Protein 6QES (pdb70)

Organism: Gallus gallus (NCBI:txid9031)

Solvent-accessible surface area: 2973 Å² total; per-residue (Å²): 154,51,165,20,18,59,146,3,83,65,116,157,34,95,33,7,165,43,139,114,6,62,166,119,62,60,66,55,56,54,0,12,146,196,128,64,3,0,0,50

Structure (mmCIF, N/CA/C/O backbone):
data_6QES
#
_entry.id   6QES
#
loop_
_atom_site.group_PDB
_atom_site.id
_atom_site.type_symbol
_atom_site.label_atom_id
_atom_site.label_alt_id
_atom_site.label_comp_id
_atom_site.label_asym_id
_atom_site.label_entity_id
_atom_site.label_seq_id
_atom_site.pdbx_PDB_ins_code
_atom_site.Cartn_x
_atom_site.Cartn_y
_atom_site.Cartn_z
_atom_site.occupancy
_atom_site.B_iso_or_equiv
_atom_site.auth_seq_id
_atom_site.auth_comp_id
_atom_site.auth_asym_id
_atom_site.auth_atom_id
_atom_site.pdbx_PDB_model_num
ATOM 1 N N . LEU A 1 1 ? -12.774 3.623 -7.864 1.00 0.00 1 LEU A N 1
ATOM 2 C CA . LEU A 1 1 ? -11.783 2.780 -7.161 1.00 0.00 1 LEU A CA 1
ATOM 3 C C . LEU A 1 1 ? -12.424 2.110 -5.952 1.00 0.00 1 LEU A C 1
ATOM 4 O O . LEU A 1 1 ? -13.368 2.646 -5.375 1.00 0.00 1 LEU A O 1
ATOM 22 N N . PRO A 1 2 ? -11.916 0.916 -5.586 1.00 0.00 2 PRO A N 1
ATOM 23 C CA . PRO A 1 2 ? -12.388 0.104 -4.452 1.00 0.00 2 PRO A CA 1
ATOM 24 C C . PRO A 1 2 ? -12.906 0.898 -3.246 1.00 0.00 2 PRO A C 1
ATOM 25 O O . PRO A 1 2 ? -14.113 1.086 -3.101 1.00 0.00 2 PRO A O 1
ATOM 36 N N . ARG A 1 3 ? -12.004 1.350 -2.373 1.00 0.00 3 ARG A N 1
ATOM 37 C CA . ARG A 1 3 ? -12.421 2.076 -1.176 1.00 0.00 3 ARG A CA 1
ATOM 38 C C . ARG A 1 3 ? -11.269 2.889 -0.564 1.00 0.00 3 ARG A C 1
ATOM 39 O O . ARG A 1 3 ? -11.403 4.093 -0.347 1.00 0.00 3 ARG A O 1
ATOM 60 N N . ASP A 1 4 ? -10.137 2.241 -0.308 1.00 0.00 4 ASP A N 1
ATOM 61 C CA . ASP A 1 4 ? -9.006 2.892 0.348 1.00 0.00 4 ASP A CA 1
ATOM 62 C C . ASP A 1 4 ? -7.847 3.084 -0.620 1.00 0.00 4 ASP A C 1
ATOM 63 O O . ASP A 1 4 ? -6.829 3.676 -0.272 1.00 0.00 4 ASP A O 1
ATOM 72 N N . THR A 1 5 ? -8.014 2.592 -1.841 1.00 0.00 5 THR A N 1
ATOM 73 C CA . THR A 1 5 ? -6.999 2.736 -2.874 1.00 0.00 5 THR A CA 1
ATOM 74 C C . THR A 1 5 ? -6.669 4.210 -3.120 1.00 0.00 5 THR A C 1
ATOM 75 O O . THR A 1 5 ? -5.501 4.607 -3.111 1.00 0.00 5 THR A O 1
ATOM 86 N N . SER A 1 6 ? -7.712 5.015 -3.307 1.00 0.00 6 SER A N 1
ATOM 87 C CA . SER A 1 6 ? -7.558 6.439 -3.586 1.00 0.00 6 SER A CA 1
ATOM 88 C C . SER A 1 6 ? -6.909 7.154 -2.405 1.00 0.00 6 SER A C 1
ATOM 89 O O . SER A 1 6 ? -6.244 8.178 -2.564 1.00 0.00 6 SER A O 1
ATOM 97 N N . ARG A 1 7 ? -7.105 6.595 -1.224 1.00 0.00 7 ARG A N 1
ATOM 98 C CA . ARG A 1 7 ? -6.548 7.150 -0.005 1.00 0.00 7 ARG A CA 1
ATOM 99 C C . ARG A 1 7 ? -5.029 7.069 -0.016 1.00 0.00 7 ARG A C 1
ATOM 100 O O . ARG A 1 7 ? -4.343 8.069 0.202 1.00 0.00 7 ARG A O 1
ATOM 121 N N . CYS A 1 8 ? -4.510 5.889 -0.303 1.00 0.00 8 CYS A N 1
ATOM 122 C CA . CYS A 1 8 ? -3.083 5.651 -0.269 1.00 0.00 8 CYS A CA 1
ATOM 123 C C . CYS A 1 8 ? -2.370 6.270 -1.463 1.00 0.00 8 CYS A C 1
ATOM 124 O O . CYS A 1 8 ? -1.263 6.789 -1.329 1.00 0.00 8 CYS A O 1
ATOM 131 N N . VAL A 1 9 ? -3.002 6.228 -2.630 1.00 0.00 9 VAL A N 1
ATOM 132 C CA . VAL A 1 9 ? -2.406 6.817 -3.825 1.00 0.00 9 VAL A CA 1
ATOM 133 C C . VAL A 1 9 ? -2.471 8.341 -3.747 1.00 0.00 9 VAL A C 1
ATOM 134 O O . VAL A 1 9 ? -1.780 9.051 -4.482 1.00 0.00 9 VAL A O 1
ATOM 147 N N . GLY A 1 10 ? -3.299 8.834 -2.831 1.00 0.00 10 GLY A N 1
ATOM 148 C CA . GLY A 1 10 ? -3.311 10.249 -2.523 1.00 0.00 10 GLY A CA 1
ATOM 149 C C . GLY A 1 10 ? -2.020 10.672 -1.855 1.00 0.00 10 GLY A C 1
ATOM 150 O O . GLY A 1 10 ? -1.694 11.858 -1.797 1.00 0.00 10 GLY A O 1
ATOM 154 N N . TYR A 1 11 ? -1.289 9.689 -1.343 1.00 0.00 11 TYR A N 1
ATOM 155 C CA . TYR A 1 11 ? 0.041 9.913 -0.805 1.00 0.00 11 TYR A CA 1
ATOM 156 C C . TYR A 1 11 ? 1.071 9.748 -1.925 1.00 0.00 11 TYR A C 1
ATOM 157 O O . TYR A 1 11 ? 1.036 10.483 -2.912 1.00 0.00 11 TYR A O 1
ATOM 175 N N . HIS A 1 12 ? 1.967 8.776 -1.794 1.00 0.00 12 HIS A N 1
ATOM 176 C CA . HIS A 1 12 ? 3.000 8.527 -2.806 1.00 0.00 12 HIS A CA 1
ATOM 177 C C . HIS A 1 12 ? 3.428 7.073 -2.737 1.00 0.00 12 HIS A C 1
ATOM 178 O O . HIS A 1 12 ? 4.111 6.672 -1.798 1.00 0.00 12 HIS A O 1
ATOM 193 N N . GLY A 1 13 ? 3.039 6.291 -3.722 1.00 0.00 13 GLY A N 1
ATOM 194 C CA . GLY A 1 13 ? 3.398 4.891 -3.732 1.00 0.00 13 GLY A CA 1
ATOM 195 C C . GLY A 1 13 ? 2.484 4.089 -4.621 1.00 0.00 13 GLY A C 1
ATOM 196 O O . GLY A 1 13 ? 2.126 4.542 -5.711 1.00 0.00 13 GLY A O 1
ATOM 200 N N . TYR A 1 14 ? 2.085 2.911 -4.160 1.00 0.00 14 TYR A N 1
ATOM 201 C CA . TYR A 1 14 ? 1.238 2.037 -4.960 1.00 0.00 14 TYR A CA 1
ATOM 202 C C . TYR A 1 14 ? 0.646 0.909 -4.129 1.00 0.00 14 TYR A C 1
ATOM 203 O O . TYR A 1 14 ? 0.993 0.726 -2.963 1.00 0.00 14 TYR A O 1
ATOM 221 N N . CYS A 1 15 ? -0.256 0.164 -4.746 1.00 0.00 15 CYS A N 1
ATOM 222 C CA . CYS A 1 15 ? -0.980 -0.906 -4.077 1.00 0.00 15 CYS A CA 1
ATOM 223 C C . CYS A 1 15 ? -0.564 -2.260 -4.631 1.00 0.00 15 CYS A C 1
ATOM 224 O O . CYS A 1 15 ? -0.494 -2.440 -5.850 1.00 0.00 15 CYS A O 1
ATOM 231 N N . ILE A 1 16 ? -0.294 -3.210 -3.744 1.00 0.00 16 ILE A N 1
ATOM 232 C CA . ILE A 1 16 ? 0.131 -4.538 -4.160 1.00 0.00 16 ILE A CA 1
ATOM 233 C C . ILE A 1 16 ? -0.753 -5.606 -3.542 1.00 0.00 16 ILE A C 1
ATOM 234 O O . ILE A 1 16 ? -1.384 -5.391 -2.508 1.00 0.00 16 ILE A O 1
ATOM 250 N N . ARG A 1 17 ? -0.795 -6.752 -4.188 1.00 0.00 17 ARG A N 1
ATOM 251 C CA . ARG A 1 17 ? -1.427 -7.925 -3.613 1.00 0.00 17 ARG A CA 1
ATOM 252 C C . ARG A 1 17 ? -0.402 -8.729 -2.816 1.00 0.00 17 ARG A C 1
ATOM 253 O O . ARG A 1 17 ? 0.157 -9.711 -3.302 1.00 0.00 17 ARG A O 1
ATOM 274 N N . SER A 1 18 ? -0.200 -8.313 -1.577 1.00 0.00 18 SER A N 1
ATOM 275 C CA . SER A 1 18 ? 0.760 -8.934 -0.680 1.00 0.00 18 SER A CA 1
ATOM 276 C C . SER A 1 18 ? 0.745 -8.165 0.633 1.00 0.00 18 SER A C 1
ATOM 277 O O . SER A 1 18 ? 0.411 -6.981 0.646 1.00 0.00 18 SER A O 1
ATOM 285 N N . LYS A 1 19 ? 1.090 -8.820 1.731 1.00 0.00 19 LYS A N 1
ATOM 286 C CA . LYS A 1 19 ? 1.081 -8.156 3.026 1.00 0.00 19 LYS A CA 1
ATOM 287 C C . LYS A 1 19 ? 2.489 -7.729 3.423 1.00 0.00 19 LYS A C 1
ATOM 288 O O . LYS A 1 19 ? 2.711 -7.238 4.531 1.00 0.00 19 LYS A O 1
ATOM 307 N N . VAL A 1 20 ? 3.437 -7.926 2.515 1.00 0.00 20 VAL A N 1
ATOM 308 C CA . VAL A 1 20 ? 4.804 -7.475 2.726 1.00 0.00 20 VAL A CA 1
ATOM 309 C C . VAL A 1 20 ? 5.229 -6.546 1.595 1.00 0.00 20 VAL A C 1
ATOM 310 O O . VAL A 1 20 ? 5.448 -6.981 0.464 1.00 0.00 20 VAL A O 1
ATOM 323 N N . CYS A 1 21 ? 5.337 -5.269 1.910 1.00 0.00 21 CYS A N 1
ATOM 324 C CA . CYS A 1 21 ? 5.698 -4.264 0.926 1.00 0.00 21 CYS A CA 1
ATOM 325 C C . CYS A 1 21 ? 7.198 -4.258 0.660 1.00 0.00 21 CYS A C 1
ATOM 326 O O . CYS A 1 21 ? 8.005 -4.349 1.588 1.00 0.00 21 CYS A O 1
ATOM 333 N N . PRO A 1 22 ? 7.584 -4.177 -0.624 1.00 0.00 22 PRO A N 1
ATOM 334 C CA . PRO A 1 22 ? 8.985 -4.042 -1.023 1.00 0.00 22 PRO A CA 1
ATOM 335 C C . PRO A 1 22 ? 9.573 -2.732 -0.531 1.00 0.00 22 PRO A C 1
ATOM 336 O O . PRO A 1 22 ? 8.880 -1.721 -0.464 1.00 0.00 22 PRO A O 1
ATOM 347 N N . LYS A 1 23 ? 10.846 -2.743 -0.192 1.00 0.00 23 LYS A N 1
ATOM 348 C CA . LYS A 1 23 ? 11.478 -1.558 0.355 1.00 0.00 23 LYS A CA 1
ATOM 349 C C . LYS A 1 23 ? 12.082 -0.690 -0.747 1.00 0.00 23 LYS A C 1
ATOM 350 O O . LYS A 1 23 ? 12.468 -1.184 -1.806 1.00 0.00 23 LYS A O 1
ATOM 369 N N . PRO A 1 24 ? 12.143 0.621 -0.504 1.00 0.00 24 PRO A N 1
ATOM 370 C CA . PRO A 1 24 ? 11.629 1.198 0.726 1.00 0.00 24 PRO A CA 1
ATOM 371 C C . PRO A 1 24 ? 10.165 1.622 0.614 1.00 0.00 24 PRO A C 1
ATOM 372 O O . PRO A 1 24 ? 9.828 2.569 -0.095 1.00 0.00 24 PRO A O 1
ATOM 383 N N . PHE A 1 25 ? 9.314 0.929 1.355 1.00 0.00 25 PHE A N 1
ATOM 384 C CA . PHE A 1 25 ? 7.903 1.264 1.462 1.00 0.00 25 PHE A CA 1
ATOM 385 C C . PHE A 1 25 ? 7.360 0.715 2.771 1.00 0.00 25 PHE A C 1
ATOM 386 O O . PHE A 1 25 ? 7.938 -0.210 3.350 1.00 0.00 25 PHE A O 1
ATOM 403 N N . ALA A 1 26 ? 6.267 1.287 3.237 1.00 0.00 26 ALA A N 1
ATOM 404 C CA . ALA A 1 26 ? 5.648 0.851 4.475 1.00 0.00 26 ALA A CA 1
ATOM 405 C C . ALA A 1 26 ? 4.241 0.347 4.214 1.00 0.00 26 ALA A C 1
ATOM 406 O O . ALA A 1 26 ? 3.560 0.833 3.309 1.00 0.00 26 ALA A O 1
ATOM 413 N N . ALA A 1 27 ? 3.815 -0.632 5.001 1.00 0.00 27 ALA A N 1
ATOM 414 C CA . ALA A 1 27 ? 2.478 -1.193 4.876 1.00 0.00 27 ALA A CA 1
ATOM 415 C C . ALA A 1 27 ? 1.444 -0.220 5.428 1.00 0.00 27 ALA A C 1
ATOM 416 O O . ALA A 1 27 ? 1.118 -0.242 6.618 1.00 0.00 27 ALA A O 1
ATOM 423 N N . PHE A 1 28 ? 0.951 0.642 4.559 1.00 0.00 28 PHE A N 1
ATOM 424 C CA . PHE A 1 28 ? -0.014 1.658 4.935 1.00 0.00 28 PHE A CA 1
ATOM 425 C C . PHE A 1 28 ? -1.424 1.064 4.918 1.00 0.00 28 PHE A C 1
ATOM 426 O O . PHE A 1 28 ? -2.092 1.046 3.884 1.00 0.00 28 PHE A O 1
ATOM 443 N N . GLY A 1 29 ? -1.845 0.531 6.064 1.00 0.00 29 GLY A N 1
ATOM 444 C CA . GLY A 1 29 ? -3.197 0.026 6.218 1.00 0.00 29 GLY A CA 1
ATOM 445 C C . GLY A 1 29 ? -3.582 -0.978 5.153 1.00 0.00 29 GLY A C 1
ATOM 446 O O . GLY A 1 29 ? -2.932 -2.011 4.993 1.00 0.00 29 GLY A O 1
ATOM 450 N N . THR A 1 30 ? -4.633 -0.660 4.415 1.00 0.00 30 THR A N 1
ATOM 451 C CA . THR A 1 30 ? -5.139 -1.532 3.374 1.00 0.00 30 THR A CA 1
ATOM 452 C C . THR A 1 30 ? -5.586 -0.744 2.161 1.00 0.00 30 THR A C 1
ATOM 453 O O . THR A 1 30 ? -6.197 0.317 2.274 1.00 0.00 30 THR A O 1
ATOM 464 N N . CYS A 1 31 ? -5.249 -1.280 1.010 1.00 0.00 31 CYS A N 1
ATOM 465 C CA . CYS A 1 31 ? -5.692 -0.768 -0.269 1.00 0.00 31 CYS A CA 1
ATOM 466 C C . CYS A 1 31 ? -6.954 -1.496 -0.657 1.00 0.00 31 CYS A C 1
ATOM 467 O O . CYS A 1 31 ? -7.604 -2.060 0.215 1.00 0.00 31 CYS A O 1
ATOM 474 N N . SER A 1 32 ? -7.293 -1.454 -1.948 1.00 0.00 32 SER A N 1
ATOM 475 C CA . SER A 1 32 ? -8.513 -2.040 -2.487 1.00 0.00 32 SER A CA 1
ATOM 476 C C . SER A 1 32 ? -9.099 -3.135 -1.597 1.00 0.00 32 SER A C 1
ATOM 477 O O . SER A 1 32 ? -8.562 -4.246 -1.502 1.00 0.00 32 SER A O 1
ATOM 485 N N . TRP A 1 33 ? -10.207 -2.779 -0.947 1.00 0.00 33 TRP A N 1
ATOM 486 C CA . TRP A 1 33 ? -10.916 -3.662 -0.033 1.00 0.00 33 TRP A CA 1
ATOM 487 C C . TRP A 1 33 ? -10.023 -4.059 1.144 1.00 0.00 33 TRP A C 1
ATOM 488 O O . TRP A 1 33 ? -9.570 -3.191 1.889 1.00 0.00 33 TRP A O 1
ATOM 509 N N . ARG A 1 34 ? -9.777 -5.344 1.332 1.00 0.00 34 ARG A N 1
ATOM 510 C CA . ARG A 1 34 ? -8.800 -5.783 2.324 1.00 0.00 34 ARG A CA 1
ATOM 511 C C . ARG A 1 34 ? -7.853 -6.790 1.696 1.00 0.00 34 ARG A C 1
ATOM 512 O O . ARG A 1 34 ? -7.266 -7.632 2.372 1.00 0.00 34 ARG A O 1
ATOM 533 N N . GLN A 1 35 ? -7.713 -6.684 0.388 1.00 0.00 35 GLN A N 1
ATOM 534 C CA . GLN A 1 35 ? -6.948 -7.645 -0.384 1.00 0.00 35 GLN A CA 1
ATOM 535 C C . GLN A 1 35 ? -5.554 -7.123 -0.670 1.00 0.00 35 GLN A C 1
ATOM 536 O O . GLN A 1 35 ? -4.574 -7.868 -0.636 1.00 0.00 35 GLN A O 1
ATOM 550 N N . LYS A 1 36 ? -5.466 -5.837 -0.952 1.00 0.00 36 LYS A N 1
ATOM 551 C CA . LYS A 1 36 ? -4.201 -5.239 -1.314 1.00 0.00 36 LYS A CA 1
ATOM 552 C C . LYS A 1 36 ? -3.700 -4.370 -0.172 1.00 0.00 36 LYS A C 1
ATOM 553 O O . LYS A 1 36 ? -4.493 -3.762 0.542 1.00 0.00 36 LYS A O 1
ATOM 572 N N . THR A 1 37 ? -2.397 -4.337 0.014 1.00 0.00 37 THR A N 1
ATOM 573 C CA . THR A 1 37 ? -1.791 -3.494 1.030 1.00 0.00 37 THR A CA 1
ATOM 574 C C . THR A 1 37 ? -1.221 -2.241 0.368 1.00 0.00 37 THR A C 1
ATOM 575 O O . THR A 1 37 ? -0.754 -2.303 -0.775 1.00 0.00 37 THR A O 1
ATOM 586 N N . CYS A 1 38 ? -1.287 -1.105 1.052 1.00 0.00 38 CYS A N 1
ATOM 587 C CA . CYS A 1 38 ? -0.772 0.128 0.493 1.00 0.00 38 CYS A CA 1
ATOM 588 C C . CYS A 1 38 ? 0.715 0.256 0.771 1.00 0.00 38 CYS A C 1
ATOM 589 O O . CYS A 1 38 ? 1.150 0.127 1.913 1.00 0.00 38 CYS A O 1
ATOM 596 N N . CYS A 1 39 ? 1.487 0.502 -0.269 1.00 0.00 39 CYS A N 1
ATOM 597 C CA . CYS A 1 39 ? 2.919 0.663 -0.125 1.00 0.00 39 CYS A CA 1
ATOM 598 C C . CYS A 1 39 ? 3.318 2.101 -0.411 1.00 0.00 39 CYS A C 1
ATOM 599 O O . CYS A 1 39 ? 3.272 2.553 -1.557 1.00 0.00 39 CYS A O 1
ATOM 606 N N . VAL A 1 40 ? 3.683 2.819 0.642 1.00 0.00 40 VAL A N 1
ATOM 607 C CA . VAL A 1 40 ? 4.104 4.207 0.525 1.00 0.00 40 VAL A CA 1
ATOM 608 C C . VAL A 1 40 ? 5.317 4.469 1.414 1.00 0.00 40 VAL A C 1
ATOM 609 O O . VAL A 1 40 ? 5.375 3.898 2.525 1.00 0.00 40 VAL A O 1
ATOM 623 N N . LEU A 1 1 ? -13.039 4.614 -7.077 1.00 0.00 1 LEU A N 2
ATOM 624 C CA . LEU A 1 1 ? -11.993 3.655 -6.658 1.00 0.00 1 LEU A CA 2
ATOM 625 C C . LEU A 1 1 ? -12.504 2.796 -5.503 1.00 0.00 1 LEU A C 2
ATOM 626 O O . LEU A 1 1 ? -13.431 3.198 -4.800 1.00 0.00 1 LEU A O 2
ATOM 644 N N . PRO A 1 2 ? -11.923 1.588 -5.330 1.00 0.00 2 PRO A N 2
ATOM 645 C CA . PRO A 1 2 ? -12.297 0.625 -4.282 1.00 0.00 2 PRO A CA 2
ATOM 646 C C . PRO A 1 2 ? -12.700 1.247 -2.939 1.00 0.00 2 PRO A C 2
ATOM 647 O O . PRO A 1 2 ? -13.886 1.400 -2.652 1.00 0.00 2 PRO A O 2
ATOM 658 N N . ARG A 1 3 ? -11.715 1.600 -2.114 1.00 0.00 3 ARG A N 2
ATOM 659 C CA . ARG A 1 3 ? -11.997 2.112 -0.776 1.00 0.00 3 ARG A CA 2
ATOM 660 C C . ARG A 1 3 ? -10.802 2.871 -0.198 1.00 0.00 3 ARG A C 2
ATOM 661 O O . ARG A 1 3 ? -10.954 3.975 0.318 1.00 0.00 3 ARG A O 2
ATOM 682 N N . ASP A 1 4 ? -9.615 2.284 -0.292 1.00 0.00 4 ASP A N 2
ATOM 683 C CA . ASP A 1 4 ? -8.418 2.883 0.297 1.00 0.00 4 ASP A CA 2
ATOM 684 C C . ASP A 1 4 ? -7.361 3.171 -0.764 1.00 0.00 4 ASP A C 2
ATOM 685 O O . ASP A 1 4 ? -6.302 3.717 -0.463 1.00 0.00 4 ASP A O 2
ATOM 694 N N . THR A 1 5 ? -7.656 2.800 -2.003 1.00 0.00 5 THR A N 2
ATOM 695 C CA . THR A 1 5 ? -6.758 3.047 -3.124 1.00 0.00 5 THR A CA 2
ATOM 696 C C . THR A 1 5 ? -6.410 4.529 -3.259 1.00 0.00 5 THR A C 2
ATOM 697 O O . THR A 1 5 ? -5.238 4.908 -3.253 1.00 0.00 5 THR A O 2
ATOM 708 N N . SER A 1 6 ? -7.437 5.361 -3.371 1.00 0.00 6 SER A N 2
ATOM 709 C CA . SER A 1 6 ? -7.250 6.796 -3.547 1.00 0.00 6 SER A CA 2
ATOM 710 C C . SER A 1 6 ? -6.590 7.414 -2.318 1.00 0.00 6 SER A C 2
ATOM 711 O O . SER A 1 6 ? -5.915 8.439 -2.408 1.00 0.00 6 SER A O 2
ATOM 719 N N . ARG A 1 7 ? -6.786 6.770 -1.175 1.00 0.00 7 ARG A N 2
ATOM 720 C CA . ARG A 1 7 ? -6.138 7.170 0.065 1.00 0.00 7 ARG A CA 2
ATOM 721 C C . ARG A 1 7 ? -4.635 6.947 -0.046 1.00 0.00 7 ARG A C 2
ATOM 722 O O . ARG A 1 7 ? -3.835 7.772 0.389 1.00 0.00 7 ARG A O 2
ATOM 743 N N . CYS A 1 8 ? -4.272 5.831 -0.658 1.00 0.00 8 CYS A N 2
ATOM 744 C CA . CYS A 1 8 ? -2.877 5.460 -0.835 1.00 0.00 8 CYS A CA 2
ATOM 745 C C . CYS A 1 8 ? -2.184 6.389 -1.822 1.00 0.00 8 CYS A C 2
ATOM 746 O O . CYS A 1 8 ? -1.057 6.831 -1.596 1.00 0.00 8 CYS A O 2
ATOM 753 N N . VAL A 1 9 ? -2.878 6.710 -2.907 1.00 0.00 9 VAL A N 2
ATOM 754 C CA . VAL A 1 9 ? -2.339 7.618 -3.910 1.00 0.00 9 VAL A CA 2
ATOM 755 C C . VAL A 1 9 ? -2.414 9.049 -3.399 1.00 0.00 9 VAL A C 2
ATOM 756 O O . VAL A 1 9 ? -1.700 9.935 -3.873 1.00 0.00 9 VAL A O 2
ATOM 769 N N . GLY A 1 10 ? -3.292 9.259 -2.422 1.00 0.00 10 GLY A N 2
ATOM 770 C CA . GLY A 1 10 ? -3.342 10.526 -1.717 1.00 0.00 10 GLY A CA 2
ATOM 771 C C . GLY A 1 10 ? -1.999 10.854 -1.109 1.00 0.00 10 GLY A C 2
ATOM 772 O O . GLY A 1 10 ? -1.606 12.018 -1.027 1.00 0.00 10 GLY A O 2
ATOM 776 N N . TYR A 1 11 ? -1.298 9.811 -0.686 1.00 0.00 11 TYR A N 2
ATOM 777 C CA . TYR A 1 11 ? 0.092 9.925 -0.296 1.00 0.00 11 TYR A CA 2
ATOM 778 C C . TYR A 1 11 ? 0.962 9.777 -1.544 1.00 0.00 11 TYR A C 2
ATOM 779 O O . TYR A 1 11 ? 0.847 10.574 -2.473 1.00 0.00 11 TYR A O 2
ATOM 797 N N . HIS A 1 12 ? 1.804 8.747 -1.583 1.00 0.00 12 HIS A N 2
ATOM 798 C CA . HIS A 1 12 ? 2.645 8.470 -2.749 1.00 0.00 12 HIS A CA 2
ATOM 799 C C . HIS A 1 12 ? 3.035 6.998 -2.730 1.00 0.00 12 HIS A C 2
ATOM 800 O O . HIS A 1 12 ? 3.877 6.599 -1.927 1.00 0.00 12 HIS A O 2
ATOM 815 N N . GLY A 1 13 ? 2.448 6.196 -3.606 1.00 0.00 13 GLY A N 2
ATOM 816 C CA . GLY A 1 13 ? 2.787 4.786 -3.627 1.00 0.00 13 GLY A CA 2
ATOM 817 C C . GLY A 1 13 ? 1.893 3.981 -4.539 1.00 0.00 13 GLY A C 2
ATOM 818 O O . GLY A 1 13 ? 1.484 4.467 -5.597 1.00 0.00 13 GLY A O 2
ATOM 822 N N . TYR A 1 14 ? 1.579 2.756 -4.132 1.00 0.00 14 TYR A N 2
ATOM 823 C CA . TYR A 1 14 ? 0.807 1.847 -4.973 1.00 0.00 14 TYR A CA 2
ATOM 824 C C . TYR A 1 14 ? 0.247 0.679 -4.165 1.00 0.00 14 TYR A C 2
ATOM 825 O O . TYR A 1 14 ? 0.534 0.532 -2.975 1.00 0.00 14 TYR A O 2
ATOM 843 N N . CYS A 1 15 ? -0.539 -0.153 -4.837 1.00 0.00 15 CYS A N 2
ATOM 844 C CA . CYS A 1 15 ? -1.254 -1.249 -4.197 1.00 0.00 15 CYS A CA 2
ATOM 845 C C . CYS A 1 15 ? -0.634 -2.597 -4.545 1.00 0.00 15 CYS A C 2
ATOM 846 O O . CYS A 1 15 ? -0.322 -2.859 -5.708 1.00 0.00 15 CYS A O 2
ATOM 853 N N . ILE A 1 16 ? -0.457 -3.457 -3.545 1.00 0.00 16 ILE A N 2
ATOM 854 C CA . ILE A 1 16 ? 0.055 -4.798 -3.787 1.00 0.00 16 ILE A CA 2
ATOM 855 C C . ILE A 1 16 ? -0.823 -5.842 -3.109 1.00 0.00 16 ILE A C 2
ATOM 856 O O . ILE A 1 16 ? -1.469 -5.566 -2.101 1.00 0.00 16 ILE A O 2
ATOM 872 N N . ARG A 1 17 ? -0.860 -7.031 -3.680 1.00 0.00 17 ARG A N 2
ATOM 873 C CA . ARG A 1 17 ? -1.472 -8.169 -3.017 1.00 0.00 17 ARG A CA 2
ATOM 874 C C . ARG A 1 17 ? -0.424 -8.901 -2.180 1.00 0.00 17 ARG A C 2
ATOM 875 O O . ARG A 1 17 ? 0.168 -9.887 -2.621 1.00 0.00 17 ARG A O 2
ATOM 896 N N . SER A 1 18 ? -0.219 -8.408 -0.967 1.00 0.00 18 SER A N 2
ATOM 897 C CA . SER A 1 18 ? 0.755 -8.962 -0.038 1.00 0.00 18 SER A CA 2
ATOM 898 C C . SER A 1 18 ? 0.776 -8.097 1.214 1.00 0.00 18 SER A C 2
ATOM 899 O O . SER A 1 18 ? 0.458 -6.913 1.148 1.00 0.00 18 SER A O 2
ATOM 907 N N . LYS A 1 19 ? 1.131 -8.679 2.350 1.00 0.00 19 LYS A N 2
ATOM 908 C CA . LYS A 1 19 ? 1.288 -7.906 3.572 1.00 0.00 19 LYS A CA 2
ATOM 909 C C . LYS A 1 19 ? 2.751 -7.541 3.776 1.00 0.00 19 LYS A C 2
ATOM 910 O O . LYS A 1 19 ? 3.149 -7.086 4.850 1.00 0.00 19 LYS A O 2
ATOM 929 N N . VAL A 1 20 ? 3.552 -7.758 2.742 1.00 0.00 20 VAL A N 2
ATOM 930 C CA . VAL A 1 20 ? 4.973 -7.457 2.789 1.00 0.00 20 VAL A CA 2
ATOM 931 C C . VAL A 1 20 ? 5.348 -6.488 1.675 1.00 0.00 20 VAL A C 2
ATOM 932 O O . VAL A 1 20 ? 5.445 -6.874 0.506 1.00 0.00 20 VAL A O 2
ATOM 945 N N . CYS A 1 21 ? 5.538 -5.231 2.035 1.00 0.00 21 CYS A N 2
ATOM 946 C CA . CYS A 1 21 ? 5.924 -4.214 1.076 1.00 0.00 21 CYS A CA 2
ATOM 947 C C . CYS A 1 21 ? 7.430 -4.227 0.838 1.00 0.00 21 CYS A C 2
ATOM 948 O O . CYS A 1 21 ? 8.217 -4.455 1.762 1.00 0.00 21 CYS A O 2
ATOM 955 N N . PRO A 1 22 ? 7.844 -4.014 -0.421 1.00 0.00 22 PRO A N 2
ATOM 956 C CA . PRO A 1 22 ? 9.253 -3.898 -0.779 1.00 0.00 22 PRO A CA 2
ATOM 957 C C . PRO A 1 22 ? 9.820 -2.563 -0.327 1.00 0.00 22 PRO A C 2
ATOM 958 O O . PRO A 1 22 ? 9.087 -1.587 -0.187 1.00 0.00 22 PRO A O 2
ATOM 969 N N . LYS A 1 23 ? 11.115 -2.514 -0.093 1.00 0.00 23 LYS A N 2
ATOM 970 C CA . LYS A 1 23 ? 11.726 -1.301 0.414 1.00 0.00 23 LYS A CA 2
ATOM 971 C C . LYS A 1 23 ? 12.303 -0.453 -0.713 1.00 0.00 23 LYS A C 2
ATOM 972 O O . LYS A 1 23 ? 12.750 -0.972 -1.737 1.00 0.00 23 LYS A O 2
ATOM 991 N N . PRO A 1 24 ? 12.288 0.873 -0.521 1.00 0.00 24 PRO A N 2
ATOM 992 C CA . PRO A 1 24 ? 11.705 1.475 0.667 1.00 0.00 24 PRO A CA 2
ATOM 993 C C . PRO A 1 24 ? 10.231 1.850 0.488 1.00 0.00 24 PRO A C 2
ATOM 994 O O . PRO A 1 24 ? 9.894 2.765 -0.262 1.00 0.00 24 PRO A O 2
ATOM 1005 N N . PHE A 1 25 ? 9.371 1.164 1.229 1.00 0.00 25 PHE A N 2
ATOM 1006 C CA . PHE A 1 25 ? 7.946 1.462 1.273 1.00 0.00 25 PHE A CA 2
ATOM 1007 C C . PHE A 1 25 ? 7.379 0.986 2.597 1.00 0.00 25 PHE A C 2
ATOM 1008 O O . PHE A 1 25 ? 7.959 0.114 3.247 1.00 0.00 25 PHE A O 2
ATOM 1025 N N . ALA A 1 26 ? 6.261 1.557 2.994 1.00 0.00 26 ALA A N 2
ATOM 1026 C CA . ALA A 1 26 ? 5.614 1.176 4.237 1.00 0.00 26 ALA A CA 2
ATOM 1027 C C . ALA A 1 26 ? 4.270 0.525 3.958 1.00 0.00 26 ALA A C 2
ATOM 1028 O O . ALA A 1 26 ? 3.536 0.964 3.069 1.00 0.00 26 ALA A O 2
ATOM 1035 N N . ALA A 1 27 ? 3.963 -0.528 4.708 1.00 0.00 27 ALA A N 2
ATOM 1036 C CA . ALA A 1 27 ? 2.687 -1.215 4.585 1.00 0.00 27 ALA A CA 2
ATOM 1037 C C . ALA A 1 27 ? 1.574 -0.363 5.176 1.00 0.00 27 ALA A C 2
ATOM 1038 O O . ALA A 1 27 ? 1.263 -0.448 6.364 1.00 0.00 27 ALA A O 2
ATOM 1045 N N . PHE A 1 28 ? 0.992 0.466 4.335 1.00 0.00 28 PHE A N 2
ATOM 1046 C CA . PHE A 1 28 ? -0.036 1.400 4.746 1.00 0.00 28 PHE A CA 2
ATOM 1047 C C . PHE A 1 28 ? -1.393 0.707 4.775 1.00 0.00 28 PHE A C 2
ATOM 1048 O O . PHE A 1 28 ? -2.099 0.677 3.769 1.00 0.00 28 PHE A O 2
ATOM 1065 N N . GLY A 1 29 ? -1.717 0.119 5.928 1.00 0.00 29 GLY A N 2
ATOM 1066 C CA . GLY A 1 29 ? -3.016 -0.485 6.154 1.00 0.00 29 GLY A CA 2
ATOM 1067 C C . GLY A 1 29 ? -3.484 -1.349 5.006 1.00 0.00 29 GLY A C 2
ATOM 1068 O O . GLY A 1 29 ? -3.004 -2.468 4.815 1.00 0.00 29 GLY A O 2
ATOM 1072 N N . THR A 1 30 ? -4.406 -0.809 4.232 1.00 0.00 30 THR A N 2
ATOM 1073 C CA . THR A 1 30 ? -4.999 -1.527 3.129 1.00 0.00 30 THR A CA 2
ATOM 1074 C C . THR A 1 30 ? -5.141 -0.637 1.903 1.00 0.00 30 THR A C 2
ATOM 1075 O O . THR A 1 30 ? -5.134 0.591 1.993 1.00 0.00 30 THR A O 2
ATOM 1086 N N . CYS A 1 31 ? -5.232 -1.286 0.769 1.00 0.00 31 CYS A N 2
ATOM 1087 C CA . CYS A 1 31 ? -5.474 -0.650 -0.509 1.00 0.00 31 CYS A CA 2
ATOM 1088 C C . CYS A 1 31 ? -6.813 -1.123 -1.013 1.00 0.00 31 CYS A C 2
ATOM 1089 O O . CYS A 1 31 ? -7.671 -1.451 -0.197 1.00 0.00 31 CYS A O 2
ATOM 1096 N N . SER A 1 32 ? -7.034 -1.036 -2.323 1.00 0.00 32 SER A N 2
ATOM 1097 C CA . SER A 1 32 ? -8.219 -1.599 -2.952 1.00 0.00 32 SER A CA 2
ATOM 1098 C C . SER A 1 32 ? -8.707 -2.850 -2.220 1.00 0.00 32 SER A C 2
ATOM 1099 O O . SER A 1 32 ? -8.125 -3.930 -2.353 1.00 0.00 32 SER A O 2
ATOM 1107 N N . TRP A 1 33 ? -9.797 -2.678 -1.468 1.00 0.00 33 TRP A N 2
ATOM 1108 C CA . TRP A 1 33 ? -10.395 -3.739 -0.659 1.00 0.00 33 TRP A CA 2
ATOM 1109 C C . TRP A 1 33 ? -9.397 -4.331 0.345 1.00 0.00 33 TRP A C 2
ATOM 1110 O O . TRP A 1 33 ? -8.201 -4.052 0.303 1.00 0.00 33 TRP A O 2
ATOM 1131 N N . ARG A 1 34 ? -9.892 -5.145 1.265 1.00 0.00 34 ARG A N 2
ATOM 1132 C CA . ARG A 1 34 ? -9.043 -5.730 2.303 1.00 0.00 34 ARG A CA 2
ATOM 1133 C C . ARG A 1 34 ? -8.206 -6.878 1.740 1.00 0.00 34 ARG A C 2
ATOM 1134 O O . ARG A 1 34 ? -7.794 -7.783 2.464 1.00 0.00 34 ARG A O 2
ATOM 1155 N N . GLN A 1 35 ? -7.966 -6.825 0.440 1.00 0.00 35 GLN A N 2
ATOM 1156 C CA . GLN A 1 35 ? -7.234 -7.861 -0.265 1.00 0.00 35 GLN A CA 2
ATOM 1157 C C . GLN A 1 35 ? -5.825 -7.385 -0.566 1.00 0.00 35 GLN A C 2
ATOM 1158 O O . GLN A 1 35 ? -4.878 -8.173 -0.611 1.00 0.00 35 GLN A O 2
ATOM 1172 N N . LYS A 1 36 ? -5.696 -6.083 -0.771 1.00 0.00 36 LYS A N 2
ATOM 1173 C CA . LYS A 1 36 ? -4.426 -5.496 -1.153 1.00 0.00 36 LYS A CA 2
ATOM 1174 C C . LYS A 1 36 ? -3.933 -4.570 -0.052 1.00 0.00 36 LYS A C 2
ATOM 1175 O O . LYS A 1 36 ? -4.729 -3.920 0.625 1.00 0.00 36 LYS A O 2
ATOM 1194 N N . THR A 1 37 ? -2.630 -4.532 0.136 1.00 0.00 37 THR A N 2
ATOM 1195 C CA . THR A 1 37 ? -2.012 -3.618 1.077 1.00 0.00 37 THR A CA 2
ATOM 1196 C C . THR A 1 37 ? -1.436 -2.428 0.318 1.00 0.00 37 THR A C 2
ATOM 1197 O O . THR A 1 37 ? -1.015 -2.567 -0.836 1.00 0.00 37 THR A O 2
ATOM 1208 N N . CYS A 1 38 ? -1.452 -1.262 0.939 1.00 0.00 38 CYS A N 2
ATOM 1209 C CA . CYS A 1 38 ? -0.871 -0.078 0.336 1.00 0.00 38 CYS A CA 2
ATOM 1210 C C . CYS A 1 38 ? 0.608 0.009 0.667 1.00 0.00 38 CYS A C 2
ATOM 1211 O O . CYS A 1 38 ? 1.018 -0.312 1.781 1.00 0.00 38 CYS A O 2
ATOM 1218 N N . CYS A 1 39 ? 1.401 0.425 -0.299 1.00 0.00 39 CYS A N 2
ATOM 1219 C CA . CYS A 1 39 ? 2.823 0.608 -0.083 1.00 0.00 39 CYS A CA 2
ATOM 1220 C C . CYS A 1 39 ? 3.217 2.047 -0.365 1.00 0.00 39 CYS A C 2
ATOM 1221 O O . CYS A 1 39 ? 3.205 2.489 -1.515 1.00 0.00 39 CYS A O 2
ATOM 1228 N N . VAL A 1 40 ? 3.537 2.774 0.695 1.00 0.00 40 VAL A N 2
ATOM 1229 C CA . VAL A 1 40 ? 3.962 4.160 0.580 1.00 0.00 40 VAL A CA 2
ATOM 1230 C C . VAL A 1 40 ? 5.191 4.415 1.450 1.00 0.00 40 VAL A C 2
ATOM 1231 O O . VAL A 1 40 ? 6.311 4.440 0.905 1.00 0.00 40 VAL A O 2
ATOM 1245 N N . LEU A 1 1 ? -13.295 3.786 -7.447 1.00 0.00 1 LEU A N 3
ATOM 1246 C CA . LEU A 1 1 ? -12.240 2.852 -6.998 1.00 0.00 1 LEU A CA 3
ATOM 1247 C C . LEU A 1 1 ? -12.703 2.088 -5.766 1.00 0.00 1 LEU A C 3
ATOM 1248 O O . LEU A 1 1 ? -13.536 2.589 -5.010 1.00 0.00 1 LEU A O 3
ATOM 1266 N N . PRO A 1 2 ? -12.170 0.859 -5.576 1.00 0.00 2 PRO A N 3
ATOM 1267 C CA . PRO A 1 2 ? -12.480 -0.037 -4.458 1.00 0.00 2 PRO A CA 3
ATOM 1268 C C . PRO A 1 2 ? -12.942 0.661 -3.176 1.00 0.00 2 PRO A C 3
ATOM 1269 O O . PRO A 1 2 ? -14.139 0.741 -2.903 1.00 0.00 2 PRO A O 3
ATOM 1280 N N . ARG A 1 3 ? -11.992 1.159 -2.387 1.00 0.00 3 ARG A N 3
ATOM 1281 C CA . ARG A 1 3 ? -12.325 1.823 -1.135 1.00 0.00 3 ARG A CA 3
ATOM 1282 C C . ARG A 1 3 ? -11.171 2.685 -0.625 1.00 0.00 3 ARG A C 3
ATOM 1283 O O . ARG A 1 3 ? -11.357 3.863 -0.324 1.00 0.00 3 ARG A O 3
ATOM 1304 N N . ASP A 1 4 ? -9.980 2.104 -0.544 1.00 0.00 4 ASP A N 3
ATOM 1305 C CA . ASP A 1 4 ? -8.831 2.789 0.034 1.00 0.00 4 ASP A CA 3
ATOM 1306 C C . ASP A 1 4 ? -7.783 3.111 -1.022 1.00 0.00 4 ASP A C 3
ATOM 1307 O O . ASP A 1 4 ? -6.742 3.691 -0.715 1.00 0.00 4 ASP A O 3
ATOM 1316 N N . THR A 1 5 ? -8.052 2.722 -2.263 1.00 0.00 5 THR A N 3
ATOM 1317 C CA . THR A 1 5 ? -7.169 3.044 -3.377 1.00 0.00 5 THR A CA 3
ATOM 1318 C C . THR A 1 5 ? -6.905 4.547 -3.453 1.00 0.00 5 THR A C 3
ATOM 1319 O O . THR A 1 5 ? -5.755 4.989 -3.441 1.00 0.00 5 THR A O 3
ATOM 1330 N N . SER A 1 6 ? -7.984 5.320 -3.508 1.00 0.00 6 SER A N 3
ATOM 1331 C CA . SER A 1 6 ? -7.895 6.771 -3.602 1.00 0.00 6 SER A CA 3
ATOM 1332 C C . SER A 1 6 ? -7.195 7.346 -2.375 1.00 0.00 6 SER A C 3
ATOM 1333 O O . SER A 1 6 ? -6.518 8.371 -2.448 1.00 0.00 6 SER A O 3
ATOM 1341 N N . ARG A 1 7 ? -7.364 6.669 -1.249 1.00 0.00 7 ARG A N 3
ATOM 1342 C CA . ARG A 1 7 ? -6.705 7.053 -0.014 1.00 0.00 7 ARG A CA 3
ATOM 1343 C C . ARG A 1 7 ? -5.197 6.906 -0.156 1.00 0.00 7 ARG A C 3
ATOM 1344 O O . ARG A 1 7 ? -4.447 7.837 0.119 1.00 0.00 7 ARG A O 3
ATOM 1365 N N . CYS A 1 8 ? -4.768 5.742 -0.625 1.00 0.00 8 CYS A N 3
ATOM 1366 C CA . CYS A 1 8 ? -3.350 5.446 -0.777 1.00 0.00 8 CYS A CA 3
ATOM 1367 C C . CYS A 1 8 ? -2.688 6.362 -1.800 1.00 0.00 8 CYS A C 3
ATOM 1368 O O . CYS A 1 8 ? -1.582 6.858 -1.582 1.00 0.00 8 CYS A O 3
ATOM 1375 N N . VAL A 1 9 ? -3.377 6.615 -2.904 1.00 0.00 9 VAL A N 3
ATOM 1376 C CA . VAL A 1 9 ? -2.826 7.455 -3.958 1.00 0.00 9 VAL A CA 3
ATOM 1377 C C . VAL A 1 9 ? -2.970 8.934 -3.588 1.00 0.00 9 VAL A C 3
ATOM 1378 O O . VAL A 1 9 ? -2.444 9.819 -4.261 1.00 0.00 9 VAL A O 3
ATOM 1391 N N . GLY A 1 10 ? -3.686 9.193 -2.504 1.00 0.00 10 GLY A N 3
ATOM 1392 C CA . GLY A 1 10 ? -3.685 10.518 -1.916 1.00 0.00 10 GLY A CA 3
ATOM 1393 C C . GLY A 1 10 ? -2.338 10.815 -1.290 1.00 0.00 10 GLY A C 3
ATOM 1394 O O . GLY A 1 10 ? -1.973 11.969 -1.062 1.00 0.00 10 GLY A O 3
ATOM 1398 N N . TYR A 1 11 ? -1.606 9.748 -1.012 1.00 0.00 11 TYR A N 3
ATOM 1399 C CA . TYR A 1 11 ? -0.238 9.841 -0.549 1.00 0.00 11 TYR A CA 3
ATOM 1400 C C . TYR A 1 11 ? 0.700 9.704 -1.749 1.00 0.00 11 TYR A C 3
ATOM 1401 O O . TYR A 1 11 ? 0.552 10.425 -2.735 1.00 0.00 11 TYR A O 3
ATOM 1419 N N . HIS A 1 12 ? 1.639 8.769 -1.684 1.00 0.00 12 HIS A N 3
ATOM 1420 C CA . HIS A 1 12 ? 2.637 8.594 -2.741 1.00 0.00 12 HIS A CA 3
ATOM 1421 C C . HIS A 1 12 ? 3.158 7.167 -2.711 1.00 0.00 12 HIS A C 3
ATOM 1422 O O . HIS A 1 12 ? 3.950 6.818 -1.839 1.00 0.00 12 HIS A O 3
ATOM 1437 N N . GLY A 1 13 ? 2.748 6.354 -3.668 1.00 0.00 13 GLY A N 3
ATOM 1438 C CA . GLY A 1 13 ? 3.196 4.976 -3.698 1.00 0.00 13 GLY A CA 3
ATOM 1439 C C . GLY A 1 13 ? 2.376 4.136 -4.646 1.00 0.00 13 GLY A C 3
ATOM 1440 O O . GLY A 1 13 ? 2.106 4.560 -5.773 1.00 0.00 13 GLY A O 3
ATOM 1444 N N . TYR A 1 14 ? 1.971 2.954 -4.195 1.00 0.00 14 TYR A N 3
ATOM 1445 C CA . TYR A 1 14 ? 1.204 2.047 -5.038 1.00 0.00 14 TYR A CA 3
ATOM 1446 C C . TYR A 1 14 ? 0.532 0.956 -4.215 1.00 0.00 14 TYR A C 3
ATOM 1447 O O . TYR A 1 14 ? 0.763 0.834 -3.009 1.00 0.00 14 TYR A O 3
ATOM 1465 N N . CYS A 1 15 ? -0.288 0.165 -4.886 1.00 0.00 15 CYS A N 3
ATOM 1466 C CA . CYS A 1 15 ? -1.101 -0.847 -4.229 1.00 0.00 15 CYS A CA 3
ATOM 1467 C C . CYS A 1 15 ? -0.726 -2.243 -4.704 1.00 0.00 15 CYS A C 3
ATOM 1468 O O . CYS A 1 15 ? -0.774 -2.531 -5.899 1.00 0.00 15 CYS A O 3
ATOM 1475 N N . ILE A 1 16 ? -0.369 -3.112 -3.767 1.00 0.00 16 ILE A N 3
ATOM 1476 C CA . ILE A 1 16 ? 0.017 -4.474 -4.102 1.00 0.00 16 ILE A CA 3
ATOM 1477 C C . ILE A 1 16 ? -0.995 -5.456 -3.548 1.00 0.00 16 ILE A C 3
ATOM 1478 O O . ILE A 1 16 ? -1.602 -5.210 -2.508 1.00 0.00 16 ILE A O 3
ATOM 1494 N N . ARG A 1 17 ? -1.175 -6.565 -4.234 1.00 0.00 17 ARG A N 3
ATOM 1495 C CA . ARG A 1 17 ? -2.009 -7.630 -3.708 1.00 0.00 17 ARG A CA 3
ATOM 1496 C C . ARG A 1 17 ? -1.166 -8.578 -2.863 1.00 0.00 17 ARG A C 3
ATOM 1497 O O . ARG A 1 17 ? -0.795 -9.666 -3.292 1.00 0.00 17 ARG A O 3
ATOM 1518 N N . SER A 1 18 ? -0.944 -8.156 -1.629 1.00 0.00 18 SER A N 3
ATOM 1519 C CA . SER A 1 18 ? -0.104 -8.850 -0.660 1.00 0.00 18 SER A CA 3
ATOM 1520 C C . SER A 1 18 ? -0.095 -8.022 0.614 1.00 0.00 18 SER A C 3
ATOM 1521 O O . SER A 1 18 ? -0.704 -6.953 0.655 1.00 0.00 18 SER A O 3
ATOM 1529 N N . LYS A 1 19 ? 0.583 -8.500 1.644 1.00 0.00 19 LYS A N 3
ATOM 1530 C CA . LYS A 1 19 ? 0.748 -7.723 2.862 1.00 0.00 19 LYS A CA 3
ATOM 1531 C C . LYS A 1 19 ? 2.219 -7.632 3.231 1.00 0.00 19 LYS A C 3
ATOM 1532 O O . LYS A 1 19 ? 2.581 -7.521 4.401 1.00 0.00 19 LYS A O 3
ATOM 1551 N N . VAL A 1 20 ? 3.060 -7.689 2.208 1.00 0.00 20 VAL A N 3
ATOM 1552 C CA . VAL A 1 20 ? 4.499 -7.557 2.374 1.00 0.00 20 VAL A CA 3
ATOM 1553 C C . VAL A 1 20 ? 5.038 -6.527 1.388 1.00 0.00 20 VAL A C 3
ATOM 1554 O O . VAL A 1 20 ? 5.192 -6.810 0.197 1.00 0.00 20 VAL A O 3
ATOM 1567 N N . CYS A 1 21 ? 5.302 -5.330 1.884 1.00 0.00 21 CYS A N 3
ATOM 1568 C CA . CYS A 1 21 ? 5.776 -4.245 1.045 1.00 0.00 21 CYS A CA 3
ATOM 1569 C C . CYS A 1 21 ? 7.291 -4.262 0.929 1.00 0.00 21 CYS A C 3
ATOM 1570 O O . CYS A 1 21 ? 8.004 -4.296 1.937 1.00 0.00 21 CYS A O 3
ATOM 1577 N N . PRO A 1 22 ? 7.800 -4.257 -0.311 1.00 0.00 22 PRO A N 3
ATOM 1578 C CA . PRO A 1 22 ? 9.234 -4.221 -0.574 1.00 0.00 22 PRO A CA 3
ATOM 1579 C C . PRO A 1 22 ? 9.832 -2.869 -0.227 1.00 0.00 22 PRO A C 3
ATOM 1580 O O . PRO A 1 22 ? 9.162 -1.840 -0.327 1.00 0.00 22 PRO A O 3
ATOM 1591 N N . LYS A 1 23 ? 11.084 -2.871 0.187 1.00 0.00 23 LYS A N 3
ATOM 1592 C CA . LYS A 1 23 ? 11.756 -1.645 0.552 1.00 0.00 23 LYS A CA 3
ATOM 1593 C C . LYS A 1 23 ? 12.204 -0.852 -0.675 1.00 0.00 23 LYS A C 3
ATOM 1594 O O . LYS A 1 23 ? 12.491 -1.416 -1.731 1.00 0.00 23 LYS A O 3
ATOM 1613 N N . PRO A 1 24 ? 12.262 0.475 -0.526 1.00 0.00 24 PRO A N 3
ATOM 1614 C CA . PRO A 1 24 ? 11.797 1.125 0.684 1.00 0.00 24 PRO A CA 3
ATOM 1615 C C . PRO A 1 24 ? 10.328 1.545 0.583 1.00 0.00 24 PRO A C 3
ATOM 1616 O O . PRO A 1 24 ? 9.984 2.473 -0.149 1.00 0.00 24 PRO A O 3
ATOM 1627 N N . PHE A 1 25 ? 9.480 0.886 1.360 1.00 0.00 25 PHE A N 3
ATOM 1628 C CA . PHE A 1 25 ? 8.065 1.226 1.456 1.00 0.00 25 PHE A CA 3
ATOM 1629 C C . PHE A 1 25 ? 7.511 0.708 2.771 1.00 0.00 25 PHE A C 3
ATOM 1630 O O . PHE A 1 25 ? 8.082 -0.202 3.375 1.00 0.00 25 PHE A O 3
ATOM 1647 N N . ALA A 1 26 ? 6.405 1.279 3.209 1.00 0.00 26 ALA A N 3
ATOM 1648 C CA . ALA A 1 26 ? 5.776 0.863 4.451 1.00 0.00 26 ALA A CA 3
ATOM 1649 C C . ALA A 1 26 ? 4.415 0.249 4.179 1.00 0.00 26 ALA A C 3
ATOM 1650 O O . ALA A 1 26 ? 3.719 0.666 3.253 1.00 0.00 26 ALA A O 3
ATOM 1657 N N . ALA A 1 27 ? 4.046 -0.747 4.980 1.00 0.00 27 ALA A N 3
ATOM 1658 C CA . ALA A 1 27 ? 2.740 -1.378 4.864 1.00 0.00 27 ALA A CA 3
ATOM 1659 C C . ALA A 1 27 ? 1.659 -0.440 5.390 1.00 0.00 27 ALA A C 3
ATOM 1660 O O . ALA A 1 27 ? 1.305 -0.471 6.574 1.00 0.00 27 ALA A O 3
ATOM 1667 N N . PHE A 1 28 ? 1.144 0.389 4.502 1.00 0.00 28 PHE A N 3
ATOM 1668 C CA . PHE A 1 28 ? 0.167 1.402 4.854 1.00 0.00 28 PHE A CA 3
ATOM 1669 C C . PHE A 1 28 ? -1.236 0.805 4.843 1.00 0.00 28 PHE A C 3
ATOM 1670 O O . PHE A 1 28 ? -1.897 0.784 3.806 1.00 0.00 28 PHE A O 3
ATOM 1687 N N . GLY A 1 29 ? -1.659 0.290 5.996 1.00 0.00 29 GLY A N 3
ATOM 1688 C CA . GLY A 1 29 ? -3.014 -0.204 6.161 1.00 0.00 29 GLY A CA 3
ATOM 1689 C C . GLY A 1 29 ? -3.467 -1.095 5.025 1.00 0.00 29 GLY A C 3
ATOM 1690 O O . GLY A 1 29 ? -2.910 -2.172 4.802 1.00 0.00 29 GLY A O 3
ATOM 1694 N N . THR A 1 30 ? -4.470 -0.633 4.298 1.00 0.00 30 THR A N 3
ATOM 1695 C CA . THR A 1 30 ? -5.026 -1.390 3.199 1.00 0.00 30 THR A CA 3
ATOM 1696 C C . THR A 1 30 ? -5.311 -0.501 1.998 1.00 0.00 30 THR A C 3
ATOM 1697 O O . THR A 1 30 ? -5.561 0.695 2.126 1.00 0.00 30 THR A O 3
ATOM 1708 N N . CYS A 1 31 ? -5.237 -1.120 0.844 1.00 0.00 31 CYS A N 3
ATOM 1709 C CA . CYS A 1 31 ? -5.607 -0.530 -0.426 1.00 0.00 31 CYS A CA 3
ATOM 1710 C C . CYS A 1 31 ? -6.936 -1.113 -0.845 1.00 0.00 31 CYS A C 3
ATOM 1711 O O . CYS A 1 31 ? -7.723 -1.482 0.018 1.00 0.00 31 CYS A O 3
ATOM 1718 N N . SER A 1 32 ? -7.230 -1.070 -2.142 1.00 0.00 32 SER A N 3
ATOM 1719 C CA . SER A 1 32 ? -8.379 -1.760 -2.704 1.00 0.00 32 SER A CA 3
ATOM 1720 C C . SER A 1 32 ? -8.734 -3.022 -1.917 1.00 0.00 32 SER A C 3
ATOM 1721 O O . SER A 1 32 ? -8.085 -4.066 -2.061 1.00 0.00 32 SER A O 3
ATOM 1729 N N . TRP A 1 33 ? -9.805 -2.910 -1.127 1.00 0.00 33 TRP A N 3
ATOM 1730 C CA . TRP A 1 33 ? -10.271 -3.973 -0.237 1.00 0.00 33 TRP A CA 3
ATOM 1731 C C . TRP A 1 33 ? -9.167 -4.425 0.729 1.00 0.00 33 TRP A C 3
ATOM 1732 O O . TRP A 1 33 ? -8.005 -4.054 0.594 1.00 0.00 33 TRP A O 3
ATOM 1753 N N . ARG A 1 34 ? -9.530 -5.231 1.716 1.00 0.00 34 ARG A N 3
ATOM 1754 C CA . ARG A 1 34 ? -8.574 -5.664 2.736 1.00 0.00 34 ARG A CA 3
ATOM 1755 C C . ARG A 1 34 ? -7.588 -6.687 2.175 1.00 0.00 34 ARG A C 3
ATOM 1756 O O . ARG A 1 34 ? -6.870 -7.354 2.920 1.00 0.00 34 ARG A O 3
ATOM 1777 N N . GLN A 1 35 ? -7.552 -6.778 0.858 1.00 0.00 35 GLN A N 3
ATOM 1778 C CA . GLN A 1 35 ? -6.724 -7.739 0.162 1.00 0.00 35 GLN A CA 3
ATOM 1779 C C . GLN A 1 35 ? -5.389 -7.111 -0.198 1.00 0.00 35 GLN A C 3
ATOM 1780 O O . GLN A 1 35 ? -4.329 -7.694 0.032 1.00 0.00 35 GLN A O 3
ATOM 1794 N N . LYS A 1 36 ? -5.450 -5.909 -0.750 1.00 0.00 36 LYS A N 3
ATOM 1795 C CA . LYS A 1 36 ? -4.251 -5.220 -1.178 1.00 0.00 36 LYS A CA 3
ATOM 1796 C C . LYS A 1 36 ? -3.767 -4.296 -0.074 1.00 0.00 36 LYS A C 3
ATOM 1797 O O . LYS A 1 36 ? -4.565 -3.655 0.602 1.00 0.00 36 LYS A O 3
ATOM 1816 N N . THR A 1 37 ? -2.469 -4.259 0.122 1.00 0.00 37 THR A N 3
ATOM 1817 C CA . THR A 1 37 ? -1.868 -3.355 1.084 1.00 0.00 37 THR A CA 3
ATOM 1818 C C . THR A 1 37 ? -1.268 -2.160 0.350 1.00 0.00 37 THR A C 3
ATOM 1819 O O . THR A 1 37 ? -0.791 -2.297 -0.781 1.00 0.00 37 THR A O 3
ATOM 1830 N N . CYS A 1 38 ? -1.321 -0.995 0.972 1.00 0.00 38 CYS A N 3
ATOM 1831 C CA . CYS A 1 38 ? -0.739 0.196 0.391 1.00 0.00 38 CYS A CA 3
ATOM 1832 C C . CYS A 1 38 ? 0.744 0.266 0.710 1.00 0.00 38 CYS A C 3
ATOM 1833 O O . CYS A 1 38 ? 1.155 0.018 1.843 1.00 0.00 38 CYS A O 3
ATOM 1840 N N . CYS A 1 39 ? 1.544 0.582 -0.290 1.00 0.00 39 CYS A N 3
ATOM 1841 C CA . CYS A 1 39 ? 2.972 0.729 -0.097 1.00 0.00 39 CYS A CA 3
ATOM 1842 C C . CYS A 1 39 ? 3.389 2.161 -0.393 1.00 0.00 39 CYS A C 3
ATOM 1843 O O . CYS A 1 39 ? 3.373 2.598 -1.547 1.00 0.00 39 CYS A O 3
ATOM 1850 N N . VAL A 1 40 ? 3.741 2.889 0.658 1.00 0.00 40 VAL A N 3
ATOM 1851 C CA . VAL A 1 40 ? 4.136 4.285 0.536 1.00 0.00 40 VAL A CA 3
ATOM 1852 C C . VAL A 1 40 ? 5.358 4.576 1.397 1.00 0.00 40 VAL A C 3
ATOM 1853 O O . VAL A 1 40 ? 5.453 4.011 2.508 1.00 0.00 40 VAL A O 3
ATOM 1867 N N . LEU A 1 1 ? -14.024 3.904 -6.934 1.00 0.00 1 LEU A N 4
ATOM 1868 C CA . LEU A 1 1 ? -12.831 3.171 -6.459 1.00 0.00 1 LEU A CA 4
ATOM 1869 C C . LEU A 1 1 ? -13.223 2.154 -5.394 1.00 0.00 1 LEU A C 4
ATOM 1870 O O . LEU A 1 1 ? -14.272 2.294 -4.764 1.00 0.00 1 LEU A O 4
ATOM 1888 N N . PRO A 1 2 ? -12.395 1.110 -5.205 1.00 0.00 2 PRO A N 4
ATOM 1889 C CA . PRO A 1 2 ? -12.585 0.092 -4.162 1.00 0.00 2 PRO A CA 4
ATOM 1890 C C . PRO A 1 2 ? -13.011 0.670 -2.809 1.00 0.00 2 PRO A C 4
ATOM 1891 O O . PRO A 1 2 ? -14.190 0.641 -2.460 1.00 0.00 2 PRO A O 4
ATOM 1902 N N . ARG A 1 3 ? -12.050 1.201 -2.055 1.00 0.00 3 ARG A N 4
ATOM 1903 C CA . ARG A 1 3 ? -12.336 1.753 -0.735 1.00 0.00 3 ARG A CA 4
ATOM 1904 C C . ARG A 1 3 ? -11.236 2.706 -0.273 1.00 0.00 3 ARG A C 4
ATOM 1905 O O . ARG A 1 3 ? -11.516 3.822 0.154 1.00 0.00 3 ARG A O 4
ATOM 1926 N N . ASP A 1 4 ? -9.986 2.272 -0.373 1.00 0.00 4 ASP A N 4
ATOM 1927 C CA . ASP A 1 4 ? -8.873 3.036 0.180 1.00 0.00 4 ASP A CA 4
ATOM 1928 C C . ASP A 1 4 ? -7.789 3.308 -0.855 1.00 0.00 4 ASP A C 4
ATOM 1929 O O . ASP A 1 4 ? -6.806 3.981 -0.559 1.00 0.00 4 ASP A O 4
ATOM 1938 N N . THR A 1 5 ? -7.972 2.783 -2.060 1.00 0.00 5 THR A N 4
ATOM 1939 C CA . THR A 1 5 ? -6.997 2.937 -3.137 1.00 0.00 5 THR A CA 4
ATOM 1940 C C . THR A 1 5 ? -6.510 4.381 -3.304 1.00 0.00 5 THR A C 4
ATOM 1941 O O . THR A 1 5 ? -5.328 4.671 -3.109 1.00 0.00 5 THR A O 4
ATOM 1952 N N . SER A 1 6 ? -7.426 5.282 -3.650 1.00 0.00 6 SER A N 4
ATOM 1953 C CA . SER A 1 6 ? -7.065 6.671 -3.927 1.00 0.00 6 SER A CA 4
ATOM 1954 C C . SER A 1 6 ? -6.505 7.351 -2.685 1.00 0.00 6 SER A C 4
ATOM 1955 O O . SER A 1 6 ? -5.725 8.298 -2.781 1.00 0.00 6 SER A O 4
ATOM 1963 N N . ARG A 1 7 ? -6.894 6.852 -1.523 1.00 0.00 7 ARG A N 4
ATOM 1964 C CA . ARG A 1 7 ? -6.401 7.377 -0.264 1.00 0.00 7 ARG A CA 4
ATOM 1965 C C . ARG A 1 7 ? -4.897 7.169 -0.154 1.00 0.00 7 ARG A C 4
ATOM 1966 O O . ARG A 1 7 ? -4.152 8.105 0.123 1.00 0.00 7 ARG A O 4
ATOM 1987 N N . CYS A 1 8 ? -4.451 5.948 -0.404 1.00 0.00 8 CYS A N 4
ATOM 1988 C CA . CYS A 1 8 ? -3.051 5.611 -0.271 1.00 0.00 8 CYS A CA 4
ATOM 1989 C C . CYS A 1 8 ? -2.207 6.194 -1.399 1.00 0.00 8 CYS A C 4
ATOM 1990 O O . CYS A 1 8 ? -1.115 6.709 -1.159 1.00 0.00 8 CYS A O 4
ATOM 1997 N N . VAL A 1 9 ? -2.713 6.136 -2.629 1.00 0.00 9 VAL A N 4
ATOM 1998 C CA . VAL A 1 9 ? -1.970 6.660 -3.771 1.00 0.00 9 VAL A CA 4
ATOM 1999 C C . VAL A 1 9 ? -1.945 8.182 -3.721 1.00 0.00 9 VAL A C 4
ATOM 2000 O O . VAL A 1 9 ? -1.092 8.829 -4.332 1.00 0.00 9 VAL A O 4
ATOM 2013 N N . GLY A 1 10 ? -2.891 8.744 -2.978 1.00 0.00 10 GLY A N 4
ATOM 2014 C CA . GLY A 1 10 ? -2.907 10.176 -2.738 1.00 0.00 10 GLY A CA 4
ATOM 2015 C C . GLY A 1 10 ? -1.662 10.639 -2.007 1.00 0.00 10 GLY A C 4
ATOM 2016 O O . GLY A 1 10 ? -1.256 11.796 -2.121 1.00 0.00 10 GLY A O 4
ATOM 2020 N N . TYR A 1 11 ? -1.056 9.731 -1.249 1.00 0.00 11 TYR A N 4
ATOM 2021 C CA . TYR A 1 11 ? 0.212 10.008 -0.602 1.00 0.00 11 TYR A CA 4
ATOM 2022 C C . TYR A 1 11 ? 1.346 9.862 -1.617 1.00 0.00 11 TYR A C 4
ATOM 2023 O O . TYR A 1 11 ? 1.492 10.703 -2.504 1.00 0.00 11 TYR A O 4
ATOM 2041 N N . HIS A 1 12 ? 2.130 8.790 -1.510 1.00 0.00 12 HIS A N 4
ATOM 2042 C CA . HIS A 1 12 ? 3.186 8.505 -2.487 1.00 0.00 12 HIS A CA 4
ATOM 2043 C C . HIS A 1 12 ? 3.463 7.009 -2.523 1.00 0.00 12 HIS A C 4
ATOM 2044 O O . HIS A 1 12 ? 4.110 6.485 -1.621 1.00 0.00 12 HIS A O 4
ATOM 2059 N N . GLY A 1 13 ? 3.017 6.328 -3.567 1.00 0.00 13 GLY A N 4
ATOM 2060 C CA . GLY A 1 13 ? 3.289 4.907 -3.673 1.00 0.00 13 GLY A CA 4
ATOM 2061 C C . GLY A 1 13 ? 2.272 4.183 -4.523 1.00 0.00 13 GLY A C 4
ATOM 2062 O O . GLY A 1 13 ? 1.785 4.731 -5.514 1.00 0.00 13 GLY A O 4
ATOM 2066 N N . TYR A 1 14 ? 1.931 2.958 -4.132 1.00 0.00 14 TYR A N 4
ATOM 2067 C CA . TYR A 1 14 ? 1.033 2.134 -4.929 1.00 0.00 14 TYR A CA 4
ATOM 2068 C C . TYR A 1 14 ? 0.438 0.998 -4.107 1.00 0.00 14 TYR A C 4
ATOM 2069 O O . TYR A 1 14 ? 0.728 0.853 -2.918 1.00 0.00 14 TYR A O 4
ATOM 2087 N N . CYS A 1 15 ? -0.394 0.202 -4.762 1.00 0.00 15 CYS A N 4
ATOM 2088 C CA . CYS A 1 15 ? -1.111 -0.888 -4.115 1.00 0.00 15 CYS A CA 4
ATOM 2089 C C . CYS A 1 15 ? -0.566 -2.236 -4.564 1.00 0.00 15 CYS A C 4
ATOM 2090 O O . CYS A 1 15 ? -0.315 -2.444 -5.752 1.00 0.00 15 CYS A O 4
ATOM 2097 N N . ILE A 1 16 ? -0.381 -3.153 -3.621 1.00 0.00 16 ILE A N 4
ATOM 2098 C CA . ILE A 1 16 ? 0.166 -4.460 -3.940 1.00 0.00 16 ILE A CA 4
ATOM 2099 C C . ILE A 1 16 ? -0.678 -5.565 -3.316 1.00 0.00 16 ILE A C 4
ATOM 2100 O O . ILE A 1 16 ? -1.301 -5.371 -2.277 1.00 0.00 16 ILE A O 4
ATOM 2116 N N . ARG A 1 17 ? -0.710 -6.716 -3.963 1.00 0.00 17 ARG A N 4
ATOM 2117 C CA . ARG A 1 17 ? -1.318 -7.897 -3.367 1.00 0.00 17 ARG A CA 4
ATOM 2118 C C . ARG A 1 17 ? -0.265 -8.688 -2.599 1.00 0.00 17 ARG A C 4
ATOM 2119 O O . ARG A 1 17 ? 0.344 -9.620 -3.130 1.00 0.00 17 ARG A O 4
ATOM 2140 N N . SER A 1 18 ? -0.073 -8.291 -1.348 1.00 0.00 18 SER A N 4
ATOM 2141 C CA . SER A 1 18 ? 0.901 -8.897 -0.449 1.00 0.00 18 SER A CA 4
ATOM 2142 C C . SER A 1 18 ? 0.865 -8.140 0.874 1.00 0.00 18 SER A C 4
ATOM 2143 O O . SER A 1 18 ? 0.561 -6.948 0.894 1.00 0.00 18 SER A O 4
ATOM 2151 N N . LYS A 1 19 ? 1.149 -8.820 1.974 1.00 0.00 19 LYS A N 4
ATOM 2152 C CA . LYS A 1 19 ? 1.172 -8.166 3.275 1.00 0.00 19 LYS A CA 4
ATOM 2153 C C . LYS A 1 19 ? 2.575 -7.673 3.599 1.00 0.00 19 LYS A C 4
ATOM 2154 O O . LYS A 1 19 ? 2.810 -7.057 4.640 1.00 0.00 19 LYS A O 4
ATOM 2173 N N . VAL A 1 20 ? 3.505 -7.951 2.700 1.00 0.00 20 VAL A N 4
ATOM 2174 C CA . VAL A 1 20 ? 4.879 -7.513 2.861 1.00 0.00 20 VAL A CA 4
ATOM 2175 C C . VAL A 1 20 ? 5.235 -6.510 1.774 1.00 0.00 20 VAL A C 4
ATOM 2176 O O . VAL A 1 20 ? 5.359 -6.870 0.605 1.00 0.00 20 VAL A O 4
ATOM 2189 N N . CYS A 1 21 ? 5.380 -5.256 2.157 1.00 0.00 21 CYS A N 4
ATOM 2190 C CA . CYS A 1 21 ? 5.706 -4.206 1.207 1.00 0.00 21 CYS A CA 4
ATOM 2191 C C . CYS A 1 21 ? 7.199 -4.181 0.906 1.00 0.00 21 CYS A C 4
ATOM 2192 O O . CYS A 1 21 ? 8.029 -4.179 1.821 1.00 0.00 21 CYS A O 4
ATOM 2199 N N . PRO A 1 22 ? 7.551 -4.175 -0.390 1.00 0.00 22 PRO A N 4
ATOM 2200 C CA . PRO A 1 22 ? 8.942 -4.128 -0.838 1.00 0.00 22 PRO A CA 4
ATOM 2201 C C . PRO A 1 22 ? 9.626 -2.836 -0.425 1.00 0.00 22 PRO A C 4
ATOM 2202 O O . PRO A 1 22 ? 8.987 -1.788 -0.341 1.00 0.00 22 PRO A O 4
ATOM 2213 N N . LYS A 1 23 ? 10.917 -2.905 -0.170 1.00 0.00 23 LYS A N 4
ATOM 2214 C CA . LYS A 1 23 ? 11.655 -1.735 0.241 1.00 0.00 23 LYS A CA 4
ATOM 2215 C C . LYS A 1 23 ? 12.080 -0.897 -0.963 1.00 0.00 23 LYS A C 4
ATOM 2216 O O . LYS A 1 23 ? 12.318 -1.425 -2.051 1.00 0.00 23 LYS A O 4
ATOM 2235 N N . PRO A 1 24 ? 12.149 0.425 -0.782 1.00 0.00 24 PRO A N 4
ATOM 2236 C CA . PRO A 1 24 ? 11.708 1.071 0.444 1.00 0.00 24 PRO A CA 4
ATOM 2237 C C . PRO A 1 24 ? 10.247 1.525 0.373 1.00 0.00 24 PRO A C 4
ATOM 2238 O O . PRO A 1 24 ? 9.902 2.434 -0.387 1.00 0.00 24 PRO A O 4
ATOM 2249 N N . PHE A 1 25 ? 9.404 0.914 1.195 1.00 0.00 25 PHE A N 4
ATOM 2250 C CA . PHE A 1 25 ? 7.991 1.280 1.288 1.00 0.00 25 PHE A CA 4
ATOM 2251 C C . PHE A 1 25 ? 7.433 0.865 2.636 1.00 0.00 25 PHE A C 4
ATOM 2252 O O . PHE A 1 25 ? 7.988 -0.006 3.304 1.00 0.00 25 PHE A O 4
ATOM 2269 N N . ALA A 1 26 ? 6.330 1.480 3.021 1.00 0.00 26 ALA A N 4
ATOM 2270 C CA . ALA A 1 26 ? 5.671 1.156 4.277 1.00 0.00 26 ALA A CA 4
ATOM 2271 C C . ALA A 1 26 ? 4.282 0.598 4.021 1.00 0.00 26 ALA A C 4
ATOM 2272 O O . ALA A 1 26 ? 3.561 1.092 3.153 1.00 0.00 26 ALA A O 4
ATOM 2279 N N . ALA A 1 27 ? 3.920 -0.438 4.767 1.00 0.00 27 ALA A N 4
ATOM 2280 C CA . ALA A 1 27 ? 2.596 -1.029 4.666 1.00 0.00 27 ALA A CA 4
ATOM 2281 C C . ALA A 1 27 ? 1.563 -0.103 5.292 1.00 0.00 27 ALA A C 4
ATOM 2282 O O . ALA A 1 27 ? 1.434 -0.021 6.514 1.00 0.00 27 ALA A O 4
ATOM 2289 N N . PHE A 1 28 ? 0.849 0.606 4.442 1.00 0.00 28 PHE A N 4
ATOM 2290 C CA . PHE A 1 28 ? -0.147 1.570 4.873 1.00 0.00 28 PHE A CA 4
ATOM 2291 C C . PHE A 1 28 ? -1.535 0.931 4.841 1.00 0.00 28 PHE A C 4
ATOM 2292 O O . PHE A 1 28 ? -2.160 0.852 3.788 1.00 0.00 28 PHE A O 4
ATOM 2309 N N . GLY A 1 29 ? -1.977 0.436 5.994 1.00 0.00 29 GLY A N 4
ATOM 2310 C CA . GLY A 1 29 ? -3.323 -0.095 6.132 1.00 0.00 29 GLY A CA 4
ATOM 2311 C C . GLY A 1 29 ? -3.703 -1.067 5.034 1.00 0.00 29 GLY A C 4
ATOM 2312 O O . GLY A 1 29 ? -3.059 -2.103 4.857 1.00 0.00 29 GLY A O 4
ATOM 2316 N N . THR A 1 30 ? -4.743 -0.721 4.291 1.00 0.00 30 THR A N 4
ATOM 2317 C CA . THR A 1 30 ? -5.249 -1.572 3.231 1.00 0.00 30 THR A CA 4
ATOM 2318 C C . THR A 1 30 ? -5.671 -0.753 2.026 1.00 0.00 30 THR A C 4
ATOM 2319 O O . THR A 1 30 ? -6.270 0.309 2.159 1.00 0.00 30 THR A O 4
ATOM 2330 N N . CYS A 1 31 ? -5.335 -1.269 0.862 1.00 0.00 31 CYS A N 4
ATOM 2331 C CA . CYS A 1 31 ? -5.705 -0.681 -0.412 1.00 0.00 31 CYS A CA 4
ATOM 2332 C C . CYS A 1 31 ? -7.035 -1.243 -0.842 1.00 0.00 31 CYS A C 4
ATOM 2333 O O . CYS A 1 31 ? -7.838 -1.606 0.013 1.00 0.00 31 CYS A O 4
ATOM 2340 N N . SER A 1 32 ? -7.316 -1.182 -2.141 1.00 0.00 32 SER A N 4
ATOM 2341 C CA . SER A 1 32 ? -8.488 -1.823 -2.703 1.00 0.00 32 SER A CA 4
ATOM 2342 C C . SER A 1 32 ? -8.812 -3.123 -1.972 1.00 0.00 32 SER A C 4
ATOM 2343 O O . SER A 1 32 ? -8.180 -4.157 -2.206 1.00 0.00 32 SER A O 4
ATOM 2351 N N . TRP A 1 33 ? -9.839 -3.051 -1.121 1.00 0.00 33 TRP A N 4
ATOM 2352 C CA . TRP A 1 33 ? -10.264 -4.169 -0.285 1.00 0.00 33 TRP A CA 4
ATOM 2353 C C . TRP A 1 33 ? -9.109 -4.696 0.582 1.00 0.00 33 TRP A C 4
ATOM 2354 O O . TRP A 1 33 ? -7.963 -4.276 0.446 1.00 0.00 33 TRP A O 4
ATOM 2375 N N . ARG A 1 34 ? -9.406 -5.615 1.489 1.00 0.00 34 ARG A N 4
ATOM 2376 C CA . ARG A 1 34 ? -8.368 -6.169 2.360 1.00 0.00 34 ARG A CA 4
ATOM 2377 C C . ARG A 1 34 ? -7.544 -7.220 1.616 1.00 0.00 34 ARG A C 4
ATOM 2378 O O . ARG A 1 34 ? -6.983 -8.136 2.215 1.00 0.00 34 ARG A O 4
ATOM 2399 N N . GLN A 1 35 ? -7.491 -7.076 0.303 1.00 0.00 35 GLN A N 4
ATOM 2400 C CA . GLN A 1 35 ? -6.776 -8.000 -0.559 1.00 0.00 35 GLN A CA 4
ATOM 2401 C C . GLN A 1 35 ? -5.443 -7.397 -0.962 1.00 0.00 35 GLN A C 4
ATOM 2402 O O . GLN A 1 35 ? -4.468 -8.108 -1.212 1.00 0.00 35 GLN A O 4
ATOM 2416 N N . LYS A 1 36 ? -5.413 -6.075 -1.023 1.00 0.00 36 LYS A N 4
ATOM 2417 C CA . LYS A 1 36 ? -4.216 -5.357 -1.415 1.00 0.00 36 LYS A CA 4
ATOM 2418 C C . LYS A 1 36 ? -3.764 -4.459 -0.271 1.00 0.00 36 LYS A C 4
ATOM 2419 O O . LYS A 1 36 ? -4.585 -3.828 0.392 1.00 0.00 36 LYS A O 4
ATOM 2438 N N . THR A 1 37 ? -2.470 -4.418 -0.035 1.00 0.00 37 THR A N 4
ATOM 2439 C CA . THR A 1 37 ? -1.902 -3.545 0.976 1.00 0.00 37 THR A CA 4
ATOM 2440 C C . THR A 1 37 ? -1.322 -2.306 0.298 1.00 0.00 37 THR A C 4
ATOM 2441 O O . THR A 1 37 ? -0.841 -2.384 -0.836 1.00 0.00 37 THR A O 4
ATOM 2452 N N . CYS A 1 38 ? -1.396 -1.166 0.967 1.00 0.00 38 CYS A N 4
ATOM 2453 C CA . CYS A 1 38 ? -0.855 0.061 0.418 1.00 0.00 38 CYS A CA 4
ATOM 2454 C C . CYS A 1 38 ? 0.625 0.169 0.738 1.00 0.00 38 CYS A C 4
ATOM 2455 O O . CYS A 1 38 ? 1.038 -0.086 1.866 1.00 0.00 38 CYS A O 4
ATOM 2462 N N . CYS A 1 39 ? 1.420 0.537 -0.244 1.00 0.00 39 CYS A N 4
ATOM 2463 C CA . CYS A 1 39 ? 2.844 0.709 -0.036 1.00 0.00 39 CYS A CA 4
ATOM 2464 C C . CYS A 1 39 ? 3.245 2.145 -0.312 1.00 0.00 39 CYS A C 4
ATOM 2465 O O . CYS A 1 39 ? 3.205 2.603 -1.457 1.00 0.00 39 CYS A O 4
ATOM 2472 N N . VAL A 1 40 ? 3.604 2.859 0.749 1.00 0.00 40 VAL A N 4
ATOM 2473 C CA . VAL A 1 40 ? 3.977 4.261 0.647 1.00 0.00 40 VAL A CA 4
ATOM 2474 C C . VAL A 1 40 ? 5.177 4.581 1.543 1.00 0.00 40 VAL A C 4
ATOM 2475 O O . VAL A 1 40 ? 6.322 4.468 1.062 1.00 0.00 40 VAL A O 4
ATOM 2489 N N . LEU A 1 1 ? -13.981 4.147 -6.683 1.00 0.00 1 LEU A N 5
ATOM 2490 C CA . LEU A 1 1 ? -12.760 3.479 -6.181 1.00 0.00 1 LEU A CA 5
ATOM 2491 C C . LEU A 1 1 ? -13.125 2.438 -5.126 1.00 0.00 1 LEU A C 5
ATOM 2492 O O . LEU A 1 1 ? -14.104 2.613 -4.400 1.00 0.00 1 LEU A O 5
ATOM 2510 N N . PRO A 1 2 ? -12.356 1.331 -5.061 1.00 0.00 2 PRO A N 5
ATOM 2511 C CA . PRO A 1 2 ? -12.573 0.236 -4.105 1.00 0.00 2 PRO A CA 5
ATOM 2512 C C . PRO A 1 2 ? -12.981 0.702 -2.707 1.00 0.00 2 PRO A C 5
ATOM 2513 O O . PRO A 1 2 ? -14.154 0.639 -2.339 1.00 0.00 2 PRO A O 5
ATOM 2524 N N . ARG A 1 3 ? -12.007 1.163 -1.929 1.00 0.00 3 ARG A N 5
ATOM 2525 C CA . ARG A 1 3 ? -12.277 1.645 -0.582 1.00 0.00 3 ARG A CA 5
ATOM 2526 C C . ARG A 1 3 ? -11.133 2.518 -0.066 1.00 0.00 3 ARG A C 5
ATOM 2527 O O . ARG A 1 3 ? -11.364 3.606 0.450 1.00 0.00 3 ARG A O 5
ATOM 2548 N N . ASP A 1 4 ? -9.898 2.049 -0.225 1.00 0.00 4 ASP A N 5
ATOM 2549 C CA . ASP A 1 4 ? -8.740 2.753 0.330 1.00 0.00 4 ASP A CA 5
ATOM 2550 C C . ASP A 1 4 ? -7.739 3.165 -0.746 1.00 0.00 4 ASP A C 5
ATOM 2551 O O . ASP A 1 4 ? -6.727 3.796 -0.447 1.00 0.00 4 ASP A O 5
ATOM 2560 N N . THR A 1 5 ? -8.019 2.791 -1.988 1.00 0.00 5 THR A N 5
ATOM 2561 C CA . THR A 1 5 ? -7.181 3.162 -3.125 1.00 0.00 5 THR A CA 5
ATOM 2562 C C . THR A 1 5 ? -6.838 4.657 -3.149 1.00 0.00 5 THR A C 5
ATOM 2563 O O . THR A 1 5 ? -5.665 5.032 -3.143 1.00 0.00 5 THR A O 5
ATOM 2574 N N . SER A 1 6 ? -7.865 5.502 -3.158 1.00 0.00 6 SER A N 5
ATOM 2575 C CA . SER A 1 6 ? -7.672 6.942 -3.290 1.00 0.00 6 SER A CA 5
ATOM 2576 C C . SER A 1 6 ? -7.002 7.529 -2.049 1.00 0.00 6 SER A C 5
ATOM 2577 O O . SER A 1 6 ? -6.366 8.581 -2.112 1.00 0.00 6 SER A O 5
ATOM 2585 N N . ARG A 1 7 ? -7.148 6.843 -0.927 1.00 0.00 7 ARG A N 5
ATOM 2586 C CA . ARG A 1 7 ? -6.471 7.230 0.301 1.00 0.00 7 ARG A CA 5
ATOM 2587 C C . ARG A 1 7 ? -4.973 6.973 0.174 1.00 0.00 7 ARG A C 5
ATOM 2588 O O . ARG A 1 7 ? -4.153 7.798 0.568 1.00 0.00 7 ARG A O 5
ATOM 2609 N N . CYS A 1 8 ? -4.630 5.835 -0.413 1.00 0.00 8 CYS A N 5
ATOM 2610 C CA . CYS A 1 8 ? -3.238 5.439 -0.567 1.00 0.00 8 CYS A CA 5
ATOM 2611 C C . CYS A 1 8 ? -2.520 6.292 -1.608 1.00 0.00 8 CYS A C 5
ATOM 2612 O O . CYS A 1 8 ? -1.399 6.750 -1.384 1.00 0.00 8 CYS A O 5
ATOM 2619 N N . VAL A 1 9 ? -3.185 6.541 -2.728 1.00 0.00 9 VAL A N 5
ATOM 2620 C CA . VAL A 1 9 ? -2.570 7.290 -3.817 1.00 0.00 9 VAL A CA 5
ATOM 2621 C C . VAL A 1 9 ? -2.609 8.788 -3.519 1.00 0.00 9 VAL A C 5
ATOM 2622 O O . VAL A 1 9 ? -1.992 9.597 -4.212 1.00 0.00 9 VAL A O 5
ATOM 2635 N N . GLY A 1 10 ? -3.336 9.144 -2.470 1.00 0.00 10 GLY A N 5
ATOM 2636 C CA . GLY A 1 10 ? -3.288 10.499 -1.960 1.00 0.00 10 GLY A CA 5
ATOM 2637 C C . GLY A 1 10 ? -1.920 10.814 -1.392 1.00 0.00 10 GLY A C 5
ATOM 2638 O O . GLY A 1 10 ? -1.531 11.978 -1.278 1.00 0.00 10 GLY A O 5
ATOM 2642 N N . TYR A 1 11 ? -1.191 9.764 -1.034 1.00 0.00 11 TYR A N 5
ATOM 2643 C CA . TYR A 1 11 ? 0.181 9.897 -0.576 1.00 0.00 11 TYR A CA 5
ATOM 2644 C C . TYR A 1 11 ? 1.140 9.718 -1.755 1.00 0.00 11 TYR A C 5
ATOM 2645 O O . TYR A 1 11 ? 1.104 10.500 -2.704 1.00 0.00 11 TYR A O 5
ATOM 2663 N N . HIS A 1 12 ? 1.978 8.683 -1.709 1.00 0.00 12 HIS A N 5
ATOM 2664 C CA . HIS A 1 12 ? 2.959 8.421 -2.770 1.00 0.00 12 HIS A CA 5
ATOM 2665 C C . HIS A 1 12 ? 3.366 6.957 -2.735 1.00 0.00 12 HIS A C 5
ATOM 2666 O O . HIS A 1 12 ? 4.119 6.549 -1.856 1.00 0.00 12 HIS A O 5
ATOM 2681 N N . GLY A 1 13 ? 2.902 6.178 -3.695 1.00 0.00 13 GLY A N 5
ATOM 2682 C CA . GLY A 1 13 ? 3.242 4.769 -3.721 1.00 0.00 13 GLY A CA 5
ATOM 2683 C C . GLY A 1 13 ? 2.322 3.977 -4.617 1.00 0.00 13 GLY A C 5
ATOM 2684 O O . GLY A 1 13 ? 1.955 4.446 -5.694 1.00 0.00 13 GLY A O 5
ATOM 2688 N N . TYR A 1 14 ? 1.935 2.784 -4.177 1.00 0.00 14 TYR A N 5
ATOM 2689 C CA . TYR A 1 14 ? 1.086 1.917 -4.986 1.00 0.00 14 TYR A CA 5
ATOM 2690 C C . TYR A 1 14 ? 0.510 0.770 -4.165 1.00 0.00 14 TYR A C 5
ATOM 2691 O O . TYR A 1 14 ? 0.843 0.594 -2.993 1.00 0.00 14 TYR A O 5
ATOM 2709 N N . CYS A 1 15 ? -0.355 -0.003 -4.804 1.00 0.00 15 CYS A N 5
ATOM 2710 C CA . CYS A 1 15 ? -1.056 -1.099 -4.154 1.00 0.00 15 CYS A CA 5
ATOM 2711 C C . CYS A 1 15 ? -0.462 -2.439 -4.563 1.00 0.00 15 CYS A C 5
ATOM 2712 O O . CYS A 1 15 ? -0.160 -2.652 -5.740 1.00 0.00 15 CYS A O 5
ATOM 2719 N N . ILE A 1 16 ? -0.288 -3.341 -3.601 1.00 0.00 16 ILE A N 5
ATOM 2720 C CA . ILE A 1 16 ? 0.210 -4.677 -3.899 1.00 0.00 16 ILE A CA 5
ATOM 2721 C C . ILE A 1 16 ? -0.681 -5.737 -3.265 1.00 0.00 16 ILE A C 5
ATOM 2722 O O . ILE A 1 16 ? -1.294 -5.505 -2.223 1.00 0.00 16 ILE A O 5
ATOM 2738 N N . ARG A 1 17 ? -0.770 -6.889 -3.905 1.00 0.00 17 ARG A N 5
ATOM 2739 C CA . ARG A 1 17 ? -1.426 -8.036 -3.290 1.00 0.00 17 ARG A CA 5
ATOM 2740 C C . ARG A 1 17 ? -0.418 -8.854 -2.484 1.00 0.00 17 ARG A C 5
ATOM 2741 O O . ARG A 1 17 ? 0.138 -9.848 -2.955 1.00 0.00 17 ARG A O 5
ATOM 2762 N N . SER A 1 18 ? -0.221 -8.422 -1.247 1.00 0.00 18 SER A N 5
ATOM 2763 C CA . SER A 1 18 ? 0.715 -9.046 -0.323 1.00 0.00 18 SER A CA 5
ATOM 2764 C C . SER A 1 18 ? 0.686 -8.270 0.983 1.00 0.00 18 SER A C 5
ATOM 2765 O O . SER A 1 18 ? 0.194 -7.141 1.023 1.00 0.00 18 SER A O 5
ATOM 2773 N N . LYS A 1 19 ? 1.177 -8.873 2.051 1.00 0.00 19 LYS A N 5
ATOM 2774 C CA . LYS A 1 19 ? 1.239 -8.199 3.334 1.00 0.00 19 LYS A CA 5
ATOM 2775 C C . LYS A 1 19 ? 2.671 -7.801 3.664 1.00 0.00 19 LYS A C 5
ATOM 2776 O O . LYS A 1 19 ? 2.969 -7.380 4.784 1.00 0.00 19 LYS A O 5
ATOM 2795 N N . VAL A 1 20 ? 3.554 -7.945 2.687 1.00 0.00 20 VAL A N 5
ATOM 2796 C CA . VAL A 1 20 ? 4.945 -7.547 2.843 1.00 0.00 20 VAL A CA 5
ATOM 2797 C C . VAL A 1 20 ? 5.327 -6.559 1.748 1.00 0.00 20 VAL A C 5
ATOM 2798 O O . VAL A 1 20 ? 5.499 -6.940 0.591 1.00 0.00 20 VAL A O 5
ATOM 2811 N N . CYS A 1 21 ? 5.436 -5.292 2.112 1.00 0.00 21 CYS A N 5
ATOM 2812 C CA . CYS A 1 21 ? 5.784 -4.252 1.156 1.00 0.00 21 CYS A CA 5
ATOM 2813 C C . CYS A 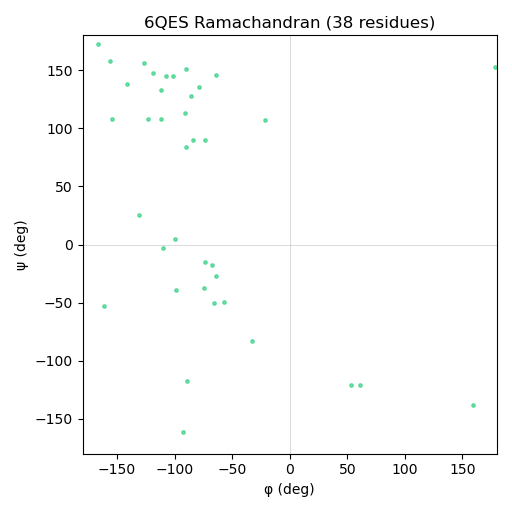1 21 ? 7.292 -4.184 0.931 1.00 0.00 21 CYS A C 5
ATOM 2814 O O . CYS A 1 21 ? 8.067 -4.142 1.888 1.00 0.00 21 CYS A O 5
ATOM 2821 N N . PRO A 1 22 ? 7.720 -4.180 -0.342 1.00 0.00 22 PRO A N 5
ATOM 2822 C CA . PRO A 1 22 ? 9.135 -4.056 -0.704 1.00 0.00 22 PRO A CA 5
ATOM 2823 C C . PRO A 1 22 ? 9.688 -2.683 -0.349 1.00 0.00 22 PRO A C 5
ATOM 2824 O O . PRO A 1 22 ? 8.954 -1.698 -0.338 1.00 0.00 22 PRO A O 5
ATOM 2835 N N . LYS A 1 23 ? 10.977 -2.615 -0.057 1.00 0.00 23 LYS A N 5
ATOM 2836 C CA . LYS A 1 23 ? 11.588 -1.362 0.337 1.00 0.00 23 LYS A CA 5
ATOM 2837 C C . LYS A 1 23 ? 12.025 -0.531 -0.872 1.00 0.00 23 LYS A C 5
ATOM 2838 O O . LYS A 1 23 ? 12.337 -1.064 -1.938 1.00 0.00 23 LYS A O 5
ATOM 2857 N N . PRO A 1 24 ? 12.038 0.796 -0.701 1.00 0.00 24 PRO A N 5
ATOM 2858 C CA . PRO A 1 24 ? 11.559 1.413 0.522 1.00 0.00 24 PRO A CA 5
ATOM 2859 C C . PRO A 1 24 ? 10.074 1.766 0.444 1.00 0.00 24 PRO A C 5
ATOM 2860 O O . PRO A 1 24 ? 9.672 2.671 -0.291 1.00 0.00 24 PRO A O 5
ATOM 2871 N N . PHE A 1 25 ? 9.274 1.072 1.239 1.00 0.00 25 PHE A N 5
ATOM 2872 C CA . PHE A 1 25 ? 7.844 1.334 1.347 1.00 0.00 25 PHE A CA 5
ATOM 2873 C C . PHE A 1 25 ? 7.332 0.835 2.689 1.00 0.00 25 PHE A C 5
ATOM 2874 O O . PHE A 1 25 ? 7.922 -0.063 3.292 1.00 0.00 25 PHE A O 5
ATOM 2891 N N . ALA A 1 26 ? 6.240 1.414 3.145 1.00 0.00 26 ALA A N 5
ATOM 2892 C CA . ALA A 1 26 ? 5.622 1.004 4.395 1.00 0.00 26 ALA A CA 5
ATOM 2893 C C . ALA A 1 26 ? 4.254 0.398 4.133 1.00 0.00 26 ALA A C 5
ATOM 2894 O O . ALA A 1 26 ? 3.551 0.819 3.212 1.00 0.00 26 ALA A O 5
ATOM 2901 N N . ALA A 1 27 ? 3.889 -0.598 4.932 1.00 0.00 27 ALA A N 5
ATOM 2902 C CA . ALA A 1 27 ? 2.581 -1.226 4.826 1.00 0.00 27 ALA A CA 5
ATOM 2903 C C . ALA A 1 27 ? 1.507 -0.289 5.368 1.00 0.00 27 ALA A C 5
ATOM 2904 O O . ALA A 1 27 ? 1.184 -0.306 6.558 1.00 0.00 27 ALA A O 5
ATOM 2911 N N . PHE A 1 28 ? 0.974 0.533 4.488 1.00 0.00 28 PHE A N 5
ATOM 2912 C CA . PHE A 1 28 ? -0.015 1.527 4.855 1.00 0.00 28 PHE A CA 5
ATOM 2913 C C . PHE A 1 28 ? -1.409 0.903 4.851 1.00 0.00 28 PHE A C 5
ATOM 2914 O O . PHE A 1 28 ? -2.085 0.882 3.823 1.00 0.00 28 PHE A O 5
ATOM 2931 N N . GLY A 1 29 ? -1.803 0.359 6.003 1.00 0.00 29 GLY A N 5
ATOM 2932 C CA . GLY A 1 29 ? -3.139 -0.180 6.182 1.00 0.00 29 GLY A CA 5
ATOM 2933 C C . GLY A 1 29 ? -3.570 -1.092 5.056 1.00 0.00 29 GLY A C 5
ATOM 2934 O O . GLY A 1 29 ? -3.050 -2.200 4.901 1.00 0.00 29 GLY A O 5
ATOM 2938 N N . THR A 1 30 ? -4.508 -0.609 4.260 1.00 0.00 30 THR A N 5
ATOM 2939 C CA . THR A 1 30 ? -5.056 -1.370 3.157 1.00 0.00 30 THR A CA 5
ATOM 2940 C C . THR A 1 30 ? -5.251 -0.491 1.933 1.00 0.00 30 THR A C 5
ATOM 2941 O O . THR A 1 30 ? -5.344 0.733 2.033 1.00 0.00 30 THR A O 5
ATOM 2952 N N . CYS A 1 31 ? -5.264 -1.136 0.788 1.00 0.00 31 CYS A N 5
ATOM 2953 C CA . CYS A 1 31 ? -5.547 -0.508 -0.486 1.00 0.00 31 CYS A CA 5
ATOM 2954 C C . CYS A 1 31 ? -6.875 -1.032 -0.977 1.00 0.00 31 CYS A C 5
ATOM 2955 O O . CYS A 1 31 ? -7.707 -1.404 -0.153 1.00 0.00 31 CYS A O 5
ATOM 2962 N N . SER A 1 32 ? -7.121 -0.945 -2.283 1.00 0.00 32 SER A N 5
ATOM 2963 C CA . SER A 1 32 ? -8.287 -1.565 -2.887 1.00 0.00 32 SER A CA 5
ATOM 2964 C C . SER A 1 32 ? -8.647 -2.880 -2.188 1.00 0.00 32 SER A C 5
ATOM 2965 O O . SER A 1 32 ? -7.998 -3.908 -2.399 1.00 0.00 32 SER A O 5
ATOM 2973 N N . TRP A 1 33 ? -9.707 -2.822 -1.376 1.00 0.00 33 TRP A N 5
ATOM 2974 C CA . TRP A 1 33 ? -10.173 -3.960 -0.581 1.00 0.00 33 TRP A CA 5
ATOM 2975 C C . TRP A 1 33 ? -9.072 -4.484 0.355 1.00 0.00 33 TRP A C 5
ATOM 2976 O O . TRP A 1 33 ? -7.903 -4.119 0.239 1.00 0.00 33 TRP A O 5
ATOM 2997 N N . ARG A 1 34 ? -9.441 -5.345 1.298 1.00 0.00 34 ARG A N 5
ATOM 2998 C CA . ARG A 1 34 ? -8.460 -5.914 2.229 1.00 0.00 34 ARG A CA 5
ATOM 2999 C C . ARG A 1 34 ? -7.645 -7.011 1.548 1.00 0.00 34 ARG A C 5
ATOM 3000 O O . ARG A 1 34 ? -7.136 -7.931 2.191 1.00 0.00 34 ARG A O 5
ATOM 3021 N N . GLN A 1 35 ? -7.543 -6.899 0.237 1.00 0.00 35 GLN A N 5
ATOM 3022 C CA . GLN A 1 35 ? -6.835 -7.861 -0.582 1.00 0.00 35 GLN A CA 5
ATOM 3023 C C . GLN A 1 35 ? -5.488 -7.288 -0.979 1.00 0.00 35 GLN A C 5
ATOM 3024 O O . GLN A 1 35 ? -4.522 -8.017 -1.209 1.00 0.00 35 GLN A O 5
ATOM 3038 N N . LYS A 1 36 ? -5.432 -5.967 -1.054 1.00 0.00 36 LYS A N 5
ATOM 3039 C CA . LYS A 1 36 ? -4.212 -5.278 -1.418 1.00 0.00 36 LYS A CA 5
ATOM 3040 C C . LYS A 1 36 ? -3.781 -4.378 -0.272 1.00 0.00 36 LYS A C 5
ATOM 3041 O O . LYS A 1 36 ? -4.610 -3.726 0.362 1.00 0.00 36 LYS A O 5
ATOM 3060 N N . THR A 1 37 ? -2.496 -4.356 -0.000 1.00 0.00 37 THR A N 5
ATOM 3061 C CA . THR A 1 37 ? -1.945 -3.480 1.017 1.00 0.00 37 THR A CA 5
ATOM 3062 C C . THR A 1 37 ? -1.357 -2.250 0.337 1.00 0.00 37 THR A C 5
ATOM 3063 O O . THR A 1 37 ? -0.851 -2.345 -0.785 1.00 0.00 37 THR A O 5
ATOM 3074 N N . CYS A 1 38 ? -1.456 -1.098 0.981 1.00 0.00 38 CYS A N 5
ATOM 3075 C CA . CYS A 1 38 ? -0.885 0.112 0.426 1.00 0.00 38 CYS A CA 5
ATOM 3076 C C . CYS A 1 38 ? 0.596 0.181 0.743 1.00 0.00 38 CYS A C 5
ATOM 3077 O O . CYS A 1 38 ? 1.007 -0.054 1.877 1.00 0.00 38 CYS A O 5
ATOM 3084 N N . CYS A 1 39 ? 1.394 0.484 -0.259 1.00 0.00 39 CYS A N 5
ATOM 3085 C CA . CYS A 1 39 ? 2.821 0.626 -0.072 1.00 0.00 39 CYS A CA 5
ATOM 3086 C C . CYS A 1 39 ? 3.251 2.037 -0.421 1.00 0.00 39 CYS A C 5
ATOM 3087 O O . CYS A 1 39 ? 3.181 2.452 -1.579 1.00 0.00 39 CYS A O 5
ATOM 3094 N N . VAL A 1 40 ? 3.672 2.777 0.591 1.00 0.00 40 VAL A N 5
ATOM 3095 C CA . VAL A 1 40 ? 4.098 4.155 0.413 1.00 0.00 40 VAL A CA 5
ATOM 3096 C C . VAL A 1 40 ? 5.399 4.422 1.164 1.00 0.00 40 VAL A C 5
ATOM 3097 O O . VAL A 1 40 ? 5.477 4.089 2.365 1.00 0.00 40 VAL A O 5
ATOM 3111 N N . LEU A 1 1 ? -13.515 3.854 -7.258 1.00 0.00 1 LEU A N 6
ATOM 3112 C CA . LEU A 1 1 ? -12.373 3.080 -6.723 1.00 0.00 1 LEU A CA 6
ATOM 3113 C C . LEU A 1 1 ? -12.849 2.166 -5.604 1.00 0.00 1 LEU A C 6
ATOM 3114 O O . LEU A 1 1 ? -13.839 2.472 -4.943 1.00 0.00 1 LEU A O 6
ATOM 3132 N N . PRO A 1 2 ? -12.159 1.020 -5.414 1.00 0.00 2 PRO A N 6
ATOM 3133 C CA . PRO A 1 2 ? -12.445 0.051 -4.353 1.00 0.00 2 PRO A CA 6
ATOM 3134 C C . PRO A 1 2 ? -12.916 0.680 -3.040 1.00 0.00 2 PRO A C 6
ATOM 3135 O O . PRO A 1 2 ? -14.112 0.716 -2.761 1.00 0.00 2 PRO A O 6
ATOM 3146 N N . ARG A 1 3 ? -11.972 1.153 -2.227 1.00 0.00 3 ARG A N 6
ATOM 3147 C CA . ARG A 1 3 ? -12.311 1.807 -0.971 1.00 0.00 3 ARG A CA 6
ATOM 3148 C C . ARG A 1 3 ? -11.135 2.623 -0.430 1.00 0.00 3 ARG A C 6
ATOM 3149 O O . ARG A 1 3 ? -11.274 3.809 -0.142 1.00 0.00 3 ARG A O 6
ATOM 3170 N N . ASP A 1 4 ? -9.968 1.996 -0.322 1.00 0.00 4 ASP A N 6
ATOM 3171 C CA . ASP A 1 4 ? -8.805 2.647 0.285 1.00 0.00 4 ASP A CA 6
ATOM 3172 C C . ASP A 1 4 ? -7.800 3.117 -0.757 1.00 0.00 4 ASP A C 6
ATOM 3173 O O . ASP A 1 4 ? -6.852 3.829 -0.429 1.00 0.00 4 ASP A O 6
ATOM 3182 N N . THR A 1 5 ? -8.000 2.701 -2.005 1.00 0.00 5 THR A N 6
ATOM 3183 C CA . THR A 1 5 ? -7.138 3.114 -3.112 1.00 0.00 5 THR A CA 6
ATOM 3184 C C . THR A 1 5 ? -6.880 4.626 -3.113 1.00 0.00 5 THR A C 6
ATOM 3185 O O . THR A 1 5 ? -5.730 5.065 -3.162 1.00 0.00 5 THR A O 6
ATOM 3196 N N . SER A 1 6 ? -7.954 5.409 -3.047 1.00 0.00 6 SER A N 6
ATOM 3197 C CA . SER A 1 6 ? -7.854 6.863 -3.070 1.00 0.00 6 SER A CA 6
ATOM 3198 C C . SER A 1 6 ? -7.012 7.372 -1.905 1.00 0.00 6 SER A C 6
ATOM 3199 O O . SER A 1 6 ? -6.210 8.292 -2.057 1.00 0.00 6 SER A O 6
ATOM 3207 N N . ARG A 1 7 ? -7.187 6.748 -0.751 1.00 0.00 7 ARG A N 6
ATOM 3208 C CA . ARG A 1 7 ? -6.447 7.123 0.436 1.00 0.00 7 ARG A CA 6
ATOM 3209 C C . ARG A 1 7 ? -4.955 6.894 0.224 1.00 0.00 7 ARG A C 6
ATOM 3210 O O . ARG A 1 7 ? -4.136 7.740 0.566 1.00 0.00 7 ARG A O 6
ATOM 3231 N N . CYS A 1 8 ? -4.618 5.762 -0.377 1.00 0.00 8 CYS A N 6
ATOM 3232 C CA . CYS A 1 8 ? -3.227 5.403 -0.617 1.00 0.00 8 CYS A CA 6
ATOM 3233 C C . CYS A 1 8 ? -2.579 6.312 -1.657 1.00 0.00 8 CYS A C 6
ATOM 3234 O O . CYS A 1 8 ? -1.451 6.778 -1.477 1.00 0.00 8 CYS A O 6
ATOM 3241 N N . VAL A 1 9 ? -3.310 6.601 -2.725 1.00 0.00 9 VAL A N 6
ATOM 3242 C CA . VAL A 1 9 ? -2.757 7.369 -3.832 1.00 0.00 9 VAL A CA 6
ATOM 3243 C C . VAL A 1 9 ? -2.729 8.860 -3.503 1.00 0.00 9 VAL A C 6
ATOM 3244 O O . VAL A 1 9 ? -2.017 9.636 -4.143 1.00 0.00 9 VAL A O 6
ATOM 3257 N N . GLY A 1 10 ? -3.489 9.251 -2.488 1.00 0.00 10 GLY A N 6
ATOM 3258 C CA . GLY A 1 10 ? -3.415 10.609 -1.987 1.00 0.00 10 GLY A CA 6
ATOM 3259 C C . GLY A 1 10 ? -2.050 10.902 -1.396 1.00 0.00 10 GLY A C 6
ATOM 3260 O O . GLY A 1 10 ? -1.643 12.058 -1.276 1.00 0.00 10 GLY A O 6
ATOM 3264 N N . TYR A 1 11 ? -1.346 9.839 -1.023 1.00 0.00 11 TYR A N 6
ATOM 3265 C CA . TYR A 1 11 ? 0.029 9.945 -0.572 1.00 0.00 11 TYR A CA 6
ATOM 3266 C C . TYR A 1 11 ? 0.966 9.804 -1.774 1.00 0.00 11 TYR A C 6
ATOM 3267 O O . TYR A 1 11 ? 0.913 10.614 -2.700 1.00 0.00 11 TYR A O 6
ATOM 3285 N N . HIS A 1 12 ? 1.790 8.761 -1.775 1.00 0.00 12 HIS A N 6
ATOM 3286 C CA . HIS A 1 12 ? 2.735 8.500 -2.865 1.00 0.00 12 HIS A CA 6
ATOM 3287 C C . HIS A 1 12 ? 3.146 7.043 -2.804 1.00 0.00 12 HIS A C 6
ATOM 3288 O O . HIS A 1 12 ? 3.932 6.666 -1.940 1.00 0.00 12 HIS A O 6
ATOM 3303 N N . GLY A 1 13 ? 2.656 6.232 -3.717 1.00 0.00 13 GLY A N 6
ATOM 3304 C CA . GLY A 1 13 ? 2.994 4.827 -3.690 1.00 0.00 13 GLY A CA 6
ATOM 3305 C C . GLY A 1 13 ? 2.146 4.024 -4.639 1.00 0.00 13 GLY A C 6
ATOM 3306 O O . GLY A 1 13 ? 1.881 4.466 -5.756 1.00 0.00 13 GLY A O 6
ATOM 3310 N N . TYR A 1 14 ? 1.714 2.850 -4.204 1.00 0.00 14 TYR A N 6
ATOM 3311 C CA . TYR A 1 14 ? 0.940 1.964 -5.061 1.00 0.00 14 TYR A CA 6
ATOM 3312 C C . TYR A 1 14 ? 0.361 0.798 -4.275 1.00 0.00 14 TYR A C 6
ATOM 3313 O O . TYR A 1 14 ? 0.695 0.587 -3.106 1.00 0.00 14 TYR A O 6
ATOM 3331 N N . CYS A 1 15 ? -0.499 0.045 -4.940 1.00 0.00 15 CYS A N 6
ATOM 3332 C CA . CYS A 1 15 ? -1.218 -1.056 -4.322 1.00 0.00 15 CYS A CA 6
ATOM 3333 C C . CYS A 1 15 ? -0.693 -2.391 -4.823 1.00 0.00 15 CYS A C 6
ATOM 3334 O O . CYS A 1 15 ? -0.553 -2.594 -6.028 1.00 0.00 15 CYS A O 6
ATOM 3341 N N . ILE A 1 16 ? -0.404 -3.303 -3.902 1.00 0.00 16 ILE A N 6
ATOM 3342 C CA . ILE A 1 16 ? 0.086 -4.620 -4.273 1.00 0.00 16 ILE A CA 6
ATOM 3343 C C . ILE A 1 16 ? -0.789 -5.705 -3.672 1.00 0.00 16 ILE A C 6
ATOM 3344 O O . ILE A 1 16 ? -1.436 -5.502 -2.644 1.00 0.00 16 ILE A O 6
ATOM 3360 N N . ARG A 1 17 ? -0.807 -6.853 -4.319 1.00 0.00 17 ARG A N 6
ATOM 3361 C CA . ARG A 1 17 ? -1.461 -8.021 -3.760 1.00 0.00 17 ARG A CA 6
ATOM 3362 C C . ARG A 1 17 ? -0.500 -8.773 -2.840 1.00 0.00 17 ARG A C 6
ATOM 3363 O O . ARG A 1 17 ? 0.131 -9.757 -3.230 1.00 0.00 17 ARG A O 6
ATOM 3384 N N . SER A 1 18 ? -0.427 -8.298 -1.608 1.00 0.00 18 SER A N 6
ATOM 3385 C CA . SER A 1 18 ? 0.420 -8.872 -0.575 1.00 0.00 18 SER A CA 6
ATOM 3386 C C . SER A 1 18 ? 0.269 -8.016 0.673 1.00 0.00 18 SER A C 6
ATOM 3387 O O . SER A 1 18 ? -0.370 -6.962 0.620 1.00 0.00 18 SER A O 6
ATOM 3395 N N . LYS A 1 19 ? 0.831 -8.456 1.787 1.00 0.00 19 LYS A N 6
ATOM 3396 C CA . LYS A 1 19 ? 0.840 -7.646 2.994 1.00 0.00 19 LYS A CA 6
ATOM 3397 C C . LYS A 1 19 ? 2.272 -7.376 3.434 1.00 0.00 19 LYS A C 6
ATOM 3398 O O . LYS A 1 19 ? 2.515 -6.869 4.530 1.00 0.00 19 LYS A O 6
ATOM 3417 N N . VAL A 1 20 ? 3.213 -7.724 2.565 1.00 0.00 20 VAL A N 6
ATOM 3418 C CA . VAL A 1 20 ? 4.623 -7.435 2.788 1.00 0.00 20 VAL A CA 6
ATOM 3419 C C . VAL A 1 20 ? 5.121 -6.472 1.719 1.00 0.00 20 VAL A C 6
ATOM 3420 O O . VAL A 1 20 ? 5.323 -6.860 0.564 1.00 0.00 20 VAL A O 6
ATOM 3433 N N . CYS A 1 21 ? 5.308 -5.221 2.099 1.00 0.00 21 CYS A N 6
ATOM 3434 C CA . CYS A 1 21 ? 5.699 -4.188 1.157 1.00 0.00 21 CYS A CA 6
ATOM 3435 C C . CYS A 1 21 ? 7.206 -4.159 0.938 1.00 0.00 21 CYS A C 6
ATOM 3436 O O . CYS A 1 21 ? 7.991 -4.169 1.896 1.00 0.00 21 CYS A O 6
ATOM 3443 N N . PRO A 1 22 ? 7.624 -4.138 -0.341 1.00 0.00 22 PRO A N 6
ATOM 3444 C CA . PRO A 1 22 ? 9.033 -4.035 -0.720 1.00 0.00 22 PRO A CA 6
ATOM 3445 C C . PRO A 1 22 ? 9.637 -2.721 -0.258 1.00 0.00 22 PRO A C 6
ATOM 3446 O O . PRO A 1 22 ? 8.930 -1.733 -0.082 1.00 0.00 22 PRO A O 6
ATOM 3457 N N . LYS A 1 23 ? 10.939 -2.707 -0.064 1.00 0.00 23 LYS A N 6
ATOM 3458 C CA . LYS A 1 23 ? 11.598 -1.533 0.473 1.00 0.00 23 LYS A CA 6
ATOM 3459 C C . LYS A 1 23 ? 12.175 -0.656 -0.633 1.00 0.00 23 LYS A C 6
ATOM 3460 O O . LYS A 1 23 ? 12.532 -1.139 -1.709 1.00 0.00 23 LYS A O 6
ATOM 3479 N N . PRO A 1 24 ? 12.243 0.657 -0.375 1.00 0.00 24 PRO A N 6
ATOM 3480 C CA . PRO A 1 24 ? 11.704 1.232 0.846 1.00 0.00 24 PRO A CA 6
ATOM 3481 C C . PRO A 1 24 ? 10.249 1.676 0.694 1.00 0.00 24 PRO A C 6
ATOM 3482 O O . PRO A 1 24 ? 9.941 2.631 -0.027 1.00 0.00 24 PRO A O 6
ATOM 3493 N N . PHE A 1 25 ? 9.369 0.999 1.415 1.00 0.00 25 PHE A N 6
ATOM 3494 C CA . PHE A 1 25 ? 7.950 1.323 1.456 1.00 0.00 25 PHE A CA 6
ATOM 3495 C C . PHE A 1 25 ? 7.358 0.765 2.735 1.00 0.00 25 PHE A C 6
ATOM 3496 O O . PHE A 1 25 ? 7.837 -0.242 3.261 1.00 0.00 25 PHE A O 6
ATOM 3513 N N . ALA A 1 26 ? 6.320 1.407 3.222 1.00 0.00 26 ALA A N 6
ATOM 3514 C CA . ALA A 1 26 ? 5.658 0.981 4.441 1.00 0.00 26 ALA A CA 6
ATOM 3515 C C . ALA A 1 26 ? 4.313 0.364 4.115 1.00 0.00 26 ALA A C 6
ATOM 3516 O O . ALA A 1 26 ? 3.644 0.794 3.174 1.00 0.00 26 ALA A O 6
ATOM 3523 N N . ALA A 1 27 ? 3.930 -0.651 4.878 1.00 0.00 27 ALA A N 6
ATOM 3524 C CA . ALA A 1 27 ? 2.630 -1.275 4.711 1.00 0.00 27 ALA A CA 6
ATOM 3525 C C . ALA A 1 27 ? 1.547 -0.364 5.267 1.00 0.00 27 ALA A C 6
ATOM 3526 O O . ALA A 1 27 ? 1.180 -0.451 6.441 1.00 0.00 27 ALA A O 6
ATOM 3533 N N . PHE A 1 28 ? 1.050 0.508 4.412 1.00 0.00 28 PHE A N 6
ATOM 3534 C CA . PHE A 1 28 ? 0.076 1.508 4.800 1.00 0.00 28 PHE A CA 6
ATOM 3535 C C . PHE A 1 28 ? -1.320 0.900 4.825 1.00 0.00 28 PHE A C 6
ATOM 3536 O O . PHE A 1 28 ? -1.979 0.806 3.788 1.00 0.00 28 PHE A O 6
ATOM 3553 N N . GLY A 1 29 ? -1.733 0.448 6.008 1.00 0.00 29 GLY A N 6
ATOM 3554 C CA . GLY A 1 29 ? -3.082 -0.037 6.216 1.00 0.00 29 GLY A CA 6
ATOM 3555 C C . GLY A 1 29 ? -3.529 -1.010 5.153 1.00 0.00 29 GLY A C 6
ATOM 3556 O O . GLY A 1 29 ? -3.075 -2.156 5.112 1.00 0.00 29 GLY A O 6
ATOM 3560 N N . THR A 1 30 ? -4.412 -0.542 4.287 1.00 0.00 30 THR A N 6
ATOM 3561 C CA . THR A 1 30 ? -4.937 -1.347 3.207 1.00 0.00 30 THR A CA 6
ATOM 3562 C C . THR A 1 30 ? -5.160 -0.505 1.957 1.00 0.00 30 THR A C 6
ATOM 3563 O O . THR A 1 30 ? -5.285 0.718 2.018 1.00 0.00 30 THR A O 6
ATOM 3574 N N . CYS A 1 31 ? -5.173 -1.184 0.836 1.00 0.00 31 CYS A N 6
ATOM 3575 C CA . CYS A 1 31 ? -5.464 -0.602 -0.458 1.00 0.00 31 CYS A CA 6
ATOM 3576 C C . CYS A 1 31 ? -6.814 -1.094 -0.916 1.00 0.00 31 CYS A C 6
ATOM 3577 O O . CYS A 1 31 ? -7.662 -1.398 -0.079 1.00 0.00 31 CYS A O 6
ATOM 3584 N N . SER A 1 32 ? -7.049 -1.042 -2.223 1.00 0.00 32 SER A N 6
ATOM 3585 C CA . SER A 1 32 ? -8.210 -1.662 -2.831 1.00 0.00 32 SER A CA 6
ATOM 3586 C C . SER A 1 32 ? -8.632 -2.925 -2.076 1.00 0.00 32 SER A C 6
ATOM 3587 O O . SER A 1 32 ? -7.999 -3.976 -2.198 1.00 0.00 32 SER A O 6
ATOM 3595 N N . TRP A 1 33 ? -9.727 -2.795 -1.316 1.00 0.00 33 TRP A N 6
ATOM 3596 C CA . TRP A 1 33 ? -10.241 -3.857 -0.447 1.00 0.00 33 TRP A CA 6
ATOM 3597 C C . TRP A 1 33 ? -9.183 -4.328 0.557 1.00 0.00 33 TRP A C 6
ATOM 3598 O O . TRP A 1 33 ? -8.004 -3.998 0.449 1.00 0.00 33 TRP A O 6
ATOM 3619 N N . ARG A 1 34 ? -9.603 -5.099 1.549 1.00 0.00 34 ARG A N 6
ATOM 3620 C CA . ARG A 1 34 ? -8.681 -5.589 2.573 1.00 0.00 34 ARG A CA 6
ATOM 3621 C C . ARG A 1 34 ? -7.827 -6.733 2.028 1.00 0.00 34 ARG A C 6
ATOM 3622 O O . ARG A 1 34 ? -7.349 -7.589 2.771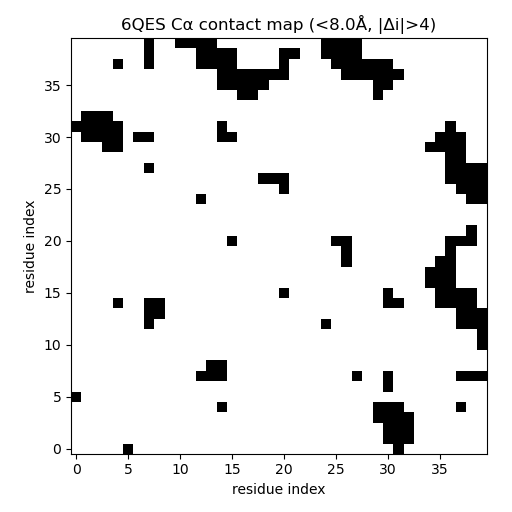 1.00 0.00 34 ARG A O 6
ATOM 3643 N N . GLN A 1 35 ? -7.650 -6.733 0.716 1.00 0.00 35 GLN A N 6
ATOM 3644 C CA . GLN A 1 35 ? -6.906 -7.762 0.021 1.00 0.00 35 GLN A CA 6
ATOM 3645 C C . GLN A 1 35 ? -5.533 -7.240 -0.369 1.00 0.00 35 GLN A C 6
ATOM 3646 O O . GLN A 1 35 ? -4.528 -7.934 -0.225 1.00 0.00 35 GLN A O 6
ATOM 3660 N N . LYS A 1 36 ? -5.491 -5.999 -0.839 1.00 0.00 36 LYS A N 6
ATOM 3661 C CA . LYS A 1 36 ? -4.240 -5.398 -1.265 1.00 0.00 36 LYS A CA 6
ATOM 3662 C C . LYS A 1 36 ? -3.765 -4.425 -0.198 1.00 0.00 36 LYS A C 6
ATOM 3663 O O . LYS A 1 36 ? -4.571 -3.712 0.395 1.00 0.00 36 LYS A O 6
ATOM 3682 N N . THR A 1 37 ? -2.472 -4.409 0.064 1.00 0.00 37 THR A N 6
ATOM 3683 C CA . THR A 1 37 ? -1.910 -3.485 1.034 1.00 0.00 37 THR A CA 6
ATOM 3684 C C . THR A 1 37 ? -1.277 -2.300 0.308 1.00 0.00 37 THR A C 6
ATOM 3685 O O . THR A 1 37 ? -0.781 -2.448 -0.812 1.00 0.00 37 THR A O 6
ATOM 3696 N N . CYS A 1 38 ? -1.331 -1.128 0.925 1.00 0.00 38 CYS A N 6
ATOM 3697 C CA . CYS A 1 38 ? -0.745 0.065 0.338 1.00 0.00 38 CYS A CA 6
ATOM 3698 C C . CYS A 1 38 ? 0.736 0.140 0.654 1.00 0.00 38 CYS A C 6
ATOM 3699 O O . CYS A 1 38 ? 1.147 -0.110 1.786 1.00 0.00 38 CYS A O 6
ATOM 3706 N N . CYS A 1 39 ? 1.533 0.471 -0.344 1.00 0.00 39 CYS A N 6
ATOM 3707 C CA . CYS A 1 39 ? 2.963 0.612 -0.155 1.00 0.00 39 CYS A CA 6
ATOM 3708 C C . CYS A 1 39 ? 3.395 2.037 -0.454 1.00 0.00 39 CYS A C 6
ATOM 3709 O O . CYS A 1 39 ? 3.381 2.471 -1.609 1.00 0.00 39 CYS A O 6
ATOM 3716 N N . VAL A 1 40 ? 3.759 2.761 0.595 1.00 0.00 40 VAL A N 6
ATOM 3717 C CA . VAL A 1 40 ? 4.195 4.145 0.474 1.00 0.00 40 VAL A CA 6
ATOM 3718 C C . VAL A 1 40 ? 5.456 4.381 1.302 1.00 0.00 40 VAL A C 6
ATOM 3719 O O . VAL A 1 40 ? 5.528 3.872 2.440 1.00 0.00 40 VAL A O 6
ATOM 3733 N N . LEU A 1 1 ? -12.781 3.955 -7.893 1.00 0.00 1 LEU A N 7
ATOM 3734 C CA . LEU A 1 1 ? -11.751 3.110 -7.249 1.00 0.00 1 LEU A CA 7
ATOM 3735 C C . LEU A 1 1 ? -12.372 2.254 -6.151 1.00 0.00 1 LEU A C 7
ATOM 3736 O O . LEU A 1 1 ? -13.414 2.607 -5.603 1.00 0.00 1 LEU A O 7
ATOM 3754 N N . PRO A 1 2 ? -11.740 1.104 -5.843 1.00 0.00 2 PRO A N 7
ATOM 3755 C CA . PRO A 1 2 ? -12.197 0.164 -4.811 1.00 0.00 2 PRO A CA 7
ATOM 3756 C C . PRO A 1 2 ? -12.698 0.826 -3.526 1.00 0.00 2 PRO A C 7
ATOM 3757 O O . PRO A 1 2 ? -13.899 0.938 -3.303 1.00 0.00 2 PRO A O 7
ATOM 3768 N N . ARG A 1 3 ? -11.766 1.255 -2.679 1.00 0.00 3 ARG A N 7
ATOM 3769 C CA . ARG A 1 3 ? -12.113 1.821 -1.381 1.00 0.00 3 ARG A CA 7
ATOM 3770 C C . ARG A 1 3 ? -10.944 2.637 -0.823 1.00 0.00 3 ARG A C 7
ATOM 3771 O O . ARG A 1 3 ? -10.939 3.863 -0.904 1.00 0.00 3 ARG A O 7
ATOM 3792 N N . ASP A 1 4 ? -9.938 1.946 -0.298 1.00 0.00 4 ASP A N 7
ATOM 3793 C CA . ASP A 1 4 ? -8.778 2.604 0.303 1.00 0.00 4 ASP A CA 7
ATOM 3794 C C . ASP A 1 4 ? -7.736 2.945 -0.751 1.00 0.00 4 ASP A C 7
ATOM 3795 O O . ASP A 1 4 ? -6.713 3.554 -0.447 1.00 0.00 4 ASP A O 7
ATOM 3804 N N . THR A 1 5 ? -7.996 2.551 -1.991 1.00 0.00 5 THR A N 7
ATOM 3805 C CA . THR A 1 5 ? -7.105 2.872 -3.094 1.00 0.00 5 THR A CA 7
ATOM 3806 C C . THR A 1 5 ? -6.919 4.381 -3.231 1.00 0.00 5 THR A C 7
ATOM 3807 O O . THR A 1 5 ? -5.792 4.873 -3.289 1.00 0.00 5 THR A O 7
ATOM 3818 N N . SER A 1 6 ? -8.032 5.108 -3.261 1.00 0.00 6 SER A N 7
ATOM 3819 C CA . SER A 1 6 ? -8.003 6.560 -3.408 1.00 0.00 6 SER A CA 7
ATOM 3820 C C . SER A 1 6 ? -7.258 7.197 -2.239 1.00 0.00 6 SER A C 7
ATOM 3821 O O . SER A 1 6 ? -6.596 8.226 -2.384 1.00 0.00 6 SER A O 7
ATOM 3829 N N . ARG A 1 7 ? -7.371 6.556 -1.088 1.00 0.00 7 ARG A N 7
ATOM 3830 C CA . ARG A 1 7 ? -6.680 6.982 0.116 1.00 0.00 7 ARG A CA 7
ATOM 3831 C C . ARG A 1 7 ? -5.173 6.806 -0.046 1.00 0.00 7 ARG A C 7
ATOM 3832 O O . ARG A 1 7 ? -4.399 7.725 0.206 1.00 0.00 7 ARG A O 7
ATOM 3853 N N . CYS A 1 8 ? -4.771 5.623 -0.491 1.00 0.00 8 CYS A N 7
ATOM 3854 C CA . CYS A 1 8 ? -3.362 5.300 -0.673 1.00 0.00 8 CYS A CA 7
ATOM 3855 C C . CYS A 1 8 ? -2.708 6.178 -1.736 1.00 0.00 8 CYS A C 7
ATOM 3856 O O . CYS A 1 8 ? -1.592 6.666 -1.553 1.00 0.00 8 CYS A O 7
ATOM 3863 N N . VAL A 1 9 ? -3.412 6.406 -2.836 1.00 0.00 9 VAL A N 7
ATOM 3864 C CA . VAL A 1 9 ? -2.865 7.194 -3.935 1.00 0.00 9 VAL A CA 7
ATOM 3865 C C . VAL A 1 9 ? -2.955 8.684 -3.614 1.00 0.00 9 VAL A C 7
ATOM 3866 O O . VAL A 1 9 ? -2.344 9.523 -4.283 1.00 0.00 9 VAL A O 7
ATOM 3879 N N . GLY A 1 10 ? -3.712 9.006 -2.575 1.00 0.00 10 GLY A N 7
ATOM 3880 C CA . GLY A 1 10 ? -3.721 10.354 -2.052 1.00 0.00 10 GLY A CA 7
ATOM 3881 C C . GLY A 1 10 ? -2.368 10.715 -1.474 1.00 0.00 10 GLY A C 7
ATOM 3882 O O . GLY A 1 10 ? -2.018 11.889 -1.358 1.00 0.00 10 GLY A O 7
ATOM 3886 N N . TYR A 1 11 ? -1.610 9.687 -1.110 1.00 0.00 11 TYR A N 7
ATOM 3887 C CA . TYR A 1 11 ? -0.242 9.857 -0.658 1.00 0.00 11 TYR A CA 7
ATOM 3888 C C . TYR A 1 11 ? 0.711 9.730 -1.847 1.00 0.00 11 TYR A C 7
ATOM 3889 O O . TYR A 1 11 ? 0.593 10.477 -2.816 1.00 0.00 11 TYR A O 7
ATOM 3907 N N . HIS A 1 12 ? 1.628 8.771 -1.788 1.00 0.00 12 HIS A N 7
ATOM 3908 C CA . HIS A 1 12 ? 2.637 8.590 -2.835 1.00 0.00 12 HIS A CA 7
ATOM 3909 C C . HIS A 1 12 ? 3.149 7.163 -2.795 1.00 0.00 12 HIS A C 7
ATOM 3910 O O . HIS A 1 12 ? 3.920 6.807 -1.907 1.00 0.00 12 HIS A O 7
ATOM 3925 N N . GLY A 1 13 ? 2.750 6.362 -3.759 1.00 0.00 13 GLY A N 7
ATOM 3926 C CA . GLY A 1 13 ? 3.195 4.987 -3.802 1.00 0.00 13 GLY A CA 7
ATOM 3927 C C . GLY A 1 13 ? 2.299 4.144 -4.667 1.00 0.00 13 GLY A C 7
ATOM 3928 O O . GLY A 1 13 ? 1.865 4.590 -5.731 1.00 0.00 13 GLY A O 7
ATOM 3932 N N . TYR A 1 14 ? 1.993 2.938 -4.213 1.00 0.00 14 TYR A N 7
ATOM 3933 C CA . TYR A 1 14 ? 1.172 2.034 -4.999 1.00 0.00 14 TYR A CA 7
ATOM 3934 C C . TYR A 1 14 ? 0.627 0.897 -4.156 1.00 0.00 14 TYR A C 7
ATOM 3935 O O . TYR A 1 14 ? 1.036 0.695 -3.012 1.00 0.00 14 TYR A O 7
ATOM 3953 N N . CYS A 1 15 ? -0.295 0.159 -4.745 1.00 0.00 15 CYS A N 7
ATOM 3954 C CA . CYS A 1 15 ? -0.995 -0.908 -4.056 1.00 0.00 15 CYS A CA 7
ATOM 3955 C C . CYS A 1 15 ? -0.551 -2.268 -4.571 1.00 0.00 15 CYS A C 7
ATOM 3956 O O . CYS A 1 15 ? -0.480 -2.488 -5.780 1.00 0.00 15 CYS A O 7
ATOM 3963 N N . ILE A 1 16 ? -0.258 -3.183 -3.661 1.00 0.00 16 ILE A N 7
ATOM 3964 C CA . ILE A 1 16 ? 0.154 -4.519 -4.053 1.00 0.00 16 ILE A CA 7
ATOM 3965 C C . ILE A 1 16 ? -0.746 -5.563 -3.413 1.00 0.00 16 ILE A C 7
ATOM 3966 O O . ILE A 1 16 ? -1.312 -5.341 -2.341 1.00 0.00 16 ILE A O 7
ATOM 3982 N N . ARG A 1 17 ? -0.897 -6.688 -4.081 1.00 0.00 17 ARG A N 7
ATOM 3983 C CA . ARG A 1 17 ? -1.555 -7.831 -3.483 1.00 0.00 17 ARG A CA 7
ATOM 3984 C C . ARG A 1 17 ? -0.527 -8.702 -2.768 1.00 0.00 17 ARG A C 7
ATOM 3985 O O . ARG A 1 17 ? -0.073 -9.715 -3.295 1.00 0.00 17 ARG A O 7
ATOM 4006 N N . SER A 1 18 ? -0.219 -8.304 -1.541 1.00 0.00 18 SER A N 7
ATOM 4007 C CA . SER A 1 18 ? 0.754 -8.968 -0.675 1.00 0.00 18 SER A CA 7
ATOM 4008 C C . SER A 1 18 ? 0.743 -8.244 0.663 1.00 0.00 18 SER A C 7
ATOM 4009 O O . SER A 1 18 ? 0.413 -7.063 0.719 1.00 0.00 18 SER A O 7
ATOM 4017 N N . LYS A 1 19 ? 1.075 -8.941 1.738 1.00 0.00 19 LYS A N 7
ATOM 4018 C CA . LYS A 1 19 ? 1.057 -8.331 3.059 1.00 0.00 19 LYS A CA 7
ATOM 4019 C C . LYS A 1 19 ? 2.434 -7.805 3.446 1.00 0.00 19 LYS A C 7
ATOM 4020 O O . LYS A 1 19 ? 2.582 -7.109 4.449 1.00 0.00 19 LYS A O 7
ATOM 4039 N N . VAL A 1 20 ? 3.439 -8.144 2.651 1.00 0.00 20 VAL A N 7
ATOM 4040 C CA . VAL A 1 20 ? 4.787 -7.642 2.875 1.00 0.00 20 VAL A CA 7
ATOM 4041 C C . VAL A 1 20 ? 5.162 -6.647 1.782 1.00 0.00 20 VAL A C 7
ATOM 4042 O O . VAL A 1 20 ? 5.172 -6.991 0.600 1.00 0.00 20 VAL A O 7
ATOM 4055 N N . CYS A 1 21 ? 5.454 -5.416 2.177 1.00 0.00 21 CYS A N 7
ATOM 4056 C CA . CYS A 1 21 ? 5.810 -4.374 1.226 1.00 0.00 21 CYS A CA 7
ATOM 4057 C C . CYS A 1 21 ? 7.308 -4.367 0.944 1.00 0.00 21 CYS A C 7
ATOM 4058 O O . CYS A 1 21 ? 8.124 -4.534 1.854 1.00 0.00 21 CYS A O 7
ATOM 4065 N N . PRO A 1 22 ? 7.681 -4.199 -0.334 1.00 0.00 22 PRO A N 7
ATOM 4066 C CA . PRO A 1 22 ? 9.081 -4.075 -0.744 1.00 0.00 22 PRO A CA 7
ATOM 4067 C C . PRO A 1 22 ? 9.691 -2.766 -0.268 1.00 0.00 22 PRO A C 7
ATOM 4068 O O . PRO A 1 22 ? 8.977 -1.803 0.006 1.00 0.00 22 PRO A O 7
ATOM 4079 N N . LYS A 1 23 ? 11.005 -2.729 -0.159 1.00 0.00 23 LYS A N 7
ATOM 4080 C CA . LYS A 1 23 ? 11.688 -1.517 0.247 1.00 0.00 23 LYS A CA 7
ATOM 4081 C C . LYS A 1 23 ? 11.994 -0.630 -0.955 1.00 0.00 23 LYS A C 7
ATOM 4082 O O . LYS A 1 23 ? 12.218 -1.122 -2.063 1.00 0.00 23 LYS A O 7
ATOM 4101 N N . PRO A 1 24 ? 12.008 0.692 -0.742 1.00 0.00 24 PRO A N 7
ATOM 4102 C CA . PRO A 1 24 ? 11.672 1.292 0.531 1.00 0.00 24 PRO A CA 7
ATOM 4103 C C . PRO A 1 24 ? 10.216 1.732 0.562 1.00 0.00 24 PRO A C 7
ATOM 4104 O O . PRO A 1 24 ? 9.841 2.719 -0.077 1.00 0.00 24 PRO A O 7
ATOM 4115 N N . PHE A 1 25 ? 9.422 1.046 1.353 1.00 0.00 25 PHE A N 7
ATOM 4116 C CA . PHE A 1 25 ? 7.999 1.330 1.463 1.00 0.00 25 PHE A CA 7
ATOM 4117 C C . PHE A 1 25 ? 7.472 0.820 2.792 1.00 0.00 25 PHE A C 7
ATOM 4118 O O . PHE A 1 25 ? 8.064 -0.073 3.405 1.00 0.00 25 PHE A O 7
ATOM 4135 N N . ALA A 1 26 ? 6.371 1.390 3.234 1.00 0.00 26 ALA A N 7
ATOM 4136 C CA . ALA A 1 26 ? 5.738 0.976 4.470 1.00 0.00 26 ALA A CA 7
ATOM 4137 C C . ALA A 1 26 ? 4.379 0.366 4.182 1.00 0.00 26 ALA A C 7
ATOM 4138 O O . ALA A 1 26 ? 3.669 0.825 3.286 1.00 0.00 26 ALA A O 7
ATOM 4145 N N . ALA A 1 27 ? 4.030 -0.680 4.924 1.00 0.00 27 ALA A N 7
ATOM 4146 C CA . ALA A 1 27 ? 2.720 -1.295 4.801 1.00 0.00 27 ALA A CA 7
ATOM 4147 C C . ALA A 1 27 ? 1.660 -0.362 5.366 1.00 0.00 27 ALA A C 7
ATOM 4148 O O . ALA A 1 27 ? 1.342 -0.398 6.560 1.00 0.00 27 ALA A O 7
ATOM 4155 N N . PHE A 1 28 ? 1.143 0.487 4.500 1.00 0.00 28 PHE A N 7
ATOM 4156 C CA . PHE A 1 28 ? 0.162 1.484 4.872 1.00 0.00 28 PHE A CA 7
ATOM 4157 C C . PHE A 1 28 ? -1.224 0.857 4.905 1.00 0.00 28 PHE A C 7
ATOM 4158 O O . PHE A 1 28 ? -1.887 0.757 3.874 1.00 0.00 28 PHE A O 7
ATOM 4175 N N . GLY A 1 29 ? -1.618 0.388 6.087 1.00 0.00 29 GLY A N 7
ATOM 4176 C CA . GLY A 1 29 ? -2.954 -0.128 6.301 1.00 0.00 29 GLY A CA 7
ATOM 4177 C C . GLY A 1 29 ? -3.409 -1.073 5.216 1.00 0.00 29 GLY A C 7
ATOM 4178 O O . GLY A 1 29 ? -2.941 -2.211 5.131 1.00 0.00 29 GLY A O 7
ATOM 4182 N N . THR A 1 30 ? -4.299 -0.584 4.369 1.00 0.00 30 THR A N 7
ATOM 4183 C CA . THR A 1 30 ? -4.885 -1.387 3.318 1.00 0.00 30 THR A CA 7
ATOM 4184 C C . THR A 1 30 ? -5.163 -0.561 2.072 1.00 0.00 30 THR A C 7
ATOM 4185 O O . THR A 1 30 ? -5.291 0.661 2.116 1.00 0.00 30 THR A O 7
ATOM 4196 N N . CYS A 1 31 ? -5.194 -1.256 0.966 1.00 0.00 31 CYS A N 7
ATOM 4197 C CA . CYS A 1 31 ? -5.626 -0.725 -0.302 1.00 0.00 31 CYS A CA 7
ATOM 4198 C C . CYS A 1 31 ? -6.937 -1.381 -0.655 1.00 0.00 31 CYS A C 7
ATOM 4199 O O . CYS A 1 31 ? -7.596 -1.895 0.243 1.00 0.00 31 CYS A O 7
ATOM 4206 N N . SER A 1 32 ? -7.304 -1.338 -1.937 1.00 0.00 32 SER A N 7
ATOM 4207 C CA . SER A 1 32 ? -8.575 -1.847 -2.438 1.00 0.00 32 SER A CA 7
ATOM 4208 C C . SER A 1 32 ? -9.231 -2.864 -1.505 1.00 0.00 32 SER A C 7
ATOM 4209 O O . SER A 1 32 ? -8.764 -4.000 -1.363 1.00 0.00 32 SER A O 7
ATOM 4217 N N . TRP A 1 33 ? -10.314 -2.411 -0.865 1.00 0.00 33 TRP A N 7
ATOM 4218 C CA . TRP A 1 33 ? -11.074 -3.214 0.085 1.00 0.00 33 TRP A CA 7
ATOM 4219 C C . TRP A 1 33 ? -10.200 -3.608 1.278 1.00 0.00 33 TRP A C 7
ATOM 4220 O O . TRP A 1 33 ? -9.771 -2.747 2.045 1.00 0.00 33 TRP A O 7
ATOM 4241 N N . ARG A 1 34 ? -9.965 -4.897 1.450 1.00 0.00 34 ARG A N 7
ATOM 4242 C CA . ARG A 1 34 ? -8.956 -5.369 2.390 1.00 0.00 34 ARG A CA 7
ATOM 4243 C C . ARG A 1 34 ? -8.085 -6.406 1.700 1.00 0.00 34 ARG A C 7
ATOM 4244 O O . ARG A 1 34 ? -7.484 -7.275 2.334 1.00 0.00 34 ARG A O 7
ATOM 4265 N N . GLN A 1 35 ? -8.026 -6.296 0.382 1.00 0.00 35 GLN A N 7
ATOM 4266 C CA . GLN A 1 35 ? -7.372 -7.290 -0.449 1.00 0.00 35 GLN A CA 7
ATOM 4267 C C . GLN A 1 35 ? -5.926 -6.913 -0.700 1.00 0.00 35 GLN A C 7
ATOM 4268 O O . GLN A 1 35 ? -5.026 -7.750 -0.617 1.00 0.00 35 GLN A O 7
ATOM 4282 N N . LYS A 1 36 ? -5.707 -5.648 -0.997 1.00 0.00 36 LYS A N 7
ATOM 4283 C CA . LYS A 1 36 ? -4.380 -5.175 -1.330 1.00 0.00 36 LYS A CA 7
ATOM 4284 C C . LYS A 1 36 ? -3.824 -4.364 -0.171 1.00 0.00 36 LYS A C 7
ATOM 4285 O O . LYS A 1 36 ? -4.581 -3.775 0.595 1.00 0.00 36 LYS A O 7
ATOM 4304 N N . THR A 1 37 ? -2.515 -4.362 -0.023 1.00 0.00 37 THR A N 7
ATOM 4305 C CA . THR A 1 37 ? -1.863 -3.540 0.981 1.00 0.00 37 THR A CA 7
ATOM 4306 C C . THR A 1 37 ? -1.282 -2.302 0.307 1.00 0.00 37 THR A C 7
ATOM 4307 O O . THR A 1 37 ? -0.840 -2.371 -0.844 1.00 0.00 37 THR A O 7
ATOM 4318 N N . CYS A 1 38 ? -1.312 -1.171 0.994 1.00 0.00 38 CYS A N 7
ATOM 4319 C CA . CYS A 1 38 ? -0.751 0.049 0.448 1.00 0.00 38 CYS A CA 7
ATOM 4320 C C . CYS A 1 38 ? 0.729 0.129 0.763 1.00 0.00 38 CYS A C 7
ATOM 4321 O O . CYS A 1 38 ? 1.144 -0.117 1.893 1.00 0.00 38 CYS A O 7
ATOM 4328 N N . CYS A 1 39 ? 1.523 0.450 -0.237 1.00 0.00 39 CYS A N 7
ATOM 4329 C CA . CYS A 1 39 ? 2.947 0.610 -0.046 1.00 0.00 39 CYS A CA 7
ATOM 4330 C C . CYS A 1 39 ? 3.356 2.029 -0.394 1.00 0.00 39 CYS A C 7
ATOM 4331 O O . CYS A 1 39 ? 3.314 2.433 -1.559 1.00 0.00 39 CYS A O 7
ATOM 4338 N N . VAL A 1 40 ? 3.720 2.785 0.630 1.00 0.00 40 VAL A N 7
ATOM 4339 C CA . VAL A 1 40 ? 4.152 4.161 0.462 1.00 0.00 40 VAL A CA 7
ATOM 4340 C C . VAL A 1 40 ? 5.404 4.423 1.287 1.00 0.00 40 VAL A C 7
ATOM 4341 O O . VAL A 1 40 ? 5.494 3.901 2.420 1.00 0.00 40 VAL A O 7
ATOM 4355 N N . LEU A 1 1 ? -13.178 4.344 -6.832 1.00 0.00 1 LEU A N 8
ATOM 4356 C CA . LEU A 1 1 ? -12.177 3.289 -6.561 1.00 0.00 1 LEU A CA 8
ATOM 4357 C C . LEU A 1 1 ? -12.595 2.479 -5.337 1.00 0.00 1 LEU A C 8
ATOM 4358 O O . LEU A 1 1 ? -13.356 2.972 -4.507 1.00 0.00 1 LEU A O 8
ATOM 4376 N N . PRO A 1 2 ? -12.106 1.221 -5.233 1.00 0.00 2 PRO A N 8
ATOM 4377 C CA . PRO A 1 2 ? -12.431 0.269 -4.165 1.00 0.00 2 PRO A CA 8
ATOM 4378 C C . PRO A 1 2 ? -12.839 0.889 -2.824 1.00 0.00 2 PRO A C 8
ATOM 4379 O O . PRO A 1 2 ? -14.030 1.022 -2.538 1.00 0.00 2 PRO A O 8
ATOM 4390 N N . ARG A 1 3 ? -11.860 1.269 -2.006 1.00 0.00 3 ARG A N 8
ATOM 4391 C CA . ARG A 1 3 ? -12.150 1.789 -0.674 1.00 0.00 3 ARG A CA 8
ATOM 4392 C C . ARG A 1 3 ? -10.969 2.568 -0.101 1.00 0.00 3 ARG A C 8
ATOM 4393 O O . ARG A 1 3 ? -11.152 3.593 0.555 1.00 0.00 3 ARG A O 8
ATOM 4414 N N . ASP A 1 4 ? -9.763 2.071 -0.332 1.00 0.00 4 ASP A N 8
ATOM 4415 C CA . ASP A 1 4 ? -8.562 2.714 0.203 1.00 0.00 4 ASP A CA 8
ATOM 4416 C C . ASP A 1 4 ? -7.606 3.154 -0.894 1.00 0.00 4 ASP A C 8
ATOM 4417 O O . ASP A 1 4 ? -6.615 3.827 -0.621 1.00 0.00 4 ASP A O 8
ATOM 4426 N N . THR A 1 5 ? -7.896 2.767 -2.126 1.00 0.00 5 THR A N 8
ATOM 4427 C CA . THR A 1 5 ? -7.068 3.135 -3.266 1.00 0.00 5 THR A CA 8
ATOM 4428 C C . THR A 1 5 ? -6.831 4.646 -3.338 1.00 0.00 5 THR A C 8
ATOM 4429 O O . THR A 1 5 ? -5.687 5.103 -3.323 1.00 0.00 5 THR A O 8
ATOM 4440 N N . SER A 1 6 ? -7.920 5.412 -3.409 1.00 0.00 6 SER A N 8
ATOM 4441 C CA . SER A 1 6 ? -7.834 6.866 -3.509 1.00 0.00 6 SER A CA 8
ATOM 4442 C C . SER A 1 6 ? -7.104 7.448 -2.302 1.00 0.00 6 SER A C 8
ATOM 4443 O O . SER A 1 6 ? -6.348 8.414 -2.423 1.00 0.00 6 SER A O 8
ATOM 4451 N N . ARG A 1 7 ? -7.332 6.844 -1.144 1.00 0.00 7 ARG A N 8
ATOM 4452 C CA . ARG A 1 7 ? -6.660 7.248 0.079 1.00 0.00 7 ARG A CA 8
ATOM 4453 C C . ARG A 1 7 ? -5.151 7.062 -0.052 1.00 0.00 7 ARG A C 8
ATOM 4454 O O . ARG A 1 7 ? -4.381 7.988 0.201 1.00 0.00 7 ARG A O 8
ATOM 4475 N N . CYS A 1 8 ? -4.747 5.875 -0.483 1.00 0.00 8 CYS A N 8
ATOM 4476 C CA . CYS A 1 8 ? -3.337 5.528 -0.597 1.00 0.00 8 CYS A CA 8
ATOM 4477 C C . CYS A 1 8 ? -2.624 6.363 -1.654 1.00 0.00 8 CYS A C 8
ATOM 4478 O O . CYS A 1 8 ? -1.520 6.859 -1.428 1.00 0.00 8 CYS A O 8
ATOM 4485 N N . VAL A 1 9 ? -3.271 6.554 -2.793 1.00 0.00 9 VAL A N 8
ATOM 4486 C CA . VAL A 1 9 ? -2.646 7.256 -3.906 1.00 0.00 9 VAL A CA 8
ATOM 4487 C C . VAL A 1 9 ? -2.641 8.763 -3.658 1.00 0.00 9 VAL A C 8
ATOM 4488 O O . VAL A 1 9 ? -1.956 9.520 -4.347 1.00 0.00 9 VAL A O 8
ATOM 4501 N N . GLY A 1 10 ? -3.405 9.190 -2.660 1.00 0.00 10 GLY A N 8
ATOM 4502 C CA . GLY A 1 10 ? -3.333 10.565 -2.211 1.00 0.00 10 GLY A CA 8
ATOM 4503 C C . GLY A 1 10 ? -1.994 10.856 -1.563 1.00 0.00 10 GLY A C 8
ATOM 4504 O O . GLY A 1 10 ? -1.578 12.010 -1.441 1.00 0.00 10 GLY A O 8
ATOM 4508 N N . TYR A 1 11 ? -1.323 9.791 -1.137 1.00 0.00 11 TYR A N 8
ATOM 4509 C CA . TYR A 1 11 ? 0.027 9.885 -0.613 1.00 0.00 11 TYR A CA 8
ATOM 4510 C C . TYR A 1 11 ? 1.021 9.726 -1.764 1.00 0.00 11 TYR A C 8
ATOM 4511 O O . TYR A 1 11 ? 0.979 10.486 -2.731 1.00 0.00 11 TYR A O 8
ATOM 4529 N N . HIS A 1 12 ? 1.881 8.722 -1.683 1.00 0.00 12 HIS A N 8
ATOM 4530 C CA . HIS A 1 12 ? 2.912 8.493 -2.696 1.00 0.00 12 HIS A CA 8
ATOM 4531 C C . HIS A 1 12 ? 3.311 7.028 -2.674 1.00 0.00 12 HIS A C 8
ATOM 4532 O O . HIS A 1 12 ? 4.024 6.597 -1.772 1.00 0.00 12 HIS A O 8
ATOM 4547 N N . GLY A 1 13 ? 2.882 6.272 -3.664 1.00 0.00 13 GLY A N 8
ATOM 4548 C CA . GLY A 1 13 ? 3.222 4.866 -3.709 1.00 0.00 13 GLY A CA 8
ATOM 4549 C C . GLY A 1 13 ? 2.278 4.088 -4.589 1.00 0.00 13 GLY A C 8
ATOM 4550 O O . GLY A 1 13 ? 1.875 4.578 -5.646 1.00 0.00 13 GLY A O 8
ATOM 4554 N N . TYR A 1 14 ? 1.900 2.890 -4.156 1.00 0.00 14 TYR A N 8
ATOM 4555 C CA . TYR A 1 14 ? 1.047 2.032 -4.967 1.00 0.00 14 TYR A CA 8
ATOM 4556 C C . TYR A 1 14 ? 0.497 0.859 -4.168 1.00 0.00 14 TYR A C 8
ATOM 4557 O O . TYR A 1 14 ? 0.877 0.633 -3.019 1.00 0.00 14 TYR A O 8
ATOM 4575 N N . CYS A 1 15 ? -0.393 0.120 -4.807 1.00 0.00 15 CYS A N 8
ATOM 4576 C CA . CYS A 1 15 ? -1.076 -1.001 -4.180 1.00 0.00 15 CYS A CA 8
ATOM 4577 C C . CYS A 1 15 ? -0.444 -2.323 -4.592 1.00 0.00 15 CYS A C 8
ATOM 4578 O O . CYS A 1 15 ? -0.109 -2.519 -5.762 1.00 0.00 15 CYS A O 8
ATOM 4585 N N . ILE A 1 16 ? -0.273 -3.232 -3.638 1.00 0.00 16 ILE A N 8
ATOM 4586 C CA . ILE A 1 16 ? 0.263 -4.550 -3.940 1.00 0.00 16 ILE A CA 8
ATOM 4587 C C . ILE A 1 16 ? -0.612 -5.635 -3.327 1.00 0.00 16 ILE A C 8
ATOM 4588 O O . ILE A 1 16 ? -1.243 -5.428 -2.289 1.00 0.00 16 ILE A O 8
ATOM 4604 N N . ARG A 1 17 ? -0.671 -6.782 -3.980 1.00 0.00 17 ARG A N 8
ATOM 4605 C CA . ARG A 1 17 ? -1.327 -7.941 -3.398 1.00 0.00 17 ARG A CA 8
ATOM 4606 C C . ARG A 1 17 ? -0.314 -8.763 -2.599 1.00 0.00 17 ARG A C 8
ATOM 4607 O O . ARG A 1 17 ? 0.264 -9.731 -3.091 1.00 0.00 17 ARG A O 8
ATOM 4628 N N . SER A 1 18 ? -0.133 -8.361 -1.350 1.00 0.00 18 SER A N 8
ATOM 4629 C CA . SER A 1 18 ? 0.802 -8.988 -0.422 1.00 0.00 18 SER A CA 8
ATOM 4630 C C . SER A 1 18 ? 0.588 -8.376 0.956 1.00 0.00 18 SER A C 8
ATOM 4631 O O . SER A 1 18 ? -0.111 -7.368 1.085 1.00 0.00 18 SER A O 8
ATOM 4639 N N . LYS A 1 19 ? 1.167 -8.982 1.979 1.00 0.00 19 LYS A N 8
ATOM 4640 C CA . LYS A 1 19 ? 1.086 -8.435 3.326 1.00 0.00 19 LYS A CA 8
ATOM 4641 C C . LYS A 1 19 ? 2.422 -7.813 3.714 1.00 0.00 19 LYS A C 8
ATOM 4642 O O . LYS A 1 19 ? 2.548 -7.172 4.757 1.00 0.00 19 LYS A O 8
ATOM 4661 N N . VAL A 1 20 ? 3.416 -8.019 2.864 1.00 0.00 20 VAL A N 8
ATOM 4662 C CA . VAL A 1 20 ? 4.740 -7.458 3.067 1.00 0.00 20 VAL A CA 8
ATOM 4663 C C . VAL A 1 20 ? 5.107 -6.549 1.899 1.00 0.00 20 VAL A C 8
ATOM 4664 O O . VAL A 1 20 ? 5.133 -6.984 0.747 1.00 0.00 20 VAL A O 8
ATOM 4677 N N . CYS A 1 21 ? 5.368 -5.286 2.203 1.00 0.00 21 CYS A N 8
ATOM 4678 C CA . CYS A 1 21 ? 5.700 -4.299 1.184 1.00 0.00 21 CYS A CA 8
ATOM 4679 C C . CYS A 1 21 ? 7.189 -4.308 0.855 1.00 0.00 21 CYS A C 8
ATOM 4680 O O . CYS A 1 21 ? 8.031 -4.446 1.743 1.00 0.00 21 CYS A O 8
ATOM 4687 N N . PRO A 1 22 ? 7.525 -4.177 -0.438 1.00 0.00 22 PRO A N 8
ATOM 4688 C CA . PRO A 1 22 ? 8.915 -4.088 -0.889 1.00 0.00 22 PRO A CA 8
ATOM 4689 C C . PRO A 1 22 ? 9.554 -2.769 -0.484 1.00 0.00 22 PRO A C 8
ATOM 4690 O O . PRO A 1 22 ? 8.877 -1.747 -0.390 1.00 0.00 22 PRO A O 8
ATOM 4701 N N . LYS A 1 23 ? 10.852 -2.788 -0.235 1.00 0.00 23 LYS A N 8
ATOM 4702 C CA . LYS A 1 23 ? 11.553 -1.589 0.176 1.00 0.00 23 LYS A CA 8
ATOM 4703 C C . LYS A 1 23 ? 11.972 -0.739 -1.018 1.00 0.00 23 LYS A C 8
ATOM 4704 O O . LYS A 1 23 ? 12.232 -1.253 -2.108 1.00 0.00 23 LYS A O 8
ATOM 4723 N N . PRO A 1 24 ? 12.032 0.580 -0.815 1.00 0.00 24 PRO A N 8
ATOM 4724 C CA . PRO A 1 24 ? 11.599 1.188 0.431 1.00 0.00 24 PRO A CA 8
ATOM 4725 C C . PRO A 1 24 ? 10.129 1.612 0.388 1.00 0.00 24 PRO A C 8
ATOM 4726 O O . PRO A 1 24 ? 9.758 2.540 -0.330 1.00 0.00 24 PRO A O 8
ATOM 4737 N N . PHE A 1 25 ? 9.310 0.947 1.191 1.00 0.00 25 PHE A N 8
ATOM 4738 C CA . PHE A 1 25 ? 7.895 1.277 1.324 1.00 0.00 25 PHE A CA 8
ATOM 4739 C C . PHE A 1 25 ? 7.378 0.769 2.659 1.00 0.00 25 PHE A C 8
ATOM 4740 O O . PHE A 1 25 ? 7.940 -0.163 3.239 1.00 0.00 25 PHE A O 8
ATOM 4757 N N . ALA A 1 26 ? 6.315 1.379 3.142 1.00 0.00 26 ALA A N 8
ATOM 4758 C CA . ALA A 1 26 ? 5.716 0.984 4.405 1.00 0.00 26 ALA A CA 8
ATOM 4759 C C . ALA A 1 26 ? 4.353 0.363 4.173 1.00 0.00 26 ALA A C 8
ATOM 4760 O O . ALA A 1 26 ? 3.646 0.738 3.236 1.00 0.00 26 ALA A O 8
ATOM 4767 N N . ALA A 1 27 ? 3.996 -0.593 5.019 1.00 0.00 27 ALA A N 8
ATOM 4768 C CA . ALA A 1 27 ? 2.694 -1.234 4.943 1.00 0.00 27 ALA A CA 8
ATOM 4769 C C . ALA A 1 27 ? 1.621 -0.295 5.478 1.00 0.00 27 ALA A C 8
ATOM 4770 O O . ALA A 1 27 ? 1.338 -0.272 6.676 1.00 0.00 27 ALA A O 8
ATOM 4777 N N . PHE A 1 28 ? 1.049 0.490 4.584 1.00 0.00 28 PHE A N 8
ATOM 4778 C CA . PHE A 1 28 ? 0.044 1.471 4.947 1.00 0.00 28 PHE A CA 8
ATOM 4779 C C . PHE A 1 28 ? -1.340 0.828 4.928 1.00 0.00 28 PHE A C 8
ATOM 4780 O O . PHE A 1 28 ? -2.002 0.806 3.892 1.00 0.00 28 PHE A O 8
ATOM 4797 N N . GLY A 1 29 ? -1.745 0.273 6.069 1.00 0.00 29 GLY A N 8
ATOM 4798 C CA . GLY A 1 29 ? -3.089 -0.249 6.235 1.00 0.00 29 GLY A CA 8
ATOM 4799 C C . GLY A 1 29 ? -3.528 -1.148 5.098 1.00 0.00 29 GLY A C 8
ATOM 4800 O O . GLY A 1 29 ? -3.099 -2.298 5.000 1.00 0.00 29 GLY A O 8
ATOM 4804 N N . THR A 1 30 ? -4.365 -0.604 4.228 1.00 0.00 30 THR A N 8
ATOM 4805 C CA . THR A 1 30 ? -4.935 -1.355 3.126 1.00 0.00 30 THR A CA 8
ATOM 4806 C C . THR A 1 30 ? -5.083 -0.484 1.888 1.00 0.00 30 THR A C 8
ATOM 4807 O O . THR A 1 30 ? -5.062 0.744 1.958 1.00 0.00 30 THR A O 8
ATOM 4818 N N . CYS A 1 31 ? -5.190 -1.152 0.764 1.00 0.00 31 CYS A N 8
ATOM 4819 C CA . CYS A 1 31 ? -5.473 -0.543 -0.518 1.00 0.00 31 CYS A CA 8
ATOM 4820 C C . CYS A 1 31 ? -6.789 -1.096 -1.004 1.00 0.00 31 CYS A C 8
ATOM 4821 O O . CYS A 1 31 ? -7.615 -1.464 -0.176 1.00 0.00 31 CYS A O 8
ATOM 4828 N N . SER A 1 32 ? -7.033 -1.038 -2.312 1.00 0.00 32 SER A N 8
ATOM 4829 C CA . SER A 1 32 ? -8.199 -1.669 -2.910 1.00 0.00 32 SER A CA 8
ATOM 4830 C C . SER A 1 32 ? -8.606 -2.941 -2.158 1.00 0.00 32 SER A C 8
ATOM 4831 O O . SER A 1 32 ? -7.976 -3.991 -2.304 1.00 0.00 32 SER A O 8
ATOM 4839 N N . TRP A 1 33 ? -9.686 -2.821 -1.378 1.00 0.00 33 TRP A N 8
ATOM 4840 C CA . TRP A 1 33 ? -10.207 -3.908 -0.545 1.00 0.00 33 TRP A CA 8
ATOM 4841 C C . TRP A 1 33 ? -9.145 -4.453 0.422 1.00 0.00 33 TRP A C 8
ATOM 4842 O O . TRP A 1 33 ? -7.973 -4.086 0.364 1.00 0.00 33 TRP A O 8
ATOM 4863 N N . ARG A 1 34 ? -9.557 -5.335 1.322 1.00 0.00 34 ARG A N 8
ATOM 4864 C CA . ARG A 1 34 ? -8.641 -5.895 2.318 1.00 0.00 34 ARG A CA 8
ATOM 4865 C C . ARG A 1 34 ? -7.769 -6.988 1.704 1.00 0.00 34 ARG A C 8
ATOM 4866 O O . ARG A 1 34 ? -7.303 -7.895 2.394 1.00 0.00 34 ARG A O 8
ATOM 4887 N N . GLN A 1 35 ? -7.566 -6.890 0.400 1.00 0.00 35 GLN A N 8
ATOM 4888 C CA . GLN A 1 35 ? -6.791 -7.862 -0.345 1.00 0.00 35 GLN A CA 8
ATOM 4889 C C . GLN A 1 35 ? -5.426 -7.293 -0.677 1.00 0.00 35 GLN A C 8
ATOM 4890 O O . GLN A 1 35 ? -4.429 -8.013 -0.728 1.00 0.00 35 GLN A O 8
ATOM 4904 N N . LYS A 1 36 ? -5.390 -5.989 -0.903 1.00 0.00 36 LYS A N 8
ATOM 4905 C CA . LYS A 1 36 ? -4.166 -5.322 -1.293 1.00 0.00 36 LYS A CA 8
ATOM 4906 C C . LYS A 1 36 ? -3.714 -4.400 -0.174 1.00 0.00 36 LYS A C 8
ATOM 4907 O O . LYS A 1 36 ? -4.533 -3.739 0.464 1.00 0.00 36 LYS A O 8
ATOM 4926 N N . THR A 1 37 ? -2.422 -4.362 0.070 1.00 0.00 37 THR A N 8
ATOM 4927 C CA . THR A 1 37 ? -1.865 -3.478 1.075 1.00 0.00 37 THR A CA 8
ATOM 4928 C C . THR A 1 37 ? -1.289 -2.242 0.392 1.00 0.00 37 THR A C 8
ATOM 4929 O O . THR A 1 37 ? -0.740 -2.338 -0.711 1.00 0.00 37 THR A O 8
ATOM 4940 N N . CYS A 1 38 ? -1.451 -1.085 1.016 1.00 0.00 38 CYS A N 8
ATOM 4941 C CA . CYS A 1 38 ? -0.902 0.142 0.472 1.00 0.00 38 CYS A CA 8
ATOM 4942 C C . CYS A 1 38 ? 0.578 0.235 0.791 1.00 0.00 38 CYS A C 8
ATOM 4943 O O . CYS A 1 38 ? 0.990 0.022 1.930 1.00 0.00 38 CYS A O 8
ATOM 4950 N N . CYS A 1 39 ? 1.373 0.535 -0.214 1.00 0.00 39 CYS A N 8
ATOM 4951 C CA . CYS A 1 39 ? 2.800 0.672 -0.029 1.00 0.00 39 CYS A CA 8
ATOM 4952 C C . CYS A 1 39 ? 3.235 2.084 -0.363 1.00 0.00 39 CYS A C 8
ATOM 4953 O O . CYS A 1 39 ? 3.180 2.506 -1.520 1.00 0.00 39 CYS A O 8
ATOM 4960 N N . VAL A 1 40 ? 3.644 2.816 0.663 1.00 0.00 40 VAL A N 8
ATOM 4961 C CA . VAL A 1 40 ? 4.060 4.200 0.511 1.00 0.00 40 VAL A CA 8
ATOM 4962 C C . VAL A 1 40 ? 5.322 4.476 1.324 1.00 0.00 40 VAL A C 8
ATOM 4963 O O . VAL A 1 40 ? 5.426 3.966 2.460 1.00 0.00 40 VAL A O 8
ATOM 4977 N N . LEU A 1 1 ? -13.197 4.297 -7.405 1.00 0.00 1 LEU A N 9
ATOM 4978 C CA . LEU A 1 1 ? -12.029 3.554 -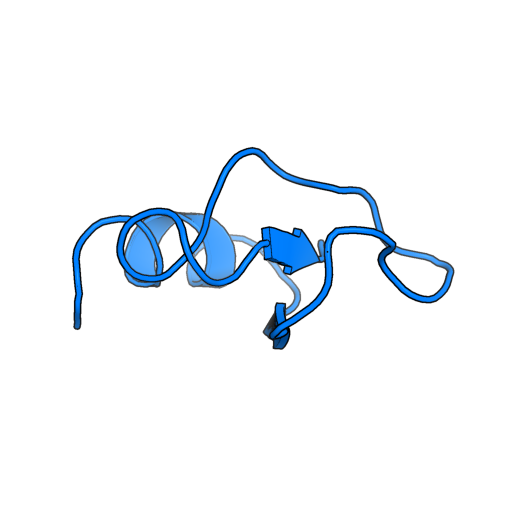6.879 1.00 0.00 1 LEU A CA 9
ATOM 4979 C C . LEU A 1 1 ? -12.487 2.518 -5.863 1.00 0.00 1 LEU A C 9
ATOM 4980 O O . LEU A 1 1 ? -13.484 2.730 -5.176 1.00 0.00 1 LEU A O 9
ATOM 4998 N N . PRO A 1 2 ? -11.763 1.383 -5.779 1.00 0.00 2 PRO A N 9
ATOM 4999 C CA . PRO A 1 2 ? -12.087 0.264 -4.883 1.00 0.00 2 PRO A CA 9
ATOM 5000 C C . PRO A 1 2 ? -12.582 0.680 -3.500 1.00 0.00 2 PRO A C 9
ATOM 5001 O O . PRO A 1 2 ? -13.771 0.592 -3.202 1.00 0.00 2 PRO A O 9
ATOM 5012 N N . ARG A 1 3 ? -11.656 1.121 -2.660 1.00 0.00 3 ARG A N 9
ATOM 5013 C CA . ARG A 1 3 ? -11.970 1.438 -1.279 1.00 0.00 3 ARG A CA 9
ATOM 5014 C C . ARG A 1 3 ? -10.897 2.340 -0.680 1.00 0.00 3 ARG A C 9
ATOM 5015 O O . ARG A 1 3 ? -11.058 3.556 -0.629 1.00 0.00 3 ARG A O 9
ATOM 5036 N N . ASP A 1 4 ? -9.782 1.741 -0.271 1.00 0.00 4 ASP A N 9
ATOM 5037 C CA . ASP A 1 4 ? -8.706 2.479 0.381 1.00 0.00 4 ASP A CA 9
ATOM 5038 C C . ASP A 1 4 ? -7.722 3.030 -0.639 1.00 0.00 4 ASP A C 9
ATOM 5039 O O . ASP A 1 4 ? -6.798 3.764 -0.287 1.00 0.00 4 ASP A O 9
ATOM 5048 N N . THR A 1 5 ? -7.918 2.657 -1.900 1.00 0.00 5 THR A N 9
ATOM 5049 C CA . THR A 1 5 ? -7.072 3.122 -2.991 1.00 0.00 5 THR A CA 9
ATOM 5050 C C . THR A 1 5 ? -6.891 4.639 -2.967 1.00 0.00 5 THR A C 9
ATOM 5051 O O . THR A 1 5 ? -5.771 5.142 -3.059 1.00 0.00 5 THR A O 9
ATOM 5062 N N . SER A 1 6 ? -8.001 5.356 -2.829 1.00 0.00 6 SER A N 9
ATOM 5063 C CA . SER A 1 6 ? -7.990 6.811 -2.872 1.00 0.00 6 SER A CA 9
ATOM 5064 C C . SER A 1 6 ? -7.141 7.383 -1.739 1.00 0.00 6 SER A C 9
ATOM 5065 O O . SER A 1 6 ? -6.354 8.309 -1.944 1.00 0.00 6 SER A O 9
ATOM 5073 N N . ARG A 1 7 ? -7.299 6.814 -0.552 1.00 0.00 7 ARG A N 9
ATOM 5074 C CA . ARG A 1 7 ? -6.506 7.201 0.604 1.00 0.00 7 ARG A CA 9
ATOM 5075 C C . ARG A 1 7 ? -5.022 6.995 0.321 1.00 0.00 7 ARG A C 9
ATOM 5076 O O . ARG A 1 7 ? -4.202 7.873 0.582 1.00 0.00 7 ARG A O 9
ATOM 5097 N N . CYS A 1 8 ? -4.695 5.844 -0.247 1.00 0.00 8 CYS A N 9
ATOM 5098 C CA . CYS A 1 8 ? -3.310 5.485 -0.521 1.00 0.00 8 CYS A CA 9
ATOM 5099 C C . CYS A 1 8 ? -2.683 6.396 -1.573 1.00 0.00 8 CYS A C 9
ATOM 5100 O O . CYS A 1 8 ? -1.547 6.853 -1.419 1.00 0.00 8 CYS A O 9
ATOM 5107 N N . VAL A 1 9 ? -3.438 6.695 -2.620 1.00 0.00 9 VAL A N 9
ATOM 5108 C CA . VAL A 1 9 ? -2.915 7.483 -3.728 1.00 0.00 9 VAL A CA 9
ATOM 5109 C C . VAL A 1 9 ? -2.926 8.972 -3.382 1.00 0.00 9 VAL A C 9
ATOM 5110 O O . VAL A 1 9 ? -2.349 9.798 -4.092 1.00 0.00 9 VAL A O 9
ATOM 5123 N N . GLY A 1 10 ? -3.580 9.301 -2.278 1.00 0.00 10 GLY A N 9
ATOM 5124 C CA . GLY A 1 10 ? -3.504 10.645 -1.742 1.00 0.00 10 GLY A CA 9
ATOM 5125 C C . GLY A 1 10 ? -2.117 10.935 -1.203 1.00 0.00 10 GLY A C 9
ATOM 5126 O O . GLY A 1 10 ? -1.739 12.090 -1.000 1.00 0.00 10 GLY A O 9
ATOM 5130 N N . TYR A 1 11 ? -1.359 9.873 -0.968 1.00 0.00 11 TYR A N 9
ATOM 5131 C CA . TYR A 1 11 ? 0.026 9.992 -0.564 1.00 0.00 11 TYR A CA 9
ATOM 5132 C C . TYR A 1 11 ? 0.927 9.792 -1.781 1.00 0.00 11 TYR A C 9
ATOM 5133 O O . TYR A 1 11 ? 0.847 10.554 -2.741 1.00 0.00 11 TYR A O 9
ATOM 5151 N N . HIS A 1 12 ? 1.753 8.753 -1.760 1.00 0.00 12 HIS A N 9
ATOM 5152 C CA . HIS A 1 12 ? 2.688 8.475 -2.853 1.00 0.00 12 HIS A CA 9
ATOM 5153 C C . HIS A 1 12 ? 3.085 7.014 -2.800 1.00 0.00 12 HIS A C 9
ATOM 5154 O O . HIS A 1 12 ? 3.862 6.618 -1.936 1.00 0.00 12 HIS A O 9
ATOM 5169 N N . GLY A 1 13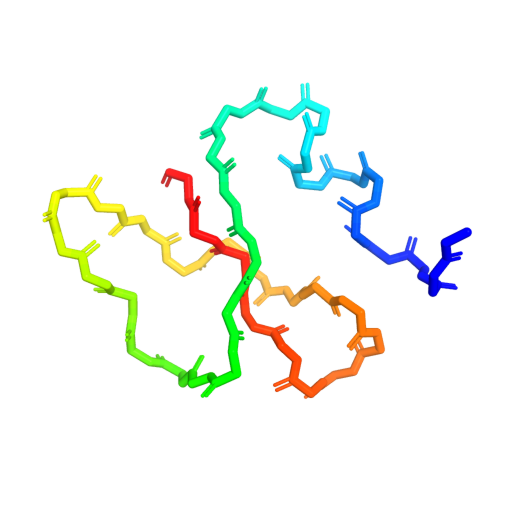 ? 2.579 6.222 -3.720 1.00 0.00 13 GLY A N 9
ATOM 5170 C CA . GLY A 1 13 ? 2.901 4.814 -3.730 1.00 0.00 13 GLY A CA 9
ATOM 5171 C C . GLY A 1 13 ? 1.961 4.031 -4.607 1.00 0.00 13 GLY A C 9
ATOM 5172 O O . GLY A 1 13 ? 1.489 4.545 -5.625 1.00 0.00 13 GLY A O 9
ATOM 5176 N N . TYR A 1 14 ? 1.659 2.805 -4.209 1.00 0.00 14 TYR A N 9
ATOM 5177 C CA . TYR A 1 14 ? 0.846 1.930 -5.041 1.00 0.00 14 TYR A CA 9
ATOM 5178 C C . TYR A 1 14 ? 0.280 0.760 -4.247 1.00 0.00 14 TYR A C 9
ATOM 5179 O O . TYR A 1 14 ? 0.601 0.567 -3.072 1.00 0.00 14 TYR A O 9
ATOM 5197 N N . CYS A 1 15 ? -0.554 -0.020 -4.918 1.00 0.00 15 CYS A N 9
ATOM 5198 C CA . CYS A 1 15 ? -1.296 -1.100 -4.292 1.00 0.00 15 CYS A CA 9
ATOM 5199 C C . CYS A 1 15 ? -0.741 -2.454 -4.708 1.00 0.00 15 CYS A C 9
ATOM 5200 O O . CYS A 1 15 ? -0.724 -2.789 -5.894 1.00 0.00 15 CYS A O 9
ATOM 5207 N N . ILE A 1 16 ? -0.305 -3.243 -3.736 1.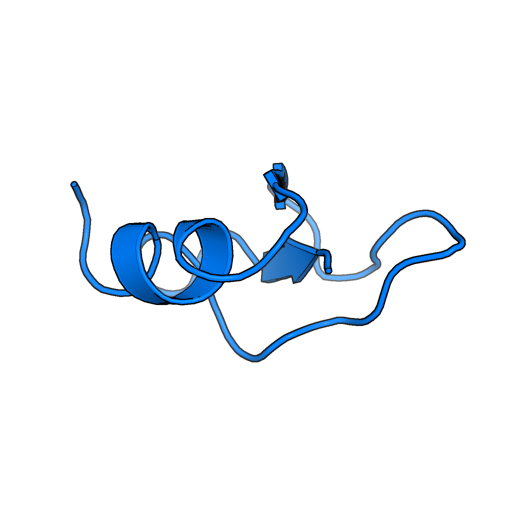00 0.00 16 ILE A N 9
ATOM 5208 C CA . ILE A 1 16 ? 0.269 -4.547 -4.030 1.00 0.00 16 ILE A CA 9
ATOM 5209 C C . ILE A 1 16 ? -0.630 -5.657 -3.511 1.00 0.00 16 ILE A C 9
ATOM 5210 O O . ILE A 1 16 ? -1.312 -5.499 -2.497 1.00 0.00 16 ILE A O 9
ATOM 5226 N N . ARG A 1 17 ? -0.646 -6.773 -4.214 1.00 0.00 17 ARG A N 9
ATOM 5227 C CA . ARG A 1 17 ? -1.330 -7.952 -3.721 1.00 0.00 17 ARG A CA 9
ATOM 5228 C C . ARG A 1 17 ? -0.392 -8.736 -2.807 1.00 0.00 17 ARG A C 9
ATOM 5229 O O . ARG A 1 17 ? 0.280 -9.679 -3.220 1.00 0.00 17 ARG A O 9
ATOM 5250 N N . SER A 1 18 ? -0.370 -8.314 -1.554 1.00 0.00 18 SER A N 9
ATOM 5251 C CA . SER A 1 18 ? 0.448 -8.923 -0.523 1.00 0.00 18 SER A CA 9
ATOM 5252 C C . SER A 1 18 ? 0.249 -8.138 0.762 1.00 0.00 18 SER A C 9
ATOM 5253 O O . SER A 1 18 ? -0.314 -7.043 0.738 1.00 0.00 18 SER A O 9
ATOM 5261 N N . LYS A 1 19 ? 0.681 -8.700 1.875 1.00 0.00 19 LYS A N 9
ATOM 5262 C CA . LYS A 1 19 ? 0.651 -7.993 3.141 1.00 0.00 19 LYS A CA 9
ATOM 5263 C C . LYS A 1 19 ? 2.070 -7.643 3.571 1.00 0.00 19 LYS A C 9
ATOM 5264 O O . LYS A 1 19 ? 2.302 -7.170 4.684 1.00 0.00 19 LYS A O 9
ATOM 5283 N N . VAL A 1 20 ? 3.018 -7.885 2.670 1.00 0.00 20 VAL A N 9
ATOM 5284 C CA . VAL A 1 20 ? 4.418 -7.557 2.905 1.00 0.00 20 VAL A CA 9
ATOM 5285 C C . VAL A 1 20 ? 4.921 -6.607 1.824 1.00 0.00 20 VAL A C 9
ATOM 5286 O O . VAL A 1 20 ? 4.976 -6.967 0.649 1.00 0.00 20 VAL A O 9
ATOM 5299 N N . CYS A 1 21 ? 5.285 -5.398 2.221 1.00 0.00 21 CYS A N 9
ATOM 5300 C CA . CYS A 1 21 ? 5.707 -4.378 1.271 1.00 0.00 21 CYS A CA 9
ATOM 5301 C C . CYS A 1 21 ? 7.204 -4.447 0.990 1.00 0.00 21 CYS A C 9
ATOM 5302 O O . CYS A 1 21 ? 8.015 -4.621 1.902 1.00 0.00 21 CYS A O 9
ATOM 5309 N N . PRO A 1 22 ? 7.583 -4.335 -0.295 1.00 0.00 22 PRO A N 9
ATOM 5310 C CA . PRO A 1 22 ? 8.983 -4.253 -0.700 1.00 0.00 22 PRO A CA 9
ATOM 5311 C C . PRO A 1 22 ? 9.584 -2.898 -0.362 1.00 0.00 22 PRO A C 9
ATOM 5312 O O . PRO A 1 22 ? 8.886 -1.886 -0.363 1.00 0.00 22 PRO A O 9
ATOM 5323 N N . LYS A 1 23 ? 10.874 -2.873 -0.076 1.00 0.00 23 LYS A N 9
ATOM 5324 C CA . LYS A 1 23 ? 11.536 -1.632 0.266 1.00 0.00 23 LYS A CA 9
ATOM 5325 C C . LYS A 1 23 ? 11.946 -0.843 -0.977 1.00 0.00 23 LYS A C 9
ATOM 5326 O O . LYS A 1 23 ? 12.207 -1.414 -2.037 1.00 0.00 23 LYS A O 9
ATOM 5345 N N . PRO A 1 24 ? 11.993 0.486 -0.847 1.00 0.00 24 PRO A N 9
ATOM 5346 C CA . PRO A 1 24 ? 11.591 1.151 0.379 1.00 0.00 24 PRO A CA 9
ATOM 5347 C C . PRO A 1 24 ? 10.114 1.549 0.362 1.00 0.00 24 PRO A C 9
ATOM 5348 O O . PRO A 1 24 ? 9.709 2.444 -0.384 1.00 0.00 24 PRO A O 9
ATOM 5359 N N . PHE A 1 25 ? 9.324 0.907 1.214 1.00 0.00 25 PHE A N 9
ATOM 5360 C CA . PHE A 1 25 ? 7.911 1.236 1.376 1.00 0.00 25 PHE A CA 9
ATOM 5361 C C . PHE A 1 25 ? 7.415 0.770 2.736 1.00 0.00 25 PHE A C 9
ATOM 5362 O O . PHE A 1 25 ? 8.007 -0.115 3.354 1.00 0.00 25 PHE A O 9
ATOM 5379 N N . ALA A 1 26 ? 6.330 1.367 3.192 1.00 0.00 26 ALA A N 9
ATOM 5380 C CA . ALA A 1 26 ? 5.714 0.983 4.450 1.00 0.00 26 ALA A CA 9
ATOM 5381 C C . ALA A 1 26 ? 4.342 0.385 4.196 1.00 0.00 26 ALA A C 9
ATOM 5382 O O . ALA A 1 26 ? 3.654 0.785 3.257 1.00 0.00 26 ALA A O 9
ATOM 5389 N N . ALA A 1 27 ? 3.955 -0.579 5.024 1.00 0.00 27 ALA A N 9
ATOM 5390 C CA . ALA A 1 27 ? 2.646 -1.205 4.905 1.00 0.00 27 ALA A CA 9
ATOM 5391 C C . ALA A 1 27 ? 1.566 -0.268 5.429 1.00 0.00 27 ALA A C 9
ATOM 5392 O O . ALA A 1 27 ? 1.219 -0.289 6.614 1.00 0.00 27 ALA A O 9
ATOM 5399 N N . PHE A 1 28 ? 1.048 0.557 4.539 1.00 0.00 28 PHE A N 9
ATOM 5400 C CA . PHE A 1 28 ? 0.058 1.558 4.890 1.00 0.00 28 PHE A CA 9
ATOM 5401 C C . PHE A 1 28 ? -1.338 0.946 4.878 1.00 0.00 28 PHE A C 9
ATOM 5402 O O . PHE A 1 28 ? -1.970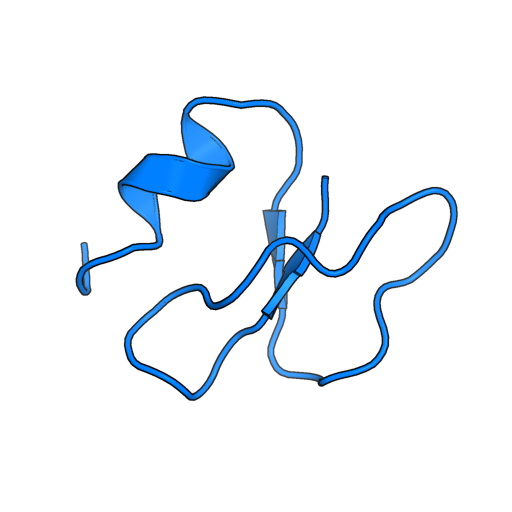 0.857 3.827 1.00 0.00 28 PHE A O 9
ATOM 5419 N N . GLY A 1 29 ? -1.790 0.493 6.048 1.00 0.00 29 GLY A N 9
ATOM 5420 C CA . GLY A 1 29 ? -3.152 0.016 6.206 1.00 0.00 29 GLY A CA 9
ATOM 5421 C C . GLY A 1 29 ? -3.563 -0.967 5.135 1.00 0.00 29 GLY A C 9
ATOM 5422 O O . GLY A 1 29 ? -3.094 -2.105 5.110 1.00 0.00 29 GLY A O 9
ATOM 5426 N N . THR A 1 30 ? -4.429 -0.515 4.246 1.00 0.00 30 THR A N 9
ATOM 5427 C CA . THR A 1 30 ? -4.904 -1.326 3.143 1.00 0.00 30 THR A CA 9
ATOM 5428 C C . THR A 1 30 ? -5.065 -0.472 1.896 1.00 0.00 30 THR A C 9
ATOM 5429 O O . THR A 1 30 ? -5.132 0.754 1.965 1.00 0.00 30 THR A O 9
ATOM 5440 N N . CYS A 1 31 ? -5.076 -1.138 0.768 1.00 0.00 31 CYS A N 9
ATOM 5441 C CA . CYS A 1 31 ? -5.363 -0.531 -0.513 1.00 0.00 31 CYS A CA 9
ATOM 5442 C C . CYS A 1 31 ? -6.693 -1.063 -0.987 1.00 0.00 31 CYS A C 9
ATOM 5443 O O . CYS A 1 31 ? -7.513 -1.430 -0.152 1.00 0.00 31 CYS A O 9
ATOM 5450 N N . SER A 1 32 ? -6.953 -0.993 -2.290 1.00 0.00 32 SER A N 9
ATOM 5451 C CA . SER A 1 32 ? -8.130 -1.609 -2.875 1.00 0.00 32 SER A CA 9
ATOM 5452 C C . SER A 1 32 ? -8.525 -2.898 -2.143 1.00 0.00 32 SER A C 9
ATOM 5453 O O . SER A 1 32 ? -7.894 -3.944 -2.320 1.00 0.00 32 SER A O 9
ATOM 5461 N N . TRP A 1 33 ? -9.593 -2.795 -1.342 1.00 0.00 33 TRP A N 9
ATOM 5462 C CA . TRP A 1 33 ? -10.101 -3.902 -0.524 1.00 0.00 33 TRP A CA 9
ATOM 5463 C C . TRP A 1 33 ? -9.035 -4.426 0.453 1.00 0.00 33 TRP A C 9
ATOM 5464 O O . TRP A 1 33 ? -7.856 -4.093 0.353 1.00 0.00 33 TRP A O 9
ATOM 5485 N N . ARG A 1 34 ? -9.454 -5.253 1.406 1.00 0.00 34 ARG A N 9
ATOM 5486 C CA . ARG A 1 34 ? -8.538 -5.784 2.422 1.00 0.00 34 ARG A CA 9
ATOM 5487 C C . ARG A 1 34 ? -7.660 -6.897 1.845 1.00 0.00 34 ARG A C 9
ATOM 5488 O O . ARG A 1 34 ? -7.194 -7.784 2.564 1.00 0.00 34 ARG A O 9
ATOM 5509 N N . GLN A 1 35 ? -7.453 -6.842 0.539 1.00 0.00 35 GLN A N 9
ATOM 5510 C CA . GLN A 1 35 ? -6.670 -7.833 -0.170 1.00 0.00 35 GLN A CA 9
ATOM 5511 C C . GLN A 1 35 ? -5.305 -7.263 -0.514 1.00 0.00 35 GLN A C 9
ATOM 5512 O O . GLN A 1 35 ? -4.284 -7.946 -0.415 1.00 0.00 35 GLN A O 9
ATOM 5526 N N . LYS A 1 36 ? -5.297 -6.001 -0.916 1.00 0.00 36 LYS A N 9
ATOM 5527 C CA . LYS A 1 36 ? -4.068 -5.335 -1.301 1.00 0.00 36 LYS A CA 9
ATOM 5528 C C . LYS A 1 36 ? -3.629 -4.401 -0.184 1.00 0.00 36 LYS A C 9
ATOM 5529 O O . LYS A 1 36 ? -4.455 -3.723 0.422 1.00 0.00 36 LYS A O 9
ATOM 5548 N N . THR A 1 37 ? -2.344 -4.376 0.098 1.00 0.00 37 THR A N 9
ATOM 5549 C CA . THR A 1 37 ? -1.808 -3.454 1.082 1.00 0.00 37 THR A CA 9
ATOM 5550 C C . THR A 1 37 ? -1.244 -2.233 0.368 1.00 0.00 37 THR A C 9
ATOM 5551 O O . THR A 1 37 ? -0.719 -2.347 -0.745 1.00 0.00 37 THR A O 9
ATOM 5562 N N . CYS A 1 38 ? -1.388 -1.070 0.979 1.00 0.00 38 CYS A N 9
ATOM 5563 C CA . CYS A 1 38 ? -0.842 0.144 0.408 1.00 0.00 38 CYS A CA 9
ATOM 5564 C C . CYS A 1 38 ? 0.635 0.251 0.728 1.00 0.00 38 CYS A C 9
ATOM 5565 O O . CYS A 1 38 ? 1.045 0.069 1.875 1.00 0.00 38 CYS A O 9
ATOM 5572 N N . CYS A 1 39 ? 1.430 0.523 -0.284 1.00 0.00 39 CYS A N 9
ATOM 5573 C CA . CYS A 1 39 ? 2.852 0.698 -0.095 1.00 0.00 39 CYS A CA 9
ATOM 5574 C C . CYS A 1 39 ? 3.252 2.121 -0.431 1.00 0.00 39 CYS A C 9
ATOM 5575 O O . CYS A 1 39 ? 3.202 2.535 -1.591 1.00 0.00 39 CYS A O 9
ATOM 5582 N N . VAL A 1 40 ? 3.624 2.868 0.598 1.00 0.00 40 VAL A N 9
ATOM 5583 C CA . VAL A 1 40 ? 4.031 4.255 0.446 1.00 0.00 40 VAL A CA 9
ATOM 5584 C C . VAL A 1 40 ? 5.280 4.534 1.275 1.00 0.00 40 VAL A C 9
ATOM 5585 O O . VAL A 1 40 ? 5.342 4.079 2.435 1.00 0.00 40 VAL A O 9
ATOM 5599 N N . LEU A 1 1 ? -12.998 4.263 -7.138 1.00 0.00 1 LEU A N 10
ATOM 5600 C CA . LEU A 1 1 ? -11.974 3.313 -6.647 1.00 0.00 1 LEU A CA 10
ATOM 5601 C C . LEU A 1 1 ? -12.529 2.471 -5.504 1.00 0.00 1 LEU A C 10
ATOM 5602 O O . LEU A 1 1 ? -13.421 2.915 -4.783 1.00 0.00 1 LEU A O 10
ATOM 5620 N N . PRO A 1 2 ? -12.013 1.231 -5.364 1.00 0.00 2 PRO A N 10
ATOM 5621 C CA . PRO A 1 2 ? -12.392 0.264 -4.327 1.00 0.00 2 PRO A CA 10
ATOM 5622 C C . PRO A 1 2 ? -12.877 0.869 -3.006 1.00 0.00 2 PRO A C 10
ATOM 5623 O O . PRO A 1 2 ? -14.082 0.944 -2.760 1.00 0.00 2 PRO A O 10
ATOM 5634 N N . ARG A 1 3 ? -11.942 1.280 -2.147 1.00 0.00 3 ARG A N 10
ATOM 5635 C CA . ARG A 1 3 ? -12.304 1.807 -0.836 1.00 0.00 3 ARG A CA 10
ATOM 5636 C C . ARG A 1 3 ? -11.169 2.620 -0.202 1.00 0.00 3 ARG A C 10
ATOM 5637 O O . ARG A 1 3 ? -11.371 3.771 0.177 1.00 0.00 3 ARG A O 10
ATOM 5658 N N . ASP A 1 4 ? -9.980 2.035 -0.092 1.00 0.00 4 ASP A N 10
ATOM 5659 C CA . ASP A 1 4 ? -8.849 2.716 0.543 1.00 0.00 4 ASP A CA 10
ATOM 5660 C C . ASP A 1 4 ? -7.809 3.154 -0.484 1.00 0.00 4 ASP A C 10
ATOM 5661 O O . ASP A 1 4 ? -6.837 3.832 -0.145 1.00 0.00 4 ASP A O 10
ATOM 5670 N N . THR A 1 5 ? -8.011 2.750 -1.733 1.00 0.00 5 THR A N 10
ATOM 5671 C CA . THR A 1 5 ? -7.110 3.109 -2.823 1.00 0.00 5 THR A CA 10
ATOM 5672 C C . THR A 1 5 ? -6.883 4.622 -2.916 1.00 0.00 5 THR A C 10
ATOM 5673 O O . THR A 1 5 ? -5.743 5.080 -3.004 1.00 0.00 5 THR A O 10
ATOM 5684 N N . SER A 1 6 ? -7.970 5.389 -2.888 1.00 0.00 6 SER A N 10
ATOM 5685 C CA . SER A 1 6 ? -7.895 6.840 -3.040 1.00 0.00 6 SER A CA 10
ATOM 5686 C C . SER A 1 6 ? -7.086 7.469 -1.908 1.00 0.00 6 SER A C 10
ATOM 5687 O O . SER A 1 6 ? -6.420 8.489 -2.093 1.00 0.00 6 SER A O 10
ATOM 5695 N N . ARG A 1 7 ? -7.150 6.854 -0.738 1.00 0.00 7 ARG A N 10
ATOM 5696 C CA . ARG A 1 7 ? -6.356 7.283 0.398 1.00 0.00 7 ARG A CA 10
ATOM 5697 C C . ARG A 1 7 ? -4.879 7.038 0.122 1.00 0.00 7 ARG A C 10
ATOM 5698 O O . ARG A 1 7 ? -4.045 7.917 0.320 1.00 0.00 7 ARG A O 10
ATOM 5719 N N . CYS A 1 8 ? -4.575 5.845 -0.369 1.00 0.00 8 CYS A N 10
ATOM 5720 C CA . CYS A 1 8 ? -3.202 5.448 -0.646 1.00 0.00 8 CYS A CA 10
ATOM 5721 C C . CYS A 1 8 ? -2.570 6.325 -1.721 1.00 0.00 8 CYS A C 10
ATOM 5722 O O . CYS A 1 8 ? -1.420 6.749 -1.596 1.00 0.00 8 CYS A O 10
ATOM 5729 N N . VAL A 1 9 ? -3.333 6.624 -2.762 1.00 0.00 9 VAL A N 10
ATOM 5730 C CA . VAL A 1 9 ? -2.821 7.420 -3.869 1.00 0.00 9 VAL A CA 10
ATOM 5731 C C . VAL A 1 9 ? -2.873 8.907 -3.522 1.00 0.00 9 VAL A C 10
ATOM 5732 O O . VAL A 1 9 ? -2.334 9.751 -4.238 1.00 0.00 9 VAL A O 10
ATOM 5745 N N . GLY A 1 10 ? -3.528 9.221 -2.415 1.00 0.00 10 GLY A N 10
ATOM 5746 C CA . GLY A 1 10 ? -3.456 10.561 -1.872 1.00 0.00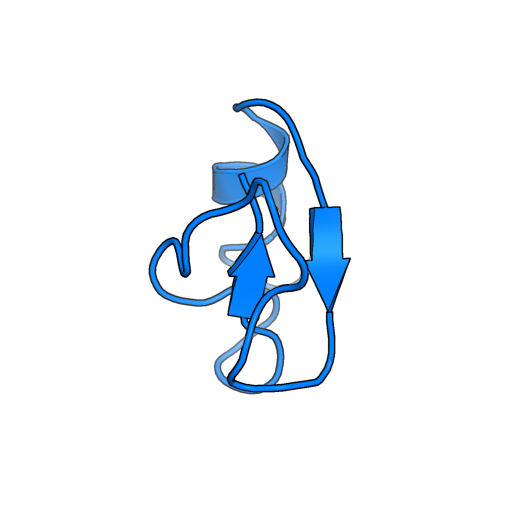 10 GLY A CA 10
ATOM 5747 C C . GLY A 1 10 ? -2.051 10.860 -1.399 1.00 0.00 10 GLY A C 10
ATOM 5748 O O . GLY A 1 10 ? -1.615 12.014 -1.370 1.00 0.00 10 GLY A O 10
ATOM 5752 N N . TYR A 1 11 ? -1.338 9.801 -1.038 1.00 0.00 11 TYR A N 10
ATOM 5753 C CA . TYR A 1 11 ? 0.061 9.897 -0.672 1.00 0.00 11 TYR A CA 10
ATOM 5754 C C . TYR A 1 11 ? 0.926 9.689 -1.914 1.00 0.00 11 TYR A C 10
ATOM 5755 O O . TYR A 1 11 ? 0.779 10.413 -2.898 1.00 0.00 11 TYR A O 10
ATOM 5773 N N . HIS A 1 12 ? 1.803 8.696 -1.883 1.00 0.00 12 HIS A N 10
ATOM 5774 C CA . HIS A 1 12 ? 2.741 8.443 -2.979 1.00 0.00 12 HIS A CA 10
ATOM 5775 C C . HIS A 1 12 ? 3.205 7.001 -2.903 1.00 0.00 12 HIS A C 10
ATOM 5776 O O . HIS A 1 12 ? 3.985 6.655 -2.019 1.00 0.00 12 HIS A O 10
ATOM 5791 N N . GLY A 1 13 ? 2.742 6.167 -3.814 1.00 0.00 13 GLY A N 10
ATOM 5792 C CA . GLY A 1 13 ? 3.161 4.781 -3.805 1.00 0.00 13 GLY A CA 10
ATOM 5793 C C . GLY A 1 13 ? 2.361 3.937 -4.761 1.00 0.00 13 GLY A C 10
ATOM 5794 O O . GLY A 1 13 ? 2.138 4.337 -5.907 1.00 0.00 13 GLY A O 10
ATOM 5798 N N . TYR A 1 14 ? 1.919 2.778 -4.299 1.00 0.00 14 TYR A N 10
ATOM 5799 C CA . TYR A 1 14 ? 1.139 1.879 -5.136 1.00 0.00 14 TYR A CA 10
ATOM 5800 C C . TYR A 1 14 ? 0.511 0.768 -4.313 1.00 0.00 14 TYR A C 10
ATOM 5801 O O . TYR A 1 14 ? 0.805 0.607 -3.126 1.00 0.00 14 TYR A O 10
ATOM 5819 N N . CYS A 1 15 ? -0.352 0.007 -4.963 1.00 0.00 15 CYS A N 10
ATOM 5820 C CA . CYS A 1 15 ? -1.109 -1.050 -4.310 1.00 0.00 15 CYS A CA 10
ATOM 5821 C C . CYS A 1 15 ? -0.592 -2.419 -4.720 1.00 0.00 15 CYS A C 10
ATOM 5822 O O . CYS A 1 15 ? -0.377 -2.681 -5.904 1.00 0.00 15 CYS A O 10
ATOM 5829 N N . ILE A 1 16 ? -0.392 -3.295 -3.743 1.00 0.00 16 ILE A N 10
ATOM 5830 C CA . ILE A 1 16 ? 0.068 -4.644 -4.026 1.00 0.00 16 ILE A CA 10
ATOM 5831 C C . ILE A 1 16 ? -0.890 -5.674 -3.454 1.00 0.00 16 ILE A C 10
ATOM 5832 O O . ILE A 1 16 ? -1.520 -5.453 -2.421 1.00 0.00 16 ILE A O 10
ATOM 5848 N N . ARG A 1 17 ? -1.010 -6.789 -4.142 1.00 0.00 17 ARG A N 10
ATOM 5849 C CA . ARG A 1 17 ? -1.684 -7.948 -3.581 1.00 0.00 17 ARG A CA 10
ATOM 5850 C C . ARG A 1 17 ? -0.682 -8.801 -2.807 1.00 0.00 17 ARG A C 10
ATOM 5851 O O . ARG A 1 17 ? -0.097 -9.745 -3.338 1.00 0.00 17 ARG A O 10
ATOM 5872 N N . SER A 1 18 ? -0.504 -8.450 -1.543 1.00 0.00 18 SER A N 10
ATOM 5873 C CA . SER A 1 18 ? 0.448 -9.110 -0.664 1.00 0.00 18 SER A CA 10
ATOM 5874 C C . SER A 1 18 ? 0.358 -8.462 0.710 1.00 0.00 18 SER A C 10
ATOM 5875 O O . SER A 1 18 ? -0.353 -7.473 0.883 1.00 0.00 18 SER A O 10
ATOM 5883 N N . LYS A 1 19 ? 1.065 -9.018 1.679 1.00 0.00 19 LYS A N 10
ATOM 5884 C CA . LYS A 1 19 ? 1.067 -8.475 3.028 1.00 0.00 19 LYS A CA 10
ATOM 5885 C C . LYS A 1 19 ? 2.434 -7.897 3.372 1.00 0.00 19 LYS A C 10
ATOM 5886 O O . LYS A 1 19 ? 2.618 -7.294 4.430 1.00 0.00 19 LYS A O 10
ATOM 5905 N N . VAL A 1 20 ? 3.390 -8.079 2.468 1.00 0.00 20 VAL A N 10
ATOM 5906 C CA . VAL A 1 20 ? 4.747 -7.597 2.683 1.00 0.00 20 VAL A CA 10
ATOM 5907 C C . VAL A 1 20 ? 5.136 -6.593 1.604 1.00 0.00 20 VAL A C 10
ATOM 5908 O O . VAL A 1 20 ? 5.135 -6.914 0.414 1.00 0.00 20 VAL A O 10
ATOM 5921 N N . CYS A 1 21 ? 5.462 -5.381 2.028 1.00 0.00 21 CYS A N 10
ATOM 5922 C CA . CYS A 1 21 ? 5.838 -4.323 1.105 1.00 0.00 21 CYS A CA 10
ATOM 5923 C C . CYS A 1 21 ? 7.349 -4.267 0.921 1.00 0.00 21 CYS A C 10
ATOM 5924 O O . CYS A 1 21 ? 8.105 -4.328 1.894 1.00 0.00 21 CYS A O 10
ATOM 5931 N N . PRO A 1 22 ? 7.806 -4.166 -0.339 1.00 0.00 22 PRO A N 10
ATOM 5932 C CA . PRO A 1 22 ? 9.224 -3.996 -0.659 1.00 0.00 22 PRO A CA 10
ATOM 5933 C C . PRO A 1 22 ? 9.744 -2.652 -0.177 1.00 0.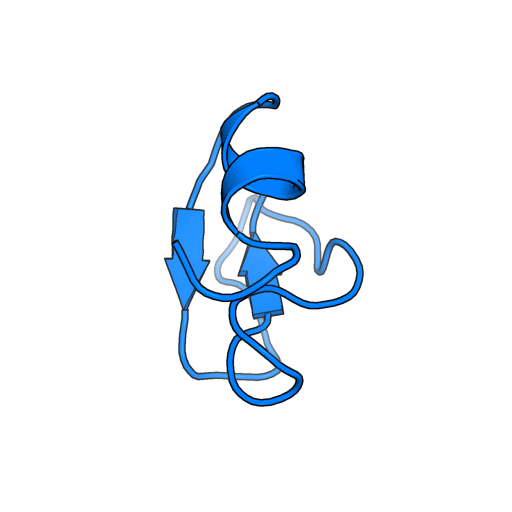00 22 PRO A C 10
ATOM 5934 O O . PRO A 1 22 ? 8.973 -1.711 0.011 1.00 0.00 22 PRO A O 10
ATOM 5945 N N . LYS A 1 23 ? 11.043 -2.561 0.028 1.00 0.00 23 LYS A N 10
ATOM 5946 C CA . LYS A 1 23 ? 11.635 -1.351 0.564 1.00 0.00 23 LYS A CA 10
ATOM 5947 C C . LYS A 1 23 ? 12.243 -0.488 -0.537 1.00 0.00 23 LYS A C 10
ATOM 5948 O O . LYS A 1 23 ? 12.681 -0.991 -1.571 1.00 0.00 23 LYS A O 10
ATOM 5967 N N . PRO A 1 24 ? 12.261 0.833 -0.311 1.00 0.00 24 PRO A N 10
ATOM 5968 C CA . PRO A 1 24 ? 11.683 1.416 0.889 1.00 0.00 24 PRO A CA 10
ATOM 5969 C C . PRO A 1 24 ? 10.210 1.796 0.719 1.00 0.00 24 PRO A C 10
ATOM 5970 O O . PRO A 1 24 ? 9.866 2.727 -0.013 1.00 0.00 24 PRO A O 10
ATOM 5981 N N . PHE A 1 25 ? 9.356 1.088 1.445 1.00 0.00 25 PHE A N 10
ATOM 5982 C CA . PHE A 1 25 ? 7.931 1.370 1.506 1.00 0.00 25 PHE A CA 10
ATOM 5983 C C . PHE A 1 25 ? 7.378 0.812 2.803 1.00 0.00 25 PHE A C 10
ATOM 5984 O O . PHE A 1 25 ? 7.930 -0.140 3.365 1.00 0.00 25 PHE A O 10
ATOM 6001 N N . ALA A 1 26 ? 6.303 1.398 3.277 1.00 0.00 26 ALA A N 10
ATOM 6002 C CA . ALA A 1 26 ? 5.659 0.935 4.490 1.00 0.00 26 ALA A CA 10
ATOM 6003 C C . ALA A 1 26 ? 4.297 0.353 4.169 1.00 0.00 26 ALA A C 10
ATOM 6004 O O . ALA A 1 26 ? 3.622 0.816 3.248 1.00 0.00 26 ALA A O 10
ATOM 6011 N N . ALA A 1 27 ? 3.907 -0.671 4.917 1.00 0.00 27 ALA A N 10
ATOM 6012 C CA . ALA A 1 27 ? 2.610 -1.299 4.724 1.00 0.00 27 ALA A CA 10
ATOM 6013 C C . ALA A 1 27 ? 1.511 -0.394 5.262 1.00 0.00 27 ALA A C 10
ATOM 6014 O O . ALA A 1 27 ? 1.100 -0.504 6.418 1.00 0.00 27 ALA A O 10
ATOM 6021 N N . PHE A 1 28 ? 1.035 0.486 4.401 1.00 0.00 28 PHE A N 10
ATOM 6022 C CA . PHE A 1 28 ? 0.059 1.493 4.768 1.00 0.00 28 PHE A CA 10
ATOM 6023 C C . PHE A 1 28 ? -1.340 0.886 4.786 1.00 0.00 28 PHE A C 10
ATOM 6024 O O . PHE A 1 28 ? -2.017 0.844 3.757 1.00 0.00 28 PHE A O 10
ATOM 6041 N N . GLY A 1 29 ? -1.738 0.381 5.954 1.00 0.00 29 GLY A N 10
ATOM 6042 C CA . GLY A 1 29 ? -3.082 -0.121 6.158 1.00 0.00 29 GLY A CA 10
ATOM 6043 C C . GLY A 1 29 ? -3.540 -1.046 5.057 1.00 0.00 29 GLY A C 10
ATOM 6044 O O . GLY A 1 29 ? -3.056 -2.173 4.932 1.00 0.00 29 GLY A O 10
ATOM 6048 N N . THR A 1 30 ? -4.458 -0.557 4.244 1.00 0.00 30 THR A N 10
ATOM 6049 C CA . THR A 1 30 ? -5.014 -1.332 3.159 1.00 0.00 30 THR A CA 10
ATOM 6050 C C . THR A 1 30 ? -5.211 -0.484 1.912 1.00 0.00 30 THR A C 10
ATOM 6051 O O . THR A 1 30 ? -5.277 0.745 1.965 1.00 0.00 30 THR A O 10
ATOM 6062 N N . CYS A 1 31 ? -5.251 -1.172 0.801 1.00 0.00 31 CYS A N 10
ATOM 6063 C CA . CYS A 1 31 ? -5.543 -0.605 -0.498 1.00 0.00 31 CYS A CA 10
ATOM 6064 C C . CYS A 1 31 ? -6.884 -1.127 -0.942 1.00 0.00 31 CYS A C 10
ATOM 6065 O O . CYS A 1 31 ? -7.726 -1.412 -0.095 1.00 0.00 31 CYS A O 10
ATOM 6072 N N . SER A 1 32 ? -7.125 -1.118 -2.247 1.00 0.00 32 SER A N 10
ATOM 6073 C CA . SER A 1 32 ? -8.299 -1.751 -2.824 1.00 0.00 32 SER A CA 10
ATOM 6074 C C . SER A 1 32 ? -8.725 -2.985 -2.022 1.00 0.00 32 SER A C 10
ATOM 6075 O O . SER A 1 32 ? -8.100 -4.048 -2.108 1.00 0.00 32 SER A O 10
ATOM 6083 N N . TRP A 1 33 ? -9.811 -2.816 -1.260 1.00 0.00 33 TRP A N 10
ATOM 6084 C CA . TRP A 1 33 ? -10.351 -3.854 -0.379 1.00 0.00 33 TRP A CA 10
ATOM 6085 C C . TRP A 1 33 ? -9.299 -4.357 0.619 1.00 0.00 33 TRP A C 10
ATOM 6086 O O . TRP A 1 33 ? -8.140 -3.956 0.584 1.00 0.00 33 TRP A O 10
ATOM 6107 N N . ARG A 1 34 ? -9.703 -5.239 1.522 1.00 0.00 34 ARG A N 10
ATOM 6108 C CA . ARG A 1 34 ? -8.774 -5.795 2.505 1.00 0.00 34 ARG A CA 10
ATOM 6109 C C . ARG A 1 34 ? -7.907 -6.879 1.865 1.00 0.00 34 ARG A C 10
ATOM 6110 O O . ARG A 1 34 ? -7.408 -7.783 2.534 1.00 0.00 34 ARG A O 10
ATOM 6131 N N . GLN A 1 35 ? -7.744 -6.772 0.557 1.00 0.00 35 GLN A N 10
ATOM 6132 C CA . GLN A 1 35 ? -7.001 -7.739 -0.219 1.00 0.00 35 GLN A CA 10
ATOM 6133 C C . GLN A 1 35 ? -5.624 -7.199 -0.551 1.00 0.00 35 GLN A C 10
ATOM 6134 O O . GLN A 1 35 ? -4.626 -7.919 -0.485 1.00 0.00 35 GLN A O 10
ATOM 6148 N N . LYS A 1 36 ? -5.576 -5.920 -0.895 1.00 0.00 36 LYS A N 10
ATOM 6149 C CA . LYS A 1 36 ? -4.334 -5.299 -1.299 1.00 0.00 36 LYS A CA 10
ATOM 6150 C C . LYS A 1 36 ? -3.819 -4.393 -0.193 1.00 0.00 36 LYS A C 10
ATOM 6151 O O . LYS A 1 36 ? -4.596 -3.739 0.500 1.00 0.00 36 LYS A O 10
ATOM 6170 N N . THR A 1 37 ? -2.514 -4.376 -0.021 1.00 0.00 37 THR A N 10
ATOM 6171 C CA . THR A 1 37 ? -1.878 -3.513 0.955 1.00 0.00 37 THR A CA 10
ATOM 6172 C C . THR A 1 37 ? -1.307 -2.289 0.248 1.00 0.00 37 THR A C 10
ATOM 6173 O O . THR A 1 37 ? -0.865 -2.384 -0.901 1.00 0.00 37 THR A O 10
ATOM 6184 N N . CYS A 1 38 ? -1.347 -1.142 0.907 1.00 0.00 38 CYS A N 10
ATOM 6185 C CA . CYS A 1 38 ? -0.785 0.067 0.338 1.00 0.00 38 CYS A CA 10
ATOM 6186 C C . CYS A 1 38 ? 0.695 0.157 0.662 1.00 0.00 38 CYS A C 10
ATOM 6187 O O . CYS A 1 38 ? 1.106 -0.101 1.792 1.00 0.00 38 CYS A O 10
ATOM 6194 N N . CYS A 1 39 ? 1.492 0.503 -0.329 1.00 0.00 39 CYS A N 10
ATOM 6195 C CA . CYS A 1 39 ? 2.917 0.668 -0.125 1.00 0.00 39 CYS A CA 10
ATOM 6196 C C . CYS A 1 39 ? 3.330 2.090 -0.454 1.00 0.00 39 CYS A C 10
ATOM 6197 O O . CYS A 1 39 ? 3.313 2.503 -1.617 1.00 0.00 39 CYS A O 10
ATOM 6204 N N . VAL A 1 40 ? 3.682 2.836 0.580 1.00 0.00 40 VAL A N 10
ATOM 6205 C CA . VAL A 1 40 ? 4.097 4.222 0.438 1.00 0.00 40 VAL A CA 10
ATOM 6206 C C . VAL A 1 40 ? 5.306 4.498 1.321 1.00 0.00 40 VAL A C 10
ATOM 6207 O O . VAL A 1 40 ? 5.449 3.820 2.359 1.00 0.00 40 VAL A O 10
#

Radius of gyration: 8.57 Å; Cα contacts (8 Å, |Δi|>4): 89; chains: 1; bounding box: 24×19×13 Å

Secondary structure (DSSP, 8-state):
--SSHHHHHTSSSEEESSSSPPSS--EES-SSTTTSEEE-

Foldseek 3Di:
DQPCAVVLVVDDFDKAQDQDDDPPWDQDCAHRPNRITRTD

Nearest PDB structures (foldseek):
  6qes-assembly1_A  TM=9.947E-01  e=7.517E-08  Gallus gallus
  6qeu-assembly1_A  TM=7.349E-01  e=1.450E-06  Gallus gallus
  6qes-assembly1_A  TM=1.000E+00  e=1.958E-07  Gallus gallus
  6qeu-assembly1_A  TM=7.630E-01  e=2.490E-06  Gallus gallus
  6cs9-assembly1_B  TM=7.806E-01  e=9.833E-02  Homo sapiens

Sequence (40 aa):
LPRDTSRCVGYHGYCIRSKVCPKPFAAFGTCSWRQKTCCVLPRDTSRCVGYHGYCIRSKVCPKPFAAFGTCSWRQKTCCVLPRDTSRCVGYHGYCIRSKVCPKPFAAFGTCSWRQKTCCVLPRDTSRCVGYHGYCIRSKVCPKPFAAFGTCSWRQKTCCVLPRDTSRCVGYHGYCIRSKVCPKPFAAFGTCSWRQKTCCVLPRDTSRCVGYHGYCIRSKVCPKPFAAFGTCSWRQKTCCVLPRDTSRCVGYHGYCIRSKVCPKPFAAFGTCSWRQKTCCVLPRDTSRCVGYHGYCIRSKVCPKPFAAFGTCSWRQKTCCVLPRDTSRCVGYHGYCIRSKVCPKPFAAFGTCSWRQKTCCVLPRDTSRCVGYHGYCIRSKVCPKPFAAFGTCSWRQKTCCV